Protein AF-A0AA86NI77-F1 (afdb_monomer_lite)

Secondary structure (DSSP, 8-state):
-HHHHHHHHHTTTTSPP-TTTHHHHHHHHHHHTTS-TT--GGGEEE----PPPP---SEEEEEEEEEE--EEEE-TTT--EEEE----EEEEEEEESSSSSEEEESSHHHHHHHHHHHS----TTS---EEEEEETTHHHHHHHHHTSS--EEEEEEETTEEEEEEEEETTEEEEEEEGGGTS-TT--GGGHHHHH--HHHHHHS-PPP--GGG--HHHHHHT-EEHHHHHTTSPTT--HHHHHHHHHHTT-B-SSSEE-HHHHHHHHHHHHHHHHHHHHHHHHHHHHHHHGGGT----GGG-SSHHHHHHHHHHHTTTTTT-EEE-HHHHHHHHTT--------GGG------STT--------TTHHHHHHHHS----S---PPPHHHHHHHH-HHHH------PPPTTSS-----------SS---PPPEE---SSS---------SS-TTSSSSS---S-----EEEEEEEEETTEEEEEEEEE-----------SSS-PPPP------------

Sequence (519 aa):
MGEILTLMIRQKLLEPIDDMNIHNYKQVSKQLIGGSFSDISQYQKEFNYVPRKDVSFDRVLFADFETFTGEDHIDDTTNEVQRISTAHEPFMLCYTEDGENVTTARSIHYLIRYLDKHHGSYDSSTPKQSVLIYFHNLSYDCKFILSTKYAISDVIQQGTKQLAFTIYRKGYSIVFRDSYRLFSPDASISKLPSMFFSIEDQQKYYKELFPYDYYTKLRYLKNLGDINDALKYLPTGTTREDFTKAINRAEALLDDNTFDMHQYCKFYCEQDVKILAKAVMIFRNNLRQQYEPLNIQLDLYNYLTISSLAMDVQYKLGCFNGCYKVSGLLRHFLQQFVIGGRCMTQSNRRVLKTEPNTQIVDFDAVSLYPSAMRVMYYPTGPASSLNADQIAFYNNPSNLFNITLEQDSPDQKTLYLEVNNSFQDNFHQQAQLMMMVSDSSQITLMSQSHTSMTKCLSKTLQSSNILNIKLYLEFISNNVIIQLEMLFNKCSINVQSSRSKRTQPKLYTSSCSIVLMVK

Organism: NCBI:txid28002

Radius of gyration: 33.65 Å; chains: 1; bounding box: 74×73×109 Å

pLDDT: mean 71.26, std 26.83, range [20.72, 98.38]

InterPro domains:
  IPR004868 DNA-directed DNA polymerase, family B, mitochondria/virus [PF03175] (128-396)
  IPR012337 Ribonuclease H-like superfamily [SSF53098] (59-286)
  IPR036397 Ribonuclease H superfamily [G3DSA:3.30.420.10] (55-236)
  IPR043502 DNA/RNA polymerase superfamily [SSF56672] (301-411)

Foldseek 3Di:
DVVVVVVCVVLVQVPPDDPVSVVVLVVVLVVCVPPDPPDQPVQKDADDDDAFDDDDAPFEKEKDFQKQQWAWDQDPVPRDTDTDGDPIGTQWMWMDGQLPDIDIDRAVVVVVVVCCVVPLDDDPPDDAHEYEYEYAQVLVVVVRVVPDPFDKAPFDDDVSGTAWIWTDDNRHIYIYGHVNQADDVPDDLQCLCVVFHDPVVCVVFHQAWFLSNQDHPVCLVVQKDFLVVSVVSTDPPDDSVNVVVSQVVLVFDDDPTIGGPVSSVVVNRSSSRSSSSNSLVRVQVCVQVVCVVVVDDDGSVSDSHNVRVVVSVCVSVVVSPQAMRGRDPVVVVVVVVDDDDDDADDVNDDDDPPDPPDDDDDDDDDVVVVVCVVPDDDDGHDDDDDDPVRVVQVPDVVNVPQDDFDDQDPVNPDGDRDRPPPPPDDDDDDWDWDFDAPDDDDDDDDDDDDDDPPPPDDDDDPDPDFDFGWTWGWDDDDPDTWTWTDTDGDDDDDDDDDPDDDDDDDDDDDDDDDDDDTD

Structure (mmCIF, N/CA/C/O backbone):
data_AF-A0AA86NI77-F1
#
_entry.id   AF-A0AA86NI77-F1
#
loop_
_atom_site.group_PDB
_atom_site.id
_atom_site.type_symbol
_atom_site.label_atom_id
_atom_site.label_alt_id
_atom_site.label_comp_id
_atom_site.label_asym_id
_atom_site.label_entity_id
_atom_site.label_seq_id
_atom_site.pdbx_PDB_ins_code
_atom_site.Cartn_x
_atom_site.Cartn_y
_atom_site.Cartn_z
_atom_site.occupancy
_atom_site.B_iso_or_equiv
_atom_site.auth_seq_id
_atom_site.auth_comp_id
_atom_site.auth_asym_id
_atom_site.auth_atom_id
_atom_site.pdbx_PDB_model_num
ATOM 1 N N . MET A 1 1 ? -43.563 4.617 18.644 1.00 35.56 1 MET A N 1
ATOM 2 C CA . MET A 1 1 ? -42.442 3.649 18.536 1.00 35.56 1 MET A CA 1
ATOM 3 C C . MET A 1 1 ? -42.420 2.924 17.192 1.00 35.56 1 MET A C 1
ATOM 5 O O . MET A 1 1 ? -41.402 3.013 16.520 1.00 35.56 1 MET A O 1
ATOM 9 N N . GLY A 1 2 ? -43.512 2.280 16.752 1.00 32.19 2 GLY A N 1
ATOM 10 C CA . GLY A 1 2 ? -43.536 1.530 15.481 1.00 32.19 2 GLY A CA 1
ATOM 11 C C . GLY A 1 2 ? -43.246 2.357 14.218 1.00 32.19 2 GLY A C 1
ATOM 12 O O . GLY A 1 2 ? -42.482 1.914 13.367 1.00 32.19 2 GLY A O 1
ATOM 13 N N . GLU A 1 3 ? -43.759 3.586 14.110 1.00 35.44 3 GLU A N 1
ATOM 14 C CA . GLU A 1 3 ? -43.519 4.437 12.927 1.00 35.44 3 GLU A CA 1
ATOM 15 C C . GLU A 1 3 ? -42.086 4.976 12.853 1.00 35.44 3 GLU A C 1
ATOM 17 O O . GLU A 1 3 ? -41.499 5.018 11.776 1.00 35.44 3 GLU A O 1
ATOM 22 N N . ILE A 1 4 ? -41.490 5.311 14.002 1.00 41.25 4 ILE A N 1
ATOM 23 C CA . ILE A 1 4 ? -40.108 5.804 14.098 1.00 41.25 4 ILE A CA 1
ATOM 24 C C . ILE A 1 4 ? -39.124 4.691 13.736 1.00 41.25 4 ILE A C 1
ATOM 26 O O . ILE A 1 4 ? -38.232 4.906 12.921 1.00 41.25 4 ILE A O 1
ATOM 30 N N . LEU A 1 5 ? -39.321 3.480 14.267 1.00 39.69 5 LEU A N 1
ATOM 31 C CA . LEU A 1 5 ? -38.489 2.328 13.921 1.00 39.69 5 LEU A CA 1
ATOM 32 C C . LEU A 1 5 ? -38.619 1.977 12.426 1.00 39.69 5 LEU A C 1
ATOM 34 O O . LEU A 1 5 ? -37.618 1.719 11.761 1.00 39.69 5 LEU A O 1
ATOM 38 N N . THR A 1 6 ? -39.833 2.063 11.870 1.00 42.12 6 THR A N 1
ATOM 39 C CA . THR A 1 6 ? -40.089 1.865 10.432 1.00 42.12 6 THR A CA 1
ATOM 40 C C . THR A 1 6 ? -39.399 2.932 9.569 1.00 42.12 6 THR A C 1
ATOM 42 O O . THR A 1 6 ? -38.851 2.606 8.516 1.00 42.12 6 THR A O 1
ATOM 45 N N . LEU A 1 7 ? -39.360 4.191 10.019 1.00 42.16 7 LEU A N 1
ATOM 46 C CA . LEU A 1 7 ? -38.626 5.288 9.374 1.00 42.16 7 LEU A CA 1
ATOM 47 C C . LEU A 1 7 ? -37.108 5.087 9.438 1.00 42.16 7 LEU A C 1
ATOM 49 O O . LEU A 1 7 ? -36.432 5.247 8.425 1.00 42.16 7 LEU A O 1
ATOM 53 N N . MET A 1 8 ? -36.575 4.683 10.593 1.00 43.41 8 MET A N 1
ATOM 54 C CA . MET A 1 8 ? -35.143 4.425 10.784 1.00 43.41 8 MET A CA 1
ATOM 55 C C . MET A 1 8 ? -34.641 3.262 9.922 1.00 43.41 8 MET A C 1
ATOM 57 O O . MET A 1 8 ? -33.548 3.352 9.361 1.00 43.41 8 MET A O 1
ATOM 61 N N . ILE A 1 9 ? -35.455 2.212 9.767 1.00 47.97 9 ILE A N 1
ATOM 62 C CA . ILE A 1 9 ? -35.172 1.074 8.881 1.00 47.97 9 ILE A CA 1
ATOM 63 C C . ILE A 1 9 ? -35.279 1.493 7.406 1.00 47.97 9 ILE A C 1
ATOM 65 O O . ILE A 1 9 ? -34.370 1.212 6.630 1.00 47.97 9 ILE A O 1
ATOM 69 N N . ARG A 1 10 ? -36.334 2.226 7.008 1.00 44.78 10 ARG A N 1
ATOM 70 C CA . ARG A 1 10 ? -36.503 2.712 5.620 1.00 44.78 10 ARG A CA 1
ATOM 71 C C . ARG A 1 10 ? -35.403 3.679 5.172 1.00 44.78 10 ARG A C 1
ATOM 73 O O . ARG A 1 10 ? -35.091 3.717 3.988 1.00 44.78 10 ARG A O 1
ATOM 80 N N . GLN A 1 11 ? -34.828 4.448 6.096 1.00 45.06 11 GLN A N 1
ATOM 81 C CA . GLN A 1 11 ? -33.802 5.463 5.818 1.00 45.06 11 GLN A CA 1
ATOM 82 C C . GLN A 1 11 ? -32.365 4.983 6.093 1.00 45.06 11 GLN A C 1
ATOM 84 O O . GLN A 1 11 ? -31.443 5.794 6.057 1.00 45.06 11 GLN A O 1
ATOM 89 N N . LYS A 1 12 ? -32.161 3.687 6.380 1.00 46.22 12 LYS A N 1
ATOM 90 C CA . LYS A 1 12 ? -30.841 3.079 6.648 1.00 46.22 12 LYS A CA 1
ATOM 91 C C . LYS A 1 12 ? -30.043 3.732 7.792 1.00 46.22 12 LYS A C 1
ATOM 93 O O . LYS A 1 12 ? -28.825 3.628 7.856 1.00 46.22 12 LYS A O 1
ATOM 98 N N . LEU A 1 13 ? -30.714 4.359 8.760 1.00 44.00 13 LEU A N 1
ATOM 99 C CA . LEU A 1 13 ? -30.065 5.091 9.866 1.00 44.00 13 LEU A CA 1
ATOM 100 C C . LEU A 1 13 ? -29.372 4.188 10.902 1.00 44.00 13 LEU A C 1
ATOM 102 O O . LEU A 1 13 ? -28.645 4.680 11.766 1.00 44.00 13 LEU A O 1
ATOM 106 N N . LEU A 1 14 ? -29.606 2.876 10.832 1.00 45.16 14 LEU A N 1
ATOM 107 C CA . LEU A 1 14 ? -28.936 1.863 11.651 1.00 45.16 14 LEU A CA 1
ATOM 108 C C . LEU A 1 14 ? -27.679 1.283 10.971 1.00 45.16 14 LEU A C 1
ATOM 110 O O . LEU A 1 14 ? -26.951 0.514 11.601 1.00 45.16 14 LEU A O 1
ATOM 114 N N . GLU A 1 15 ? -27.413 1.650 9.713 1.00 45.19 15 GLU A N 1
ATOM 115 C CA . GLU A 1 15 ? -26.231 1.224 8.959 1.00 45.19 15 GLU A CA 1
ATOM 116 C C . GLU A 1 15 ? -25.044 2.196 9.172 1.00 45.19 15 GLU A C 1
ATOM 118 O O . GLU A 1 15 ? -25.232 3.347 9.586 1.00 45.19 15 GLU A O 1
ATOM 123 N N . PRO A 1 16 ? -23.791 1.751 8.946 1.00 42.59 16 PRO A N 1
ATOM 124 C CA . PRO A 1 16 ? -22.623 2.629 8.958 1.00 42.59 16 PRO A CA 1
ATOM 125 C C . PRO A 1 16 ? -22.788 3.787 7.964 1.00 42.59 16 PRO A C 1
ATOM 127 O O . PRO A 1 16 ? -23.212 3.582 6.833 1.00 42.59 16 PRO A O 1
ATOM 130 N N . ILE A 1 17 ? -22.443 5.006 8.388 1.00 46.44 17 ILE A N 1
ATOM 131 C CA . ILE A 1 17 ? -22.576 6.205 7.548 1.00 46.44 17 ILE A CA 1
ATOM 132 C C . ILE A 1 17 ? -21.568 6.131 6.393 1.00 46.44 17 ILE A C 1
ATOM 134 O O . ILE A 1 17 ? -20.365 6.048 6.645 1.00 46.44 17 ILE A O 1
ATOM 138 N N . ASP A 1 18 ? -22.065 6.226 5.161 1.00 47.72 18 ASP A N 1
ATOM 139 C CA . ASP A 1 18 ? -21.299 6.459 3.937 1.00 47.72 18 ASP A CA 1
ATOM 140 C C . ASP A 1 18 ? -21.675 7.814 3.299 1.00 47.72 18 ASP A C 1
ATOM 142 O O . ASP A 1 18 ? -22.613 8.497 3.733 1.00 47.72 18 ASP A O 1
ATOM 146 N N . ASP A 1 19 ? -20.924 8.222 2.272 1.00 44.66 19 ASP A N 1
ATOM 147 C CA . ASP A 1 19 ? -21.093 9.522 1.604 1.00 44.66 19 ASP A CA 1
ATOM 148 C C . ASP A 1 19 ? -22.493 9.700 0.981 1.00 44.66 19 ASP A C 1
ATOM 150 O O . ASP A 1 19 ? -22.967 10.826 0.819 1.00 44.66 19 ASP A O 1
ATOM 154 N N . MET A 1 20 ? -23.196 8.599 0.699 1.00 42.75 20 MET A N 1
ATOM 155 C CA . MET A 1 20 ? -24.536 8.589 0.106 1.00 42.75 20 MET A CA 1
ATOM 156 C C . MET A 1 20 ? -25.648 8.897 1.124 1.00 42.75 20 MET A C 1
ATOM 158 O O . MET A 1 20 ? -26.684 9.448 0.753 1.00 42.75 20 MET A O 1
ATOM 162 N N . ASN A 1 21 ? -25.442 8.603 2.414 1.00 49.25 21 ASN A N 1
ATOM 163 C CA . ASN A 1 21 ? -26.470 8.747 3.455 1.00 49.25 21 ASN A CA 1
ATOM 164 C C . ASN A 1 21 ? -26.333 10.012 4.325 1.00 49.25 21 ASN A C 1
ATOM 166 O O . ASN A 1 21 ? -27.202 10.299 5.154 1.00 49.25 21 ASN A O 1
ATOM 170 N N . ILE A 1 22 ? -25.286 10.820 4.121 1.00 49.19 22 ILE A N 1
ATOM 171 C CA . ILE A 1 22 ? -25.019 12.050 4.890 1.00 49.19 22 ILE A CA 1
ATOM 172 C C . ILE A 1 22 ? -26.168 13.070 4.816 1.00 49.19 22 ILE A C 1
ATOM 174 O O . ILE A 1 22 ? -26.449 13.760 5.802 1.00 49.19 22 ILE A O 1
ATOM 178 N N . HIS A 1 23 ? -26.835 13.189 3.664 1.00 49.28 23 HIS A N 1
ATOM 179 C CA . HIS A 1 23 ? -27.890 14.187 3.463 1.00 49.28 23 HIS A CA 1
ATOM 180 C C . HIS A 1 23 ? -29.187 13.806 4.195 1.00 49.28 23 HIS A C 1
ATOM 182 O O . HIS A 1 23 ? -29.781 14.648 4.874 1.00 49.28 23 HIS A O 1
ATOM 188 N N . ASN A 1 24 ? -29.551 12.519 4.161 1.00 48.53 24 ASN A N 1
ATOM 189 C CA . ASN A 1 24 ? -30.673 11.965 4.922 1.00 48.53 24 ASN A CA 1
ATOM 190 C C . ASN A 1 24 ? -30.416 12.064 6.432 1.00 48.53 24 ASN A C 1
ATOM 192 O O . ASN A 1 24 ? -31.294 12.490 7.181 1.00 48.53 24 ASN A O 1
ATOM 196 N N . TYR A 1 25 ? -29.182 11.801 6.880 1.00 50.16 25 TYR A N 1
ATOM 197 C CA . TYR A 1 25 ? -28.802 11.951 8.287 1.00 50.16 25 TYR A CA 1
ATOM 198 C C . TYR A 1 25 ? -28.938 13.405 8.776 1.00 50.16 25 TYR A C 1
ATOM 200 O O . TYR A 1 25 ? -29.413 13.632 9.885 1.00 50.16 25 TYR A O 1
ATOM 208 N N . LYS A 1 26 ? -28.575 14.401 7.951 1.00 46.06 26 LYS A N 1
ATOM 209 C CA . LYS A 1 26 ? -28.717 15.836 8.276 1.00 46.06 26 LYS A CA 1
ATOM 210 C C . LYS A 1 26 ? -30.170 16.329 8.273 1.00 46.06 26 LYS A C 1
ATOM 212 O O . LYS A 1 26 ? -30.513 17.203 9.067 1.00 46.06 26 LYS A O 1
ATOM 217 N N . GLN A 1 27 ? -31.025 15.816 7.385 1.00 47.75 27 GLN A N 1
ATOM 218 C CA . GLN A 1 27 ? -32.453 16.161 7.392 1.00 47.75 27 GLN A CA 1
ATOM 219 C C . GLN A 1 27 ? -33.186 15.526 8.579 1.00 47.75 27 GLN A C 1
ATOM 221 O O . GLN A 1 27 ? -33.959 16.205 9.254 1.00 47.75 27 GLN A O 1
ATOM 226 N N . VAL A 1 28 ? -32.897 14.258 8.882 1.00 47.91 28 VAL A N 1
ATOM 227 C CA . VAL A 1 28 ? -33.497 13.561 10.024 1.00 47.91 28 VAL A CA 1
ATOM 228 C C . VAL A 1 28 ? -32.942 14.092 11.348 1.00 47.91 28 VAL A C 1
ATOM 230 O O . VAL A 1 28 ? -33.709 14.239 12.293 1.00 47.91 28 VAL A O 1
ATOM 233 N N . SER A 1 29 ? -31.665 14.492 11.429 1.00 46.53 29 SER A N 1
ATOM 234 C CA . SER A 1 29 ? -31.143 15.163 12.629 1.00 46.53 29 SER A CA 1
ATOM 235 C C . SER A 1 29 ? -31.850 16.495 12.887 1.00 46.53 29 SER A C 1
ATOM 237 O O . SER A 1 29 ? -32.221 16.761 14.024 1.00 46.53 29 SER A O 1
ATOM 239 N N . LYS A 1 30 ? -32.148 17.288 11.847 1.00 45.41 30 LYS A N 1
ATOM 240 C CA . LYS A 1 30 ? -32.979 18.499 11.975 1.00 45.41 30 LYS A CA 1
ATOM 241 C C . LYS A 1 30 ? -34.389 18.214 12.499 1.00 45.41 30 LYS A C 1
ATOM 243 O O . LYS A 1 30 ? -34.899 19.013 13.276 1.00 45.41 30 LYS A O 1
ATOM 248 N N . GLN A 1 31 ? -35.004 17.096 12.112 1.00 45.38 31 GLN A N 1
ATOM 249 C CA . GLN A 1 31 ? -36.317 16.683 12.627 1.00 45.38 31 GLN A CA 1
ATOM 250 C C . GLN A 1 31 ? -36.244 16.088 14.047 1.00 45.38 31 GLN A C 1
ATOM 252 O O . GLN A 1 31 ? -37.163 16.282 14.837 1.00 45.38 31 GLN A O 1
ATOM 257 N N . LEU A 1 32 ? -35.144 15.416 14.404 1.00 46.69 32 LEU A N 1
ATOM 258 C CA . LEU A 1 32 ? -34.924 14.813 15.724 1.00 46.69 32 LEU A CA 1
ATOM 259 C C . LEU A 1 32 ? -34.465 15.809 16.800 1.00 46.69 32 LEU A C 1
ATOM 261 O O . LEU A 1 32 ? -34.616 15.507 17.977 1.00 46.69 32 LEU A O 1
ATOM 265 N N . ILE A 1 33 ? -33.954 16.992 16.436 1.00 46.94 33 ILE A N 1
ATOM 266 C CA . ILE A 1 33 ? -33.652 18.078 17.395 1.00 46.94 33 ILE A CA 1
ATOM 267 C C . ILE A 1 33 ? -34.930 18.578 18.104 1.00 46.94 33 ILE A C 1
ATOM 269 O O . ILE A 1 33 ? -34.846 19.142 19.190 1.00 46.94 33 ILE A O 1
ATOM 273 N N . GLY A 1 34 ? -36.119 18.317 17.543 1.00 45.25 34 GLY A N 1
ATOM 274 C CA . GLY A 1 34 ? -37.400 18.517 18.235 1.00 45.25 34 GLY A CA 1
ATOM 275 C C . GLY A 1 34 ? -37.797 17.383 19.195 1.00 45.25 34 GLY A C 1
ATOM 276 O O . GLY A 1 34 ? -38.798 17.504 19.896 1.00 45.25 34 GLY A O 1
ATOM 277 N N . GLY A 1 35 ? -37.053 16.273 19.220 1.00 49.53 35 GLY A N 1
ATOM 278 C CA . GLY A 1 35 ? -37.267 15.142 20.119 1.00 49.53 35 GLY A CA 1
ATOM 279 C C . GLY A 1 35 ? -36.571 15.355 21.463 1.00 49.53 35 GLY A C 1
ATOM 280 O O . GLY A 1 35 ? -35.420 15.779 21.521 1.00 49.53 35 GLY A O 1
ATOM 281 N N . SER A 1 36 ? -37.267 15.055 22.558 1.00 52.62 36 SER A N 1
ATOM 282 C CA . SER A 1 36 ? -36.706 15.155 23.906 1.00 52.62 36 SER A CA 1
ATOM 283 C C . SER A 1 36 ? -35.507 14.208 24.084 1.00 52.62 36 SER A C 1
ATOM 285 O O . SER A 1 36 ? -35.606 13.019 23.787 1.00 52.62 36 SER A O 1
ATOM 287 N N . PHE A 1 37 ? -34.396 14.716 24.631 1.00 58.84 37 PHE A N 1
ATOM 288 C CA . PHE A 1 37 ? -33.255 13.928 25.135 1.00 58.84 37 PHE A CA 1
ATOM 289 C C . PHE A 1 37 ? -33.599 13.111 26.402 1.00 58.84 37 PHE A C 1
ATOM 291 O O . PHE A 1 37 ? -32.697 12.654 27.099 1.00 58.84 37 PHE A O 1
ATOM 298 N N . SER A 1 38 ? -34.885 12.937 26.728 1.00 58.59 38 SER A N 1
ATOM 299 C CA . SER A 1 38 ? -35.353 12.361 27.992 1.00 58.59 38 SER A CA 1
ATOM 300 C C . SER A 1 38 ? -34.877 10.934 28.250 1.00 58.59 38 SER A C 1
ATOM 302 O O . SER A 1 38 ? -34.755 10.557 29.410 1.00 58.59 38 SER A O 1
ATOM 304 N N . ASP A 1 39 ? -34.577 10.157 27.206 1.00 70.19 39 ASP A N 1
ATOM 305 C CA . ASP A 1 39 ? -33.990 8.827 27.360 1.00 70.19 39 ASP A CA 1
ATOM 306 C C . ASP A 1 39 ? -32.854 8.576 26.357 1.00 70.19 39 ASP A C 1
ATOM 308 O O . ASP A 1 39 ? -33.063 8.165 25.207 1.00 70.19 39 ASP A O 1
ATOM 312 N N . ILE A 1 40 ? -31.624 8.832 26.815 1.00 79.69 40 ILE A N 1
ATOM 313 C CA . ILE A 1 40 ? -30.393 8.546 26.067 1.00 79.69 40 ILE A CA 1
ATOM 314 C C . ILE A 1 40 ? -29.891 7.108 26.246 1.00 79.69 40 ILE A C 1
ATOM 316 O O . ILE A 1 40 ? -28.979 6.700 25.524 1.00 79.69 40 ILE A O 1
ATOM 320 N N . SER A 1 41 ? -30.480 6.327 27.161 1.00 82.12 41 SER A N 1
ATOM 321 C CA . SER A 1 41 ? -30.011 4.973 27.481 1.00 82.12 41 SER A CA 1
ATOM 322 C C . SER A 1 41 ? -30.107 4.034 26.275 1.00 82.12 41 SER A C 1
ATOM 324 O O . SER A 1 41 ? -29.180 3.277 26.003 1.00 82.12 41 SER A O 1
ATOM 326 N N . GLN A 1 42 ? -31.158 4.177 25.462 1.00 82.44 42 GLN A N 1
ATOM 327 C CA . GLN A 1 42 ? -31.356 3.421 24.219 1.00 82.44 42 GLN A CA 1
ATOM 328 C C . GLN A 1 42 ? -30.250 3.633 23.169 1.00 82.44 42 GLN A C 1
ATOM 330 O O . GLN A 1 42 ? -30.076 2.807 22.272 1.00 82.44 42 GLN A O 1
ATOM 335 N N . TYR A 1 43 ? -29.504 4.740 23.250 1.00 85.38 43 TYR A N 1
ATOM 336 C CA . TYR A 1 43 ? -28.465 5.084 22.279 1.00 85.38 43 TYR A CA 1
ATOM 337 C C . TYR A 1 43 ? -27.078 4.586 22.668 1.00 85.38 43 TYR A C 1
ATOM 339 O O . TYR A 1 43 ? -26.135 4.790 21.897 1.00 85.38 43 TYR A O 1
ATOM 347 N N . GLN A 1 44 ? -26.941 3.935 23.820 1.00 90.50 44 GLN A N 1
ATOM 348 C CA . GLN A 1 44 ? -25.668 3.471 24.341 1.00 90.50 44 GLN A CA 1
ATOM 349 C C . GLN A 1 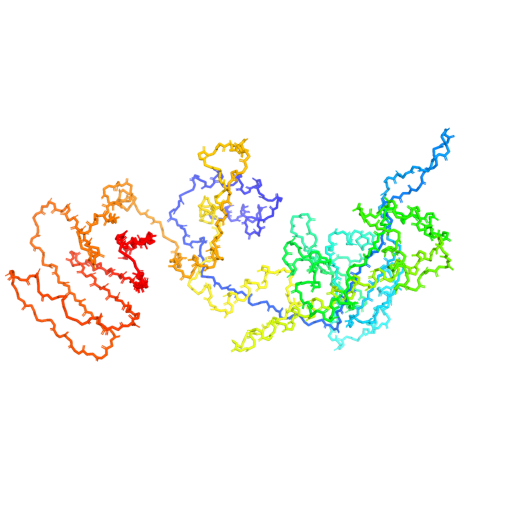44 ? -25.751 2.020 24.792 1.00 90.50 44 GLN A C 1
ATOM 351 O O . GLN A 1 44 ? -26.714 1.581 25.410 1.00 90.50 44 GLN A O 1
ATOM 356 N N . LYS A 1 45 ? -24.711 1.260 24.476 1.00 91.19 45 LYS A N 1
ATOM 357 C CA . LYS A 1 45 ? -24.554 -0.118 24.936 1.00 91.19 45 LYS A CA 1
ATOM 358 C C . LYS A 1 45 ? -23.098 -0.387 25.236 1.00 91.19 45 LYS A C 1
ATOM 360 O O . LYS A 1 45 ? -22.237 0.208 24.589 1.00 91.19 45 LYS A O 1
ATOM 365 N N . GLU A 1 46 ? -22.834 -1.284 26.172 1.00 89.50 46 GLU A N 1
ATOM 366 C CA . GLU A 1 46 ? -21.468 -1.692 26.480 1.00 89.50 46 GLU A CA 1
ATOM 367 C C . GLU A 1 46 ? -20.745 -2.133 25.199 1.00 89.50 46 GLU A C 1
ATOM 369 O O . GLU A 1 46 ? -21.315 -2.794 24.315 1.00 89.50 46 GLU A O 1
ATOM 374 N N . PHE A 1 47 ? -19.511 -1.663 25.041 1.00 87.38 47 PHE A N 1
ATOM 375 C CA . PHE A 1 47 ? -18.724 -1.945 23.858 1.00 87.38 47 PHE A CA 1
ATOM 376 C C . PHE A 1 47 ? -18.197 -3.377 23.912 1.00 87.38 47 PHE A C 1
ATOM 378 O O . PHE A 1 47 ? -17.174 -3.669 24.519 1.00 87.38 47 PHE A O 1
ATOM 385 N N . ASN A 1 48 ? -18.882 -4.256 23.190 1.00 82.44 48 ASN A N 1
ATOM 386 C CA . ASN A 1 48 ? -18.419 -5.609 22.923 1.00 82.44 48 ASN A CA 1
ATOM 387 C C . ASN A 1 48 ? -17.811 -5.654 21.522 1.00 82.44 48 ASN A C 1
ATOM 389 O O . ASN A 1 48 ? -18.534 -5.652 20.518 1.00 82.44 48 ASN A O 1
ATOM 393 N N . TYR A 1 49 ? -16.481 -5.652 21.441 1.00 78.25 49 TYR A N 1
ATOM 394 C CA . TYR A 1 49 ? -15.800 -5.922 20.179 1.00 78.25 49 TYR A CA 1
ATOM 395 C C . TYR A 1 49 ? -16.023 -7.381 19.796 1.00 78.25 49 TYR A C 1
ATOM 397 O O . TYR A 1 49 ? -15.938 -8.279 20.630 1.00 78.25 49 TYR A O 1
ATOM 405 N N . VAL A 1 50 ? -16.291 -7.612 18.518 1.00 76.62 50 VAL A N 1
ATOM 406 C CA . VAL A 1 50 ? -16.340 -8.959 17.960 1.00 76.62 50 VAL A CA 1
ATOM 407 C C . VAL A 1 50 ? -14.965 -9.227 17.357 1.00 76.62 50 VAL A C 1
ATOM 409 O O . VAL A 1 50 ? -14.619 -8.543 16.387 1.00 76.62 50 VAL A O 1
ATOM 412 N N . PRO A 1 51 ? -14.183 -10.178 17.905 1.00 69.69 51 PRO A N 1
ATOM 413 C CA . PRO A 1 51 ? -12.897 -10.551 17.338 1.00 69.69 51 PRO A CA 1
ATOM 414 C C . PRO A 1 51 ? -13.023 -10.853 15.848 1.00 69.69 51 PRO A C 1
ATOM 416 O O . PRO A 1 51 ? -13.988 -11.487 15.402 1.00 69.69 51 PRO A O 1
ATOM 419 N N . ARG A 1 52 ? -12.050 -10.387 15.063 1.00 72.75 52 ARG A N 1
ATOM 420 C CA . ARG A 1 52 ? -11.987 -10.753 13.648 1.00 72.75 52 ARG A CA 1
ATOM 421 C C . ARG A 1 52 ? -11.786 -12.259 13.545 1.00 72.75 52 ARG A C 1
ATOM 423 O O . ARG A 1 52 ? -10.991 -12.832 14.281 1.00 72.75 52 ARG A O 1
ATOM 430 N N . LYS A 1 53 ? -12.515 -12.889 12.624 1.00 73.12 53 LYS A N 1
ATOM 431 C CA . LYS A 1 53 ? -12.238 -14.276 12.257 1.00 73.12 53 LYS A CA 1
ATOM 432 C C . LYS A 1 53 ? -10.893 -14.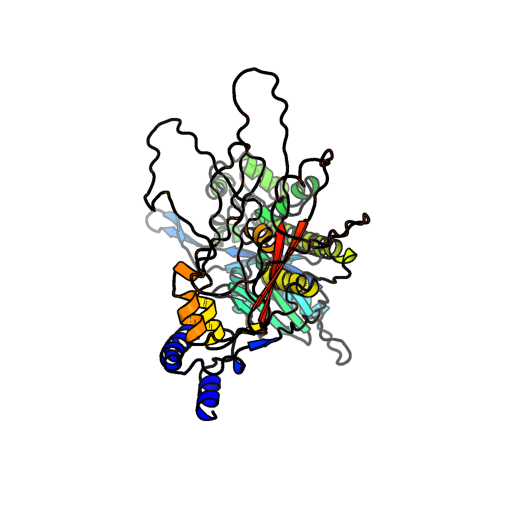312 11.553 1.00 73.12 53 LYS A C 1
ATOM 434 O O . LYS A 1 53 ? -10.693 -13.543 10.609 1.00 73.12 53 LYS A O 1
ATOM 439 N N . ASP A 1 54 ? -10.015 -15.195 12.003 1.00 76.62 54 ASP A N 1
ATOM 440 C CA . ASP A 1 54 ? -8.770 -15.450 11.299 1.00 76.62 54 ASP A CA 1
ATOM 441 C C . ASP A 1 54 ? -9.086 -15.999 9.910 1.00 76.62 54 ASP A C 1
ATOM 443 O O . ASP A 1 54 ? -9.926 -16.889 9.745 1.00 76.62 54 ASP A O 1
ATOM 447 N N . VAL A 1 55 ? -8.444 -15.415 8.903 1.00 78.62 55 VAL A N 1
ATOM 448 C CA . VAL A 1 55 ? -8.578 -15.839 7.516 1.00 78.62 55 VAL A CA 1
ATOM 449 C C . VAL A 1 55 ? -7.253 -16.450 7.104 1.00 78.62 55 VAL A C 1
ATOM 451 O O . VAL A 1 55 ? -6.235 -15.769 7.010 1.00 78.62 55 VAL A O 1
ATOM 454 N N . SER A 1 56 ? -7.263 -17.752 6.849 1.00 81.38 56 SER A N 1
ATOM 455 C CA . SER A 1 56 ? -6.136 -18.436 6.231 1.00 81.38 56 SER A CA 1
ATOM 456 C C . SER A 1 56 ? -6.258 -18.343 4.717 1.00 81.38 56 SER A C 1
ATOM 458 O O . SER A 1 56 ? -7.281 -18.741 4.160 1.00 81.38 56 SER A O 1
ATOM 460 N N . PHE A 1 57 ? -5.204 -17.866 4.065 1.00 89.44 57 PHE A N 1
ATOM 461 C CA . PHE A 1 57 ? -5.062 -17.943 2.615 1.00 89.44 57 PHE A CA 1
ATOM 462 C C . PHE A 1 57 ? -4.131 -19.095 2.263 1.00 89.44 57 PHE A C 1
ATOM 464 O O . PHE A 1 57 ? -3.067 -19.226 2.867 1.00 89.44 57 PHE A O 1
ATOM 471 N N . ASP A 1 58 ? -4.514 -19.901 1.276 1.00 89.38 58 ASP A N 1
ATOM 472 C CA . ASP A 1 58 ? -3.684 -20.999 0.772 1.00 89.38 58 ASP A CA 1
ATOM 473 C C . ASP A 1 58 ? -2.458 -20.464 0.036 1.00 89.38 58 ASP A C 1
ATOM 475 O O . ASP A 1 58 ? -1.388 -21.069 0.062 1.00 89.38 58 ASP A O 1
ATOM 479 N N . ARG A 1 59 ? -2.624 -19.315 -0.629 1.00 91.12 59 ARG A N 1
ATOM 480 C CA . ARG A 1 59 ? -1.562 -18.610 -1.344 1.00 91.12 59 ARG A CA 1
ATOM 481 C C . ARG A 1 59 ? -1.687 -17.111 -1.172 1.00 91.12 59 ARG A C 1
ATOM 483 O O . ARG A 1 59 ? -2.794 -16.571 -1.132 1.00 91.12 59 ARG A O 1
ATOM 490 N N . VAL A 1 60 ? -0.540 -16.444 -1.124 1.00 94.75 60 VAL A N 1
ATOM 491 C CA . VAL A 1 60 ? -0.448 -14.986 -1.103 1.00 94.75 60 VAL A CA 1
ATOM 492 C C . VAL A 1 60 ? 0.485 -14.555 -2.215 1.00 94.75 60 VAL A C 1
ATOM 494 O O . VAL A 1 60 ? 1.619 -15.011 -2.279 1.00 94.75 60 VAL A O 1
ATOM 497 N N . LEU A 1 61 ? -0.024 -13.704 -3.094 1.00 97.25 61 LEU A N 1
ATOM 498 C CA . LEU A 1 61 ? 0.697 -13.142 -4.216 1.00 97.25 61 LEU A CA 1
ATOM 499 C C . LEU A 1 61 ? 0.819 -11.634 -4.050 1.00 97.25 61 LEU A C 1
ATOM 501 O O . LEU A 1 61 ? -0.045 -10.970 -3.472 1.00 97.25 61 LEU A O 1
ATOM 505 N N . PHE A 1 62 ? 1.865 -11.097 -4.651 1.00 98.06 62 PHE A N 1
ATOM 506 C CA . PHE A 1 62 ? 2.103 -9.673 -4.821 1.00 98.06 62 PHE A CA 1
ATOM 507 C C . PHE A 1 62 ? 2.198 -9.412 -6.309 1.00 98.06 62 PHE A C 1
ATOM 509 O O . PHE A 1 62 ? 2.827 -10.202 -7.011 1.00 98.06 62 PHE A O 1
ATOM 516 N N . ALA A 1 63 ? 1.541 -8.367 -6.793 1.00 98.06 63 ALA A N 1
ATOM 517 C CA . ALA A 1 63 ? 1.432 -8.104 -8.213 1.00 98.06 63 ALA A CA 1
ATOM 518 C C . ALA A 1 63 ? 1.421 -6.607 -8.515 1.00 98.06 63 ALA A C 1
ATOM 520 O O . ALA A 1 63 ? 1.033 -5.801 -7.668 1.00 98.06 63 ALA A O 1
ATOM 521 N N . ASP A 1 64 ? 1.834 -6.275 -9.734 1.00 97.38 64 ASP A N 1
ATOM 522 C CA . ASP A 1 64 ? 1.829 -4.913 -10.259 1.00 97.38 64 ASP A CA 1
ATOM 523 C C . ASP A 1 64 ? 1.654 -4.910 -11.783 1.00 97.38 64 ASP A C 1
ATOM 525 O O . ASP A 1 64 ? 2.058 -5.867 -12.457 1.00 97.38 64 ASP A O 1
ATOM 529 N N . PHE A 1 65 ? 1.025 -3.862 -12.321 1.00 96.56 65 PHE A N 1
ATOM 530 C CA . PHE A 1 65 ? 0.875 -3.669 -13.764 1.00 96.56 65 PHE A CA 1
ATOM 531 C C . PHE A 1 65 ? 1.758 -2.540 -14.280 1.00 96.56 65 PHE A C 1
ATOM 533 O O . PHE A 1 65 ? 1.746 -1.442 -13.736 1.00 96.56 65 PHE A O 1
ATOM 540 N N . GLU A 1 66 ? 2.342 -2.750 -15.458 1.00 95.12 66 GLU A N 1
ATOM 541 C CA . GLU A 1 66 ? 2.807 -1.647 -16.295 1.00 95.12 66 GLU A CA 1
ATOM 542 C C . GLU A 1 66 ? 1.775 -1.312 -17.361 1.00 95.12 66 GLU A C 1
ATOM 544 O O . GLU A 1 66 ? 1.164 -2.191 -17.988 1.00 95.12 66 GLU A O 1
ATOM 549 N N . THR A 1 67 ? 1.577 -0.011 -17.556 1.00 93.06 67 THR A N 1
ATOM 550 C CA . THR A 1 67 ? 0.486 0.527 -18.367 1.00 93.06 67 THR A CA 1
ATOM 551 C C . THR A 1 67 ? 0.981 1.598 -19.320 1.00 93.06 67 THR A C 1
ATOM 553 O O . THR A 1 67 ? 1.791 2.445 -18.949 1.00 93.06 67 THR A O 1
ATOM 556 N N . PHE A 1 68 ? 0.458 1.592 -20.542 1.00 91.12 68 PHE A N 1
ATOM 557 C CA . PHE A 1 68 ? 0.596 2.721 -21.446 1.00 91.12 68 PHE A CA 1
ATOM 558 C C . PHE A 1 68 ? -0.270 3.862 -20.926 1.00 91.12 68 PHE A C 1
ATOM 560 O O . PHE A 1 68 ? -1.438 3.661 -20.597 1.00 91.12 68 PHE A O 1
ATOM 567 N N . THR A 1 69 ? 0.302 5.058 -20.856 1.00 83.81 69 THR A N 1
ATOM 568 C CA . THR A 1 69 ? -0.341 6.269 -20.316 1.00 83.81 69 THR A CA 1
ATOM 569 C C . THR A 1 69 ? -0.673 7.298 -21.407 1.00 83.81 69 THR A C 1
ATOM 571 O O . THR A 1 69 ? -1.255 8.347 -21.134 1.00 83.81 69 THR A O 1
ATOM 574 N N . GLY A 1 70 ? -0.304 7.011 -22.658 1.00 80.38 70 GLY A N 1
ATOM 575 C CA . GLY A 1 70 ? -0.605 7.823 -23.834 1.00 80.38 70 GLY A CA 1
ATOM 576 C C . GLY A 1 70 ? -0.089 7.181 -25.121 1.00 80.38 70 GLY A C 1
ATOM 577 O O . GLY A 1 70 ? 0.600 6.158 -25.087 1.00 80.38 70 GLY A O 1
ATOM 578 N N . GLU A 1 71 ? -0.412 7.801 -26.250 1.00 78.19 71 GLU A N 1
ATOM 579 C CA . GLU A 1 71 ? 0.020 7.373 -27.583 1.00 78.19 71 GLU A CA 1
ATOM 580 C C . GLU A 1 71 ? 0.822 8.471 -28.287 1.00 78.19 71 GLU A C 1
ATOM 582 O O . GLU A 1 71 ? 0.659 9.661 -28.004 1.00 78.19 71 GLU A O 1
ATOM 587 N N . ASP A 1 72 ? 1.694 8.050 -29.203 1.00 78.19 72 ASP A N 1
ATOM 588 C CA . ASP A 1 72 ? 2.388 8.953 -30.117 1.00 78.19 72 ASP A CA 1
ATOM 589 C C . ASP A 1 72 ? 1.435 9.339 -31.256 1.00 78.19 72 ASP A C 1
ATOM 591 O O . ASP A 1 72 ? 0.892 8.475 -31.946 1.00 78.19 72 ASP A O 1
ATOM 595 N N . HIS A 1 73 ? 1.263 10.636 -31.471 1.00 75.94 73 HIS A N 1
ATOM 596 C CA . HIS A 1 73 ? 0.548 11.231 -32.590 1.00 75.94 73 HIS A CA 1
ATOM 597 C C . HIS A 1 73 ? 1.542 12.014 -33.441 1.00 75.94 73 HIS A C 1
ATOM 599 O O . HIS A 1 73 ? 2.286 12.846 -32.928 1.00 75.94 73 HIS A O 1
ATOM 605 N N . ILE A 1 74 ? 1.558 11.767 -34.746 1.00 72.62 74 ILE A N 1
ATOM 606 C CA . ILE A 1 74 ? 2.376 12.548 -35.675 1.00 72.62 74 ILE A CA 1
ATOM 607 C C . ILE A 1 74 ? 1.536 13.746 -36.101 1.00 72.62 74 ILE A C 1
ATOM 609 O O . ILE A 1 74 ? 0.443 13.578 -36.632 1.00 72.62 74 ILE A O 1
ATOM 613 N N . ASP A 1 75 ? 2.005 14.954 -35.809 1.00 72.31 75 ASP A N 1
ATOM 614 C CA . ASP A 1 75 ? 1.385 16.165 -36.333 1.00 72.31 75 ASP A CA 1
ATOM 615 C C . ASP A 1 75 ? 1.638 16.233 -37.847 1.00 72.31 75 ASP A C 1
ATOM 617 O O . ASP A 1 75 ? 2.774 16.404 -38.290 1.00 72.31 75 ASP A O 1
ATOM 621 N N . ASP A 1 76 ? 0.574 16.096 -38.642 1.00 76.75 76 ASP A N 1
ATOM 622 C CA . ASP A 1 76 ? 0.635 16.089 -40.109 1.00 76.75 76 ASP A CA 1
ATOM 623 C C . ASP A 1 76 ? 1.230 17.383 -40.704 1.00 76.75 76 ASP A C 1
ATOM 625 O O . ASP A 1 76 ? 1.625 17.404 -41.871 1.00 76.75 76 ASP A O 1
ATOM 629 N N . THR A 1 77 ? 1.296 18.476 -39.931 1.00 79.19 77 THR A N 1
ATOM 630 C CA . THR A 1 77 ? 1.797 19.780 -40.391 1.00 79.19 77 THR A CA 1
ATOM 631 C C . THR A 1 77 ? 3.257 20.035 -40.035 1.00 79.19 77 THR A C 1
ATOM 633 O O . THR A 1 77 ? 3.987 20.612 -40.842 1.00 79.19 77 THR A O 1
ATOM 636 N N . THR A 1 78 ? 3.701 19.606 -38.854 1.00 77.81 78 THR A N 1
ATOM 637 C CA . THR A 1 78 ? 5.078 19.826 -38.373 1.00 77.81 78 THR A CA 1
ATOM 638 C C . THR A 1 78 ? 5.957 18.586 -38.513 1.00 77.81 78 THR A C 1
ATOM 640 O O . THR A 1 78 ? 7.181 18.686 -38.431 1.00 77.81 78 THR A O 1
ATOM 643 N N . ASN A 1 79 ? 5.348 17.422 -38.767 1.00 69.81 79 ASN A N 1
ATOM 644 C CA . ASN A 1 79 ? 5.976 16.103 -38.742 1.00 69.81 79 ASN A CA 1
ATOM 645 C C . ASN A 1 79 ? 6.629 15.777 -37.380 1.00 69.81 79 ASN A C 1
ATOM 647 O O . ASN A 1 79 ? 7.503 14.912 -37.285 1.00 69.81 79 ASN A O 1
ATOM 651 N N . GLU A 1 80 ? 6.218 16.485 -36.323 1.00 68.19 80 GLU A N 1
ATOM 652 C CA . GLU A 1 80 ? 6.670 16.260 -34.956 1.00 68.19 80 GLU A CA 1
ATOM 653 C C . GLU A 1 80 ? 5.812 15.188 -34.278 1.00 68.19 80 GLU A C 1
ATOM 655 O O . GLU A 1 80 ? 4.595 15.116 -34.460 1.00 68.19 80 GLU A O 1
ATOM 660 N N . VAL A 1 81 ? 6.453 14.354 -33.458 1.00 67.00 81 VAL A N 1
ATOM 661 C CA . VAL A 1 81 ? 5.754 13.371 -32.627 1.00 67.00 81 VAL A CA 1
ATOM 662 C C . VAL A 1 81 ? 5.278 14.064 -31.353 1.00 67.00 81 VAL A C 1
ATOM 664 O O . VAL A 1 81 ? 6.080 14.412 -30.486 1.00 67.00 81 VAL A O 1
ATOM 667 N N . GLN A 1 82 ? 3.969 14.254 -31.234 1.00 69.19 82 GLN A N 1
ATOM 668 C CA . GLN A 1 82 ? 3.306 14.761 -30.039 1.00 69.19 82 GLN A CA 1
ATOM 669 C C . GLN A 1 82 ? 2.646 13.617 -29.278 1.00 69.19 82 GLN A C 1
ATOM 671 O O . GLN A 1 82 ? 2.041 12.724 -29.861 1.00 69.19 82 GLN A O 1
ATOM 676 N N . ARG A 1 83 ? 2.720 13.648 -27.949 1.00 70.69 83 ARG A N 1
ATOM 677 C CA . ARG A 1 83 ? 2.037 12.657 -27.117 1.00 70.69 83 ARG A CA 1
ATOM 678 C C . ARG A 1 83 ? 0.610 13.106 -26.825 1.00 70.69 83 ARG A C 1
ATOM 680 O O . ARG A 1 83 ? 0.403 14.212 -26.329 1.00 70.69 83 ARG A O 1
ATOM 687 N N . ILE A 1 84 ? -0.356 12.219 -27.042 1.00 75.44 84 ILE A N 1
ATOM 688 C CA . ILE A 1 84 ? -1.760 12.435 -26.678 1.00 75.44 84 ILE A CA 1
ATOM 689 C C . ILE A 1 84 ? -2.131 11.489 -25.534 1.00 75.44 84 ILE A C 1
ATOM 691 O O . ILE A 1 84 ? -1.809 10.301 -25.557 1.00 75.44 84 ILE A O 1
ATOM 695 N N . SER A 1 85 ? -2.801 12.019 -24.508 1.00 75.94 85 SER A N 1
ATOM 696 C CA . SER A 1 85 ? -3.327 11.196 -23.416 1.00 75.94 85 SER A CA 1
ATOM 697 C C . SER A 1 85 ? -4.506 10.360 -23.916 1.00 75.94 85 SER A C 1
ATOM 699 O O . SER A 1 85 ? -5.466 10.893 -24.473 1.00 75.94 85 SER A O 1
ATOM 701 N N . THR A 1 86 ? -4.434 9.050 -23.701 1.00 77.69 86 THR A N 1
ATOM 702 C CA . THR A 1 86 ? -5.465 8.076 -24.077 1.00 77.69 86 THR A CA 1
ATOM 703 C C . THR A 1 86 ? -5.887 7.256 -22.859 1.00 77.69 86 THR A C 1
ATOM 705 O O . THR A 1 86 ? -5.361 7.425 -21.757 1.00 77.69 86 THR A O 1
ATOM 708 N N . ALA A 1 87 ? -6.886 6.384 -23.020 1.00 83.12 87 ALA A N 1
ATOM 709 C CA . ALA A 1 87 ? -7.245 5.444 -21.966 1.00 83.12 87 ALA A CA 1
ATOM 710 C C . ALA A 1 87 ? -6.053 4.528 -21.660 1.00 83.12 87 ALA A C 1
ATOM 712 O O . ALA A 1 87 ? -5.461 3.957 -22.573 1.00 83.12 87 ALA A O 1
ATOM 713 N N . HIS A 1 88 ? -5.717 4.380 -20.378 1.00 89.56 88 HIS A N 1
ATOM 714 C CA . HIS A 1 88 ? -4.557 3.588 -19.993 1.00 89.56 88 HIS A CA 1
ATOM 715 C C . HIS A 1 88 ? -4.784 2.105 -20.314 1.00 89.56 88 HIS A C 1
ATOM 717 O O . HIS A 1 88 ? -5.853 1.559 -20.022 1.00 89.56 88 HIS A O 1
ATOM 723 N N . GLU A 1 89 ? -3.772 1.447 -20.875 1.00 89.75 89 GLU A N 1
ATOM 724 C CA . GLU A 1 89 ? -3.833 0.041 -21.290 1.00 89.75 89 GLU A CA 1
ATOM 725 C C . GLU A 1 89 ? -2.707 -0.753 -20.608 1.00 89.75 89 GLU A C 1
ATOM 727 O O . GLU A 1 89 ? -1.542 -0.381 -20.752 1.00 89.75 89 GLU A O 1
ATOM 732 N N . PRO A 1 90 ? -3.009 -1.836 -19.869 1.00 92.81 90 PRO A N 1
ATOM 733 C CA . PRO A 1 90 ? -1.984 -2.666 -19.250 1.00 92.81 90 PRO A CA 1
ATOM 734 C C . PRO A 1 90 ? -1.289 -3.514 -20.316 1.00 92.81 90 PRO A C 1
ATOM 736 O O . PRO A 1 90 ? -1.949 -4.194 -21.103 1.00 92.81 90 PRO A O 1
ATOM 739 N N . PHE A 1 91 ? 0.040 -3.517 -20.314 1.00 93.38 91 PHE A N 1
ATOM 740 C CA . PHE A 1 91 ? 0.835 -4.310 -21.257 1.00 93.38 91 PHE A CA 1
ATOM 741 C C . PHE A 1 91 ? 1.723 -5.353 -20.573 1.00 93.38 91 PHE A C 1
ATOM 743 O O . PHE A 1 91 ? 2.122 -6.331 -21.209 1.00 93.38 91 PHE A O 1
ATOM 750 N N . MET A 1 92 ? 1.987 -5.191 -19.274 1.00 95.56 92 MET A N 1
ATOM 751 C CA . MET A 1 92 ? 2.736 -6.148 -18.469 1.00 95.56 92 MET A CA 1
ATOM 752 C C . MET A 1 92 ? 2.104 -6.289 -17.086 1.00 95.56 92 MET A C 1
ATOM 754 O O . MET A 1 92 ? 1.625 -5.322 -16.510 1.00 95.56 92 MET A O 1
ATOM 758 N N . LEU A 1 93 ? 2.101 -7.510 -16.568 1.00 97.44 93 LEU A N 1
ATOM 759 C CA . LEU A 1 93 ? 1.759 -7.862 -15.197 1.00 97.44 93 LEU A CA 1
ATOM 760 C C . LEU A 1 93 ? 2.926 -8.667 -14.639 1.00 97.44 93 LEU A C 1
ATOM 762 O O . LEU A 1 93 ? 3.229 -9.730 -15.184 1.00 97.44 93 LEU A O 1
ATOM 766 N N . CYS A 1 94 ? 3.533 -8.220 -13.550 1.00 97.88 94 CYS A N 1
ATOM 767 C CA . CYS A 1 94 ? 4.444 -9.054 -12.773 1.00 97.88 94 CYS A CA 1
ATOM 768 C C . CYS A 1 94 ? 3.742 -9.548 -11.514 1.00 97.88 94 CYS A C 1
ATOM 770 O O . CYS A 1 94 ? 2.916 -8.842 -10.938 1.00 97.88 94 CYS A O 1
ATOM 772 N N . TYR A 1 95 ? 4.046 -10.773 -11.089 1.00 97.88 95 TYR A N 1
ATOM 773 C CA . TYR A 1 95 ? 3.574 -11.297 -9.813 1.00 97.88 95 TYR A CA 1
ATOM 774 C C . TYR A 1 95 ? 4.535 -12.316 -9.199 1.00 97.88 95 TYR A C 1
ATOM 776 O O . TYR A 1 95 ? 5.240 -13.029 -9.910 1.00 97.88 95 TYR A O 1
ATOM 784 N N . THR A 1 96 ? 4.541 -12.419 -7.872 1.00 96.56 96 THR A N 1
ATOM 785 C CA . THR A 1 96 ? 5.339 -13.400 -7.119 1.00 96.56 96 THR A CA 1
ATOM 786 C C . THR A 1 96 ? 4.576 -13.914 -5.903 1.00 96.56 96 THR A C 1
ATOM 788 O O . THR A 1 96 ? 3.730 -13.204 -5.362 1.00 96.56 96 THR A O 1
ATOM 791 N N . GLU A 1 97 ? 4.882 -15.139 -5.477 1.00 91.44 97 GLU A N 1
ATOM 792 C CA . GLU A 1 97 ? 4.391 -15.729 -4.221 1.00 91.44 97 GLU A CA 1
ATOM 793 C C . GLU A 1 97 ? 5.426 -15.642 -3.094 1.00 91.44 97 GLU A C 1
ATOM 795 O O . GLU A 1 97 ? 5.070 -15.437 -1.935 1.00 91.44 97 GLU A O 1
ATOM 800 N N . ASP A 1 98 ? 6.707 -15.796 -3.428 1.00 83.81 98 ASP A N 1
ATOM 801 C CA . ASP A 1 98 ? 7.804 -15.929 -2.467 1.00 83.81 98 ASP A CA 1
ATOM 802 C C . ASP A 1 98 ? 8.660 -14.662 -2.332 1.00 83.81 98 ASP A C 1
ATOM 804 O O . ASP A 1 98 ? 9.497 -14.582 -1.435 1.00 83.81 98 ASP A O 1
ATOM 808 N N . GLY A 1 99 ? 8.440 -13.663 -3.192 1.00 83.19 99 GLY A N 1
ATOM 809 C CA . GLY A 1 99 ? 9.202 -12.416 -3.195 1.00 83.19 99 GLY A CA 1
ATOM 810 C C . GLY A 1 99 ? 10.543 -12.495 -3.924 1.00 83.19 99 GLY A C 1
ATOM 811 O O . GLY A 1 99 ? 11.251 -11.492 -3.970 1.00 83.19 99 GLY A O 1
ATOM 812 N N . GLU A 1 100 ? 10.888 -13.638 -4.523 1.00 85.38 100 GLU A N 1
ATOM 813 C CA . GLU A 1 100 ? 12.141 -13.837 -5.263 1.00 85.38 100 GLU A CA 1
ATOM 814 C C . GLU A 1 100 ? 11.868 -14.232 -6.717 1.00 85.38 100 GLU A C 1
ATOM 816 O O . GLU A 1 100 ? 12.378 -13.601 -7.648 1.00 85.38 100 GLU A O 1
ATOM 821 N N . ASN A 1 101 ? 11.023 -15.245 -6.920 1.00 92.88 101 ASN A N 1
ATOM 822 C CA . ASN A 1 101 ? 10.675 -15.772 -8.229 1.00 92.88 101 ASN A CA 1
ATOM 823 C C . ASN A 1 101 ? 9.480 -14.996 -8.782 1.00 92.88 101 ASN A C 1
ATOM 825 O O . ASN A 1 101 ? 8.325 -15.235 -8.414 1.00 92.88 101 ASN A O 1
ATOM 829 N N . VAL A 1 102 ? 9.757 -14.038 -9.666 1.00 96.69 102 VAL A N 1
ATOM 830 C CA . VAL A 1 102 ? 8.717 -13.231 -10.308 1.00 96.69 102 VAL A CA 1
ATOM 831 C C . VAL A 1 102 ? 8.326 -13.853 -11.641 1.00 96.69 102 VAL A C 1
ATOM 833 O O . VAL A 1 102 ? 9.165 -14.241 -12.450 1.00 96.69 102 VAL A O 1
ATOM 836 N N . THR A 1 103 ? 7.022 -13.953 -11.869 1.00 96.75 103 THR A N 1
ATOM 837 C CA . THR A 1 103 ? 6.443 -14.351 -13.148 1.00 96.75 103 THR A CA 1
ATOM 838 C C . THR A 1 103 ? 5.893 -13.128 -13.865 1.00 96.75 103 THR A C 1
ATOM 840 O O . THR A 1 103 ? 5.159 -12.335 -13.279 1.00 96.75 103 THR A O 1
ATOM 843 N N . THR A 1 104 ? 6.199 -13.011 -15.156 1.00 96.56 104 THR A N 1
ATOM 844 C CA . THR A 1 104 ? 5.667 -11.960 -16.029 1.00 96.56 104 THR A CA 1
ATOM 845 C C . THR A 1 104 ? 4.542 -12.507 -16.906 1.00 96.56 104 THR A C 1
ATOM 847 O O . THR A 1 104 ? 4.634 -13.597 -17.473 1.00 96.56 104 THR A O 1
ATOM 850 N N . ALA A 1 105 ? 3.479 -11.729 -17.060 1.00 95.06 105 ALA A N 1
ATOM 851 C CA . ALA A 1 105 ? 2.311 -12.030 -17.869 1.00 95.06 105 ALA A CA 1
ATOM 852 C C . ALA A 1 105 ? 1.856 -10.795 -18.657 1.00 95.06 105 ALA A C 1
ATOM 854 O O . ALA A 1 105 ? 2.187 -9.666 -18.322 1.00 95.06 105 ALA A O 1
ATOM 855 N N . ARG A 1 106 ? 1.049 -11.004 -19.704 1.00 89.50 106 ARG A N 1
ATOM 856 C CA . ARG A 1 106 ? 0.482 -9.901 -20.507 1.00 89.50 106 ARG A CA 1
ATOM 857 C C . ARG A 1 106 ? -0.801 -9.310 -19.921 1.00 89.50 106 ARG A C 1
ATOM 859 O O . ARG A 1 106 ? -1.230 -8.245 -20.335 1.00 89.50 106 ARG A O 1
ATOM 866 N N . SER A 1 107 ? -1.481 -10.043 -19.041 1.00 91.25 107 SER A N 1
ATOM 867 C CA . SER A 1 107 ? -2.732 -9.600 -18.415 1.00 91.25 107 SER A CA 1
ATOM 868 C C . SER A 1 107 ? -3.117 -10.483 -17.231 1.00 91.25 107 SER A C 1
ATOM 870 O O . SER A 1 107 ? -2.635 -11.614 -17.098 1.00 91.25 107 SER A O 1
ATOM 872 N N . ILE A 1 108 ? -4.079 -10.010 -16.431 1.00 94.06 108 ILE A N 1
ATOM 873 C CA . ILE A 1 108 ? -4.643 -10.755 -15.296 1.00 94.06 108 ILE A CA 1
ATOM 874 C C . ILE A 1 108 ? -5.212 -12.124 -15.687 1.00 94.06 108 ILE A C 1
ATOM 876 O O . ILE A 1 108 ? -5.231 -13.051 -14.880 1.00 94.06 108 ILE A O 1
ATOM 880 N N . HIS A 1 109 ? -5.644 -12.290 -16.941 1.00 93.75 109 HIS A N 1
ATOM 881 C CA . HIS A 1 109 ? -6.193 -13.550 -17.430 1.00 93.75 109 HIS A CA 1
ATOM 882 C C . HIS A 1 109 ? -5.180 -14.695 -17.385 1.00 93.75 109 HIS A C 1
ATOM 884 O O . HIS A 1 109 ? -5.577 -15.837 -17.163 1.00 93.75 109 HIS A O 1
ATOM 890 N N . TYR A 1 110 ? -3.889 -14.414 -17.577 1.00 93.94 110 TYR A N 1
ATOM 891 C CA . TYR A 1 110 ? -2.843 -15.434 -17.485 1.00 93.94 110 TYR A CA 1
ATOM 892 C C . TYR A 1 110 ? -2.643 -15.894 -16.045 1.00 93.94 110 TYR A C 1
ATOM 894 O O . TYR A 1 110 ? -2.632 -17.099 -15.801 1.00 93.94 110 TYR A O 1
ATOM 902 N N . LEU A 1 111 ? -2.591 -14.953 -15.097 1.00 93.81 111 LEU A N 1
ATOM 903 C CA . LEU A 1 111 ? -2.520 -15.273 -13.674 1.00 93.81 111 LEU A CA 1
ATOM 904 C C . LEU A 1 111 ? -3.744 -16.086 -13.231 1.00 93.81 111 LEU A C 1
ATOM 906 O O . LEU A 1 111 ? -3.607 -17.141 -12.620 1.00 93.81 111 LEU A O 1
ATOM 910 N N . ILE A 1 112 ? -4.951 -15.672 -13.618 1.00 92.56 112 ILE A N 1
ATOM 911 C CA . ILE A 1 112 ? -6.169 -16.414 -13.269 1.00 92.56 112 ILE A CA 1
ATOM 912 C C . ILE A 1 112 ? -6.195 -17.800 -13.927 1.00 92.56 112 ILE A C 1
ATOM 914 O O . ILE A 1 112 ? -6.625 -18.753 -13.289 1.00 92.56 112 ILE A O 1
ATOM 918 N N . ARG A 1 113 ? -5.705 -17.960 -15.166 1.00 91.31 113 ARG A N 1
ATOM 919 C CA . ARG A 1 113 ? -5.576 -19.282 -15.812 1.00 91.31 113 ARG A CA 1
ATOM 920 C C . ARG A 1 113 ? -4.556 -20.179 -15.113 1.00 91.31 113 ARG A C 1
ATOM 922 O O . ARG A 1 113 ? -4.786 -21.383 -15.022 1.00 91.31 113 ARG A O 1
ATOM 929 N N . TYR A 1 114 ? -3.451 -19.608 -14.639 1.00 90.69 114 TYR A N 1
ATOM 930 C CA . TYR A 1 114 ? -2.473 -20.313 -13.815 1.00 90.69 114 TYR A CA 1
ATOM 931 C C . TYR A 1 114 ? -3.136 -20.815 -12.525 1.00 90.69 114 TYR A C 1
ATOM 933 O O . TYR A 1 114 ? -3.131 -22.017 -12.266 1.00 90.69 114 TYR A O 1
ATOM 941 N N . LEU A 1 115 ? -3.825 -19.937 -11.790 1.00 90.75 115 LEU A N 1
ATOM 942 C CA . LEU A 1 115 ? -4.563 -20.316 -10.581 1.00 90.75 115 LEU A CA 1
ATOM 943 C C . LEU A 1 115 ? -5.641 -21.372 -10.877 1.00 90.75 115 LEU A C 1
ATOM 945 O O . LEU A 1 115 ? -5.707 -22.385 -10.190 1.00 90.75 115 LEU A O 1
ATOM 949 N N . ASP A 1 116 ? -6.406 -21.216 -11.960 1.00 88.88 116 ASP A N 1
ATOM 950 C CA . ASP A 1 116 ? -7.411 -22.183 -12.420 1.00 88.88 116 ASP A CA 1
ATOM 951 C C . ASP A 1 116 ? -6.809 -23.581 -12.687 1.00 88.88 116 ASP A C 1
ATOM 953 O O . ASP A 1 116 ? -7.535 -24.571 -12.597 1.00 88.88 116 ASP A O 1
ATOM 957 N N . LYS A 1 117 ? -5.529 -23.685 -13.076 1.00 85.81 117 LYS A N 1
ATOM 958 C CA . LYS A 1 117 ? -4.837 -24.964 -13.329 1.00 85.81 117 LYS A CA 1
ATOM 959 C C . LYS A 1 117 ? -4.338 -25.612 -12.036 1.00 85.81 117 LYS A C 1
ATOM 961 O O . LYS A 1 117 ? -4.330 -26.834 -11.945 1.00 85.81 117 LYS A O 1
ATOM 966 N N . HIS A 1 118 ? -3.931 -24.802 -11.060 1.00 80.88 118 HIS A N 1
ATOM 967 C CA . HIS A 1 118 ? -3.346 -25.266 -9.799 1.00 80.88 118 HIS A CA 1
ATOM 968 C C . HIS A 1 118 ? -4.364 -25.418 -8.654 1.00 80.88 118 HIS A C 1
ATOM 970 O O . HIS A 1 118 ? -4.086 -26.139 -7.702 1.00 80.88 118 HIS A O 1
ATOM 976 N N . HIS A 1 119 ? -5.545 -24.802 -8.771 1.00 75.94 119 HIS A N 1
ATOM 977 C CA . HIS A 1 119 ? -6.622 -24.815 -7.768 1.00 75.94 119 HIS A CA 1
ATOM 978 C C . HIS A 1 119 ? -7.969 -25.318 -8.318 1.00 75.94 119 HIS A C 1
ATOM 980 O O . HIS A 1 119 ? -8.947 -25.431 -7.589 1.00 75.94 119 HIS A O 1
ATOM 986 N N . GLY A 1 120 ? -8.053 -25.615 -9.620 1.00 60.56 120 GLY A N 1
ATOM 987 C CA . GLY A 1 120 ? -9.316 -25.940 -10.289 1.00 60.56 120 GLY A CA 1
ATOM 988 C C . GLY A 1 120 ? -9.846 -27.363 -10.094 1.00 60.56 120 GLY A C 1
ATOM 989 O O . GLY A 1 120 ? -10.849 -27.697 -10.726 1.00 60.56 120 GLY A O 1
ATOM 990 N N . SER A 1 121 ? -9.208 -28.211 -9.281 1.00 58.03 121 SER A N 1
ATOM 991 C CA . SER A 1 121 ? -9.741 -29.538 -8.945 1.00 58.03 121 SER A CA 1
ATOM 992 C C . SER A 1 121 ? -10.667 -29.430 -7.733 1.00 58.03 121 SER A C 1
ATOM 994 O O . SER A 1 121 ? -10.232 -29.538 -6.590 1.00 58.03 121 SER A O 1
ATOM 996 N N . TYR A 1 122 ? -11.947 -29.177 -7.997 1.00 55.19 122 TYR A N 1
ATOM 997 C CA . TYR A 1 122 ? -12.988 -29.175 -6.975 1.00 55.19 122 TYR A CA 1
ATOM 998 C C . TYR A 1 122 ? -13.325 -30.614 -6.560 1.00 55.19 122 TYR A C 1
ATOM 1000 O O . TYR A 1 122 ? -13.879 -31.368 -7.360 1.00 55.19 122 TYR A O 1
ATOM 1008 N N . ASP A 1 123 ? -13.038 -30.968 -5.309 1.00 56.44 123 ASP A N 1
ATOM 1009 C CA . ASP A 1 123 ? -13.753 -32.024 -4.591 1.00 56.44 123 ASP A CA 1
ATOM 1010 C C . ASP A 1 123 ? -14.614 -31.362 -3.504 1.00 56.44 123 ASP A C 1
ATOM 1012 O O . ASP A 1 123 ? -14.150 -30.515 -2.739 1.00 56.44 123 ASP A O 1
ATOM 1016 N N . SER A 1 124 ? -15.882 -31.759 -3.422 1.00 55.47 124 SER A N 1
ATOM 1017 C CA . SER A 1 124 ? -16.831 -31.372 -2.371 1.00 55.47 124 SER A CA 1
ATOM 1018 C C . SER A 1 124 ? -16.332 -31.609 -0.936 1.00 55.47 124 SER A C 1
ATOM 1020 O O . SER A 1 124 ? -16.883 -31.029 -0.002 1.00 55.47 124 SER A O 1
ATOM 1022 N N . SER A 1 125 ? -15.292 -32.434 -0.762 1.00 54.44 125 SER A N 1
ATOM 1023 C CA . SER A 1 125 ? -14.635 -32.712 0.518 1.00 54.44 125 SER A CA 1
ATOM 1024 C C . SER A 1 125 ? -13.533 -31.705 0.905 1.00 54.44 125 SER A C 1
ATOM 1026 O O . SER A 1 125 ? -13.143 -31.650 2.073 1.00 54.44 125 SER A O 1
ATOM 1028 N N . THR A 1 126 ? -13.039 -30.890 -0.038 1.00 51.66 126 THR A N 1
ATOM 1029 C CA . THR A 1 126 ? -11.937 -29.939 0.205 1.00 51.66 126 THR A CA 1
ATOM 1030 C C . THR A 1 126 ? -12.420 -28.569 0.704 1.00 51.66 126 THR A C 1
ATOM 1032 O O . THR A 1 126 ? -13.410 -28.041 0.187 1.00 51.66 126 THR A O 1
ATOM 1035 N N . PRO A 1 127 ? -11.732 -27.946 1.688 1.00 57.91 127 PRO A N 1
ATOM 1036 C CA . PRO A 1 127 ? -12.021 -26.577 2.113 1.00 57.91 127 PRO A CA 1
ATOM 1037 C C . PRO A 1 127 ? -11.992 -25.614 0.923 1.00 57.91 127 PRO A C 1
ATOM 1039 O O . PRO A 1 127 ? -11.162 -25.763 0.025 1.00 57.91 127 PRO A O 1
ATOM 1042 N N . LYS A 1 128 ? -12.877 -24.606 0.921 1.00 66.75 128 LYS A N 1
ATOM 1043 C CA . LYS A 1 128 ? -12.862 -23.545 -0.098 1.00 66.75 128 LYS A CA 1
ATOM 1044 C C . LYS A 1 128 ? -11.496 -22.863 -0.089 1.00 66.75 128 LYS A C 1
ATOM 1046 O O . LYS A 1 128 ? -11.201 -22.117 0.842 1.00 66.75 128 LYS A O 1
ATOM 1051 N N . GLN A 1 129 ? -10.703 -23.116 -1.124 1.00 75.56 129 GLN A N 1
ATOM 1052 C CA . GLN A 1 129 ? -9.391 -22.503 -1.267 1.00 75.56 129 GLN A CA 1
ATOM 1053 C C . GLN A 1 129 ? -9.539 -20.995 -1.492 1.00 75.56 129 GLN A C 1
ATOM 1055 O O . GLN A 1 129 ? -10.478 -20.538 -2.153 1.00 75.56 129 GLN A O 1
ATOM 1060 N N . SER A 1 130 ? -8.615 -20.220 -0.942 1.00 88.62 130 SER A N 1
ATOM 1061 C CA . SER A 1 130 ? -8.580 -18.772 -1.067 1.00 88.62 130 SER A CA 1
ATOM 1062 C C . SER A 1 130 ? -7.171 -18.278 -1.368 1.00 88.62 130 SER A C 1
ATOM 1064 O O . SER A 1 130 ? -6.191 -18.630 -0.712 1.00 88.62 130 SER A O 1
ATOM 1066 N N . VAL A 1 131 ? -7.082 -17.436 -2.390 1.00 93.69 131 VAL A N 1
ATOM 1067 C CA . VAL A 1 131 ? -5.844 -16.817 -2.852 1.00 93.69 131 VAL A CA 1
ATOM 1068 C C . VAL A 1 131 ? -5.928 -15.329 -2.560 1.00 93.69 131 VAL A C 1
ATOM 1070 O O . VAL A 1 131 ? -6.890 -14.678 -2.960 1.00 93.69 131 VAL A O 1
ATOM 1073 N N . LEU A 1 132 ? -4.930 -14.780 -1.881 1.00 95.81 132 LEU A N 1
ATOM 1074 C CA . LEU A 1 132 ? -4.801 -13.346 -1.647 1.00 95.81 132 LEU A CA 1
ATOM 1075 C C . LEU A 1 132 ? -3.836 -12.747 -2.666 1.00 95.81 132 LEU A C 1
ATOM 1077 O O . LEU A 1 132 ? -2.742 -13.267 -2.838 1.00 95.81 132 LEU A O 1
ATOM 1081 N N . ILE A 1 133 ? -4.216 -11.649 -3.314 1.00 97.50 133 ILE A N 1
ATOM 1082 C CA . ILE A 1 133 ? -3.348 -10.907 -4.230 1.00 97.50 133 ILE A CA 1
ATOM 1083 C C . ILE A 1 133 ? -3.278 -9.452 -3.778 1.00 97.50 133 ILE A C 1
ATOM 1085 O O . ILE A 1 133 ? -4.289 -8.744 -3.754 1.00 97.50 133 ILE A O 1
ATOM 1089 N N . TYR A 1 134 ? -2.080 -9.001 -3.427 1.00 97.81 134 TYR A N 1
ATOM 1090 C CA . TYR A 1 134 ? -1.807 -7.610 -3.106 1.00 97.81 134 TYR A CA 1
ATOM 1091 C C . TYR A 1 134 ? -1.376 -6.833 -4.344 1.00 97.81 134 TYR A C 1
ATOM 1093 O O . TYR A 1 134 ? -0.421 -7.218 -5.011 1.00 97.81 134 TYR A O 1
ATOM 1101 N N . PHE A 1 135 ? -2.034 -5.698 -4.563 1.00 97.44 135 PHE A N 1
ATOM 1102 C CA . PHE A 1 135 ? -1.531 -4.602 -5.392 1.00 97.44 135 PHE A CA 1
ATOM 1103 C C . PHE A 1 135 ? -1.278 -3.402 -4.487 1.00 97.44 135 PHE A C 1
ATOM 1105 O O . PHE A 1 135 ? -2.002 -3.189 -3.506 1.00 97.44 135 PHE A O 1
ATOM 1112 N N . HIS A 1 136 ? -0.253 -2.617 -4.791 1.00 95.75 136 HIS A N 1
ATOM 1113 C CA . HIS A 1 136 ? 0.050 -1.419 -4.024 1.00 95.75 136 HIS A CA 1
ATOM 1114 C C . HIS A 1 136 ? -0.628 -0.211 -4.655 1.00 95.75 136 HIS A C 1
ATOM 1116 O O . HIS A 1 136 ? -0.230 0.214 -5.728 1.00 95.75 136 HIS A O 1
ATOM 1122 N N . ASN A 1 137 ? -1.638 0.348 -3.975 1.00 92.88 137 ASN A N 1
ATOM 1123 C CA . ASN A 1 137 ? -2.607 1.292 -4.538 1.00 92.88 137 ASN A CA 1
ATOM 1124 C C . ASN A 1 137 ? -3.572 0.621 -5.537 1.00 92.88 137 ASN A C 1
ATOM 1126 O O . ASN A 1 137 ? -3.843 1.140 -6.621 1.00 92.88 137 ASN A O 1
ATOM 1130 N N . LEU A 1 138 ? -4.198 -0.482 -5.095 1.00 94.75 138 LEU A N 1
ATOM 1131 C CA . LEU A 1 138 ? -5.167 -1.291 -5.859 1.00 94.75 138 LEU A CA 1
ATOM 1132 C C . LEU A 1 138 ? -6.245 -0.469 -6.585 1.00 94.75 138 LEU A C 1
ATOM 1134 O O . LEU A 1 138 ? -6.772 -0.912 -7.595 1.00 94.75 138 LEU A O 1
ATOM 1138 N N . SER A 1 139 ? -6.594 0.722 -6.092 1.00 91.75 139 SER A N 1
ATOM 1139 C CA . SER A 1 139 ? -7.580 1.612 -6.730 1.00 91.75 139 SER A CA 1
ATOM 1140 C C . SER A 1 139 ? -7.248 1.969 -8.186 1.00 91.75 139 SER A C 1
ATOM 1142 O O . SER A 1 139 ? -8.148 2.323 -8.952 1.00 91.75 139 SER A O 1
ATOM 1144 N N . TYR A 1 140 ? -5.968 1.938 -8.558 1.00 91.50 140 TYR A N 1
ATOM 1145 C CA . TYR A 1 140 ? -5.535 2.113 -9.938 1.00 91.50 140 TYR A CA 1
ATOM 1146 C C . TYR A 1 140 ? -5.673 0.797 -10.713 1.00 91.50 140 TYR A C 1
ATOM 1148 O O . TYR A 1 140 ? -6.484 0.715 -11.638 1.00 91.50 140 TYR A O 1
ATOM 1156 N N . ASP A 1 141 ? -4.976 -0.247 -10.263 1.00 91.44 141 ASP A N 1
ATOM 1157 C CA . ASP A 1 141 ? -4.876 -1.544 -10.944 1.00 91.44 141 ASP A CA 1
ATOM 1158 C C . ASP A 1 141 ? -6.204 -2.279 -11.073 1.00 91.44 141 ASP A C 1
ATOM 1160 O O . ASP A 1 141 ? -6.465 -2.969 -12.063 1.00 91.44 141 ASP A O 1
ATOM 1164 N N . CYS A 1 142 ? -7.099 -2.100 -10.098 1.00 90.44 142 CYS A N 1
ATOM 1165 C CA . CYS A 1 142 ? -8.401 -2.743 -10.119 1.00 90.44 142 CYS A CA 1
ATOM 1166 C C . CYS A 1 142 ? -9.195 -2.357 -11.361 1.00 90.44 142 CYS A C 1
ATOM 1168 O O . CYS A 1 142 ? -9.997 -3.160 -11.809 1.00 90.44 142 CYS A O 1
ATOM 1170 N N . LYS A 1 143 ? -8.970 -1.190 -11.975 1.00 90.56 143 LYS A N 1
ATOM 1171 C CA . LYS A 1 143 ? -9.679 -0.790 -13.201 1.00 90.56 143 LYS A CA 1
ATOM 1172 C C . LYS A 1 143 ? -9.455 -1.782 -14.345 1.00 90.56 143 LYS A C 1
ATOM 1174 O O . LYS A 1 143 ? -10.389 -2.067 -15.090 1.00 90.56 143 LYS A O 1
ATOM 1179 N N . PHE A 1 144 ? -8.259 -2.361 -14.435 1.00 90.31 144 PHE A N 1
ATOM 1180 C CA . PHE A 1 144 ? -7.902 -3.363 -15.445 1.00 90.31 144 PHE A CA 1
ATOM 1181 C C . PHE A 1 144 ? -8.446 -4.758 -15.126 1.00 90.31 144 PHE A C 1
ATOM 1183 O O . PHE A 1 144 ? -8.586 -5.598 -16.011 1.00 90.31 144 PHE A O 1
ATOM 1190 N N . ILE A 1 145 ? -8.756 -5.012 -13.856 1.00 91.31 145 ILE A N 1
ATOM 1191 C CA . ILE A 1 145 ? -9.320 -6.280 -13.388 1.00 91.31 145 ILE A CA 1
ATOM 1192 C C . ILE A 1 145 ? -10.851 -6.228 -13.454 1.00 91.31 145 ILE A C 1
ATOM 1194 O O . ILE A 1 145 ? -11.488 -7.178 -13.897 1.00 91.31 145 ILE A O 1
ATOM 1198 N N . LEU A 1 146 ? -11.454 -5.108 -13.063 1.00 86.94 146 LEU A N 1
ATOM 1199 C CA . LEU A 1 146 ? -12.898 -4.882 -13.060 1.00 86.94 146 LEU A CA 1
ATOM 1200 C C . LEU A 1 146 ? -13.472 -4.740 -14.478 1.00 86.94 146 LEU A C 1
ATOM 1202 O O . LEU A 1 146 ? -14.655 -4.997 -14.673 1.00 86.94 146 LEU A O 1
ATOM 1206 N N . SER A 1 147 ? -12.653 -4.381 -15.473 1.00 83.62 147 SER A N 1
ATOM 1207 C CA . SER A 1 147 ? -13.051 -4.371 -16.890 1.00 83.62 147 SER A CA 1
ATOM 1208 C C . SER A 1 147 ? -13.192 -5.774 -17.500 1.00 83.62 147 SER A C 1
ATOM 1210 O O . SER A 1 147 ? -13.673 -5.929 -18.624 1.00 83.62 147 SER A O 1
ATOM 1212 N N . THR A 1 148 ? -12.781 -6.815 -16.775 1.00 84.75 148 THR A N 1
ATOM 1213 C CA . THR A 1 148 ? -12.913 -8.202 -17.222 1.00 84.75 148 THR A CA 1
ATOM 1214 C C . THR A 1 148 ? -14.341 -8.731 -17.049 1.00 84.75 148 THR A C 1
ATOM 1216 O O . THR A 1 148 ? -15.163 -8.178 -16.327 1.00 84.75 148 THR A O 1
ATOM 1219 N N . LYS A 1 149 ? -14.641 -9.878 -17.671 1.00 86.44 149 LYS A N 1
ATOM 1220 C CA . LYS A 1 149 ? -15.943 -10.563 -17.544 1.00 86.44 149 LYS A CA 1
ATOM 1221 C C . LYS A 1 149 ? -16.053 -11.463 -16.300 1.00 86.44 149 LYS A C 1
ATOM 1223 O O . LYS A 1 149 ? -16.874 -12.380 -16.286 1.00 86.44 149 LYS A O 1
ATOM 1228 N N . TYR A 1 150 ? -15.188 -11.291 -15.298 1.00 87.19 150 TYR A N 1
ATOM 1229 C CA . TYR A 1 150 ? -15.221 -12.122 -14.094 1.00 87.19 150 TYR A CA 1
ATOM 1230 C C . TYR A 1 150 ? -16.341 -11.694 -13.138 1.00 87.19 150 TYR A C 1
ATOM 1232 O O . TYR A 1 150 ? -16.662 -10.516 -13.024 1.00 87.19 150 TYR A O 1
ATOM 1240 N N . ALA A 1 151 ? -16.927 -12.666 -12.434 1.00 86.50 151 ALA A N 1
ATOM 1241 C CA . ALA A 1 151 ? -17.920 -12.399 -11.400 1.00 86.50 151 ALA A CA 1
ATOM 1242 C C . ALA A 1 151 ? -17.225 -11.840 -10.151 1.00 86.50 151 ALA A C 1
ATOM 1244 O O . ALA A 1 151 ? -16.487 -12.560 -9.474 1.00 86.50 151 ALA A O 1
ATOM 1245 N N . ILE A 1 152 ? -17.453 -10.555 -9.882 1.00 88.81 152 ILE A N 1
ATOM 1246 C CA . ILE A 1 152 ? -16.865 -9.814 -8.764 1.00 88.81 152 ILE A CA 1
ATOM 1247 C C . ILE A 1 152 ? -17.882 -9.706 -7.624 1.00 88.81 152 ILE A C 1
ATOM 1249 O O . ILE A 1 152 ? -19.066 -9.463 -7.853 1.00 88.81 152 ILE A O 1
ATOM 1253 N N . SER A 1 153 ? -17.408 -9.865 -6.395 1.00 89.69 153 SER A N 1
ATOM 1254 C CA . SER A 1 153 ? -18.179 -9.778 -5.156 1.00 89.69 153 SER A CA 1
ATOM 1255 C C . SER A 1 153 ? -17.371 -9.088 -4.056 1.00 89.69 153 SER A C 1
ATOM 1257 O O . SER A 1 153 ? -16.196 -8.763 -4.244 1.00 89.69 153 SER A O 1
ATOM 1259 N N . ASP A 1 154 ? -17.993 -8.902 -2.886 1.00 89.38 154 ASP A N 1
ATOM 1260 C CA . ASP A 1 154 ? -17.314 -8.484 -1.650 1.00 89.38 154 ASP A CA 1
ATOM 1261 C C . ASP A 1 154 ? -16.437 -7.236 -1.848 1.00 89.38 154 ASP A C 1
ATOM 1263 O O . ASP A 1 154 ? -15.301 -7.153 -1.383 1.00 89.38 154 ASP A O 1
ATOM 1267 N N . VAL A 1 155 ? -16.969 -6.277 -2.610 1.00 91.25 155 VAL A N 1
ATOM 1268 C CA . VAL A 1 155 ? -16.301 -5.022 -2.956 1.00 91.25 155 VAL A CA 1
ATOM 1269 C C . VAL A 1 155 ? -16.302 -4.118 -1.727 1.00 91.25 155 VAL A C 1
ATOM 1271 O O . VAL A 1 155 ? -17.356 -3.724 -1.234 1.00 91.25 155 VAL A O 1
ATOM 1274 N N . ILE A 1 156 ? -15.113 -3.770 -1.241 1.00 91.31 156 ILE A N 1
ATOM 1275 C CA . ILE A 1 156 ? -14.917 -2.907 -0.076 1.00 91.31 156 ILE A CA 1
ATOM 1276 C C . ILE A 1 156 ? -14.232 -1.622 -0.531 1.00 91.31 156 ILE A C 1
ATOM 1278 O O . ILE A 1 156 ? -13.098 -1.647 -1.017 1.00 91.31 156 ILE A O 1
ATOM 1282 N N . GLN A 1 157 ? -14.919 -0.498 -0.340 1.00 89.75 157 GLN A N 1
ATOM 1283 C CA . GLN A 1 157 ? -14.454 0.838 -0.706 1.00 89.75 157 GLN A CA 1
ATOM 1284 C C . GLN A 1 157 ? -14.437 1.768 0.510 1.00 89.75 157 GLN A C 1
ATOM 1286 O O . GLN A 1 157 ? -15.239 1.627 1.432 1.00 89.75 157 GLN A O 1
ATOM 1291 N N . GLN A 1 158 ? -13.521 2.733 0.498 1.00 83.00 158 GLN A N 1
ATOM 1292 C CA . GLN A 1 158 ? -13.476 3.846 1.440 1.00 83.00 158 GLN A CA 1
ATOM 1293 C C . GLN A 1 158 ? -13.367 5.148 0.643 1.00 83.00 158 GLN A C 1
ATOM 1295 O O . GLN A 1 158 ? -12.302 5.479 0.114 1.00 83.00 158 GLN A O 1
ATOM 1300 N N . GLY A 1 159 ? -14.484 5.870 0.525 1.00 85.38 159 GLY A N 1
ATOM 1301 C CA . GLY A 1 159 ? -14.606 6.983 -0.417 1.00 85.38 159 GLY A CA 1
ATOM 1302 C C . GLY A 1 159 ? -14.313 6.507 -1.843 1.00 85.38 159 GLY A C 1
ATOM 1303 O O . GLY A 1 159 ? -14.885 5.528 -2.310 1.00 85.38 159 GLY A O 1
ATOM 1304 N N . THR A 1 160 ? -13.357 7.148 -2.516 1.00 82.25 160 THR A N 1
ATOM 1305 C CA . THR A 1 160 ? -12.936 6.789 -3.885 1.00 82.25 160 THR A CA 1
ATOM 1306 C C . THR A 1 160 ? -11.904 5.659 -3.954 1.00 82.25 160 THR A C 1
ATOM 1308 O O . THR A 1 160 ? -11.433 5.324 -5.041 1.00 82.25 160 THR A O 1
ATOM 1311 N N . LYS A 1 161 ? -11.493 5.095 -2.812 1.00 86.50 161 LYS A N 1
ATOM 1312 C CA . LYS A 1 161 ? -10.414 4.104 -2.739 1.00 86.50 161 LYS A CA 1
ATOM 1313 C C . LYS A 1 161 ? -10.969 2.687 -2.653 1.00 86.50 161 LYS A C 1
ATOM 1315 O O . LYS A 1 161 ? -11.740 2.375 -1.748 1.00 86.50 161 LYS A O 1
ATOM 1320 N N . GLN A 1 162 ? -10.530 1.824 -3.563 1.00 91.12 162 GLN A N 1
ATOM 1321 C CA . GLN A 1 162 ? -10.800 0.390 -3.543 1.00 91.12 162 GLN A CA 1
ATOM 1322 C C . GLN A 1 162 ? -9.853 -0.295 -2.553 1.00 91.12 162 GLN A C 1
ATOM 1324 O O . GLN A 1 162 ? -8.649 -0.331 -2.790 1.00 91.12 162 GLN A O 1
ATOM 1329 N N . LEU A 1 163 ? -10.392 -0.836 -1.456 1.00 92.44 163 LEU A N 1
ATOM 1330 C CA . LEU A 1 163 ? -9.607 -1.539 -0.434 1.00 92.44 163 LEU A CA 1
ATOM 1331 C C . LEU A 1 163 ? -9.467 -3.028 -0.746 1.00 92.44 163 LEU A C 1
ATOM 1333 O O . LEU A 1 163 ? -8.394 -3.599 -0.562 1.00 92.44 163 LEU A O 1
ATOM 1337 N N . ALA A 1 164 ? -10.558 -3.660 -1.182 1.00 95.12 164 ALA A N 1
ATOM 1338 C CA . ALA A 1 164 ? -10.567 -5.071 -1.541 1.00 95.12 164 ALA A CA 1
ATOM 1339 C C . ALA A 1 164 ? -11.740 -5.429 -2.455 1.00 95.12 164 ALA A C 1
ATOM 1341 O O . ALA A 1 164 ? -12.749 -4.727 -2.465 1.00 95.12 164 ALA A O 1
ATOM 1342 N N . PHE A 1 165 ? -11.624 -6.521 -3.200 1.00 95.06 165 PHE A N 1
ATOM 1343 C CA . PHE A 1 165 ? -12.745 -7.188 -3.868 1.00 95.06 165 PHE A CA 1
ATOM 1344 C C . PHE A 1 165 ? -12.408 -8.665 -4.074 1.00 95.06 165 PHE A C 1
ATOM 1346 O O . PHE A 1 165 ? -11.239 -9.049 -4.018 1.00 95.06 165 PHE A O 1
ATOM 1353 N N . THR A 1 166 ? -13.418 -9.493 -4.321 1.00 94.25 166 THR A N 1
ATOM 1354 C CA . THR A 1 166 ? -13.244 -10.937 -4.502 1.00 94.25 166 THR A CA 1
ATOM 1355 C C . THR A 1 166 ? -13.740 -11.379 -5.872 1.00 94.25 166 THR A C 1
ATOM 1357 O O . THR A 1 166 ? -14.747 -10.884 -6.371 1.00 94.25 166 THR A O 1
ATOM 1360 N N . ILE A 1 167 ? -13.032 -12.323 -6.488 1.00 93.00 167 ILE A N 1
ATOM 1361 C CA . ILE A 1 167 ? -13.486 -13.072 -7.660 1.00 93.00 167 ILE A CA 1
ATOM 1362 C C . ILE A 1 167 ? -13.695 -14.528 -7.239 1.00 93.00 167 ILE A C 1
ATOM 1364 O O . ILE A 1 167 ? -12.758 -15.174 -6.772 1.00 93.00 167 ILE A O 1
ATOM 1368 N N . TYR A 1 168 ? -14.899 -15.065 -7.441 1.00 88.56 168 TYR A N 1
ATOM 1369 C CA . TYR A 1 168 ? -15.184 -16.489 -7.228 1.00 88.56 168 TYR A CA 1
ATOM 1370 C C . TYR A 1 168 ? -15.071 -17.261 -8.542 1.00 88.56 168 TYR A C 1
ATOM 1372 O O . TYR A 1 168 ? -15.734 -16.931 -9.529 1.00 88.56 168 TYR A O 1
ATOM 1380 N N . ARG A 1 169 ? -14.251 -18.317 -8.568 1.00 84.00 169 ARG A N 1
ATOM 1381 C CA . ARG A 1 169 ? -14.063 -19.174 -9.749 1.00 84.00 169 ARG A CA 1
ATOM 1382 C C . ARG A 1 169 ? -13.800 -20.612 -9.344 1.00 84.00 169 ARG A C 1
ATOM 1384 O O . ARG A 1 169 ? -13.116 -20.848 -8.367 1.00 84.00 169 ARG A O 1
ATOM 1391 N N . LYS A 1 170 ? -14.338 -21.572 -10.106 1.00 82.56 170 LYS A N 1
ATOM 1392 C CA . LYS A 1 170 ? -14.036 -23.017 -10.001 1.00 82.56 170 LYS A CA 1
ATOM 1393 C C . LYS A 1 170 ? -13.941 -23.569 -8.560 1.00 82.56 170 LYS A C 1
ATOM 1395 O O . LYS A 1 170 ? -13.099 -24.410 -8.280 1.00 82.56 170 LYS A O 1
ATOM 1400 N N . GLY A 1 171 ? -14.795 -23.094 -7.650 1.00 80.62 171 GLY A N 1
ATOM 1401 C CA . GLY A 1 171 ? -14.824 -23.546 -6.252 1.00 80.62 171 GLY A CA 1
ATOM 1402 C C . GLY A 1 171 ? -13.840 -22.860 -5.289 1.00 80.62 171 GLY A C 1
ATOM 1403 O O . GLY A 1 171 ? -13.895 -23.158 -4.099 1.00 80.62 171 GLY A O 1
ATOM 1404 N N . TYR A 1 172 ? -13.014 -21.918 -5.754 1.00 86.44 172 TYR A N 1
ATOM 1405 C CA . TYR A 1 172 ? -12.085 -21.126 -4.941 1.00 86.44 172 TYR A CA 1
ATOM 1406 C C . TYR A 1 172 ? -12.367 -19.614 -5.049 1.00 86.44 172 TYR A C 1
ATOM 1408 O O . TYR A 1 172 ? -13.123 -19.155 -5.917 1.00 86.44 172 TYR A O 1
ATOM 1416 N N . SER A 1 173 ? -11.794 -18.826 -4.138 1.00 90.75 173 SER A N 1
ATOM 1417 C CA . SER A 1 173 ? -11.882 -17.361 -4.142 1.00 90.75 173 SER A CA 1
ATOM 1418 C C . SER A 1 173 ? -10.520 -16.711 -4.376 1.00 90.75 173 SER A C 1
ATOM 1420 O O . SER A 1 173 ? -9.490 -17.185 -3.904 1.00 90.75 173 SER A O 1
ATOM 1422 N N . ILE A 1 174 ? -10.515 -15.600 -5.109 1.00 94.44 174 ILE A N 1
ATOM 1423 C CA . ILE A 1 174 ? -9.349 -14.737 -5.291 1.00 94.44 174 ILE A CA 1
ATOM 1424 C C . ILE A 1 174 ? -9.689 -13.389 -4.676 1.00 94.44 174 ILE A C 1
ATOM 1426 O O . ILE A 1 174 ? -10.543 -12.672 -5.193 1.00 94.44 174 ILE A O 1
ATOM 1430 N N . VAL A 1 175 ? -9.039 -13.058 -3.571 1.00 95.12 175 VAL A N 1
ATOM 1431 C CA . VAL A 1 175 ? -9.236 -11.818 -2.829 1.00 95.12 175 VAL A CA 1
ATOM 1432 C C . VAL A 1 175 ? -8.136 -10.844 -3.224 1.00 95.12 175 VAL A C 1
ATOM 1434 O O . VAL A 1 175 ? -6.965 -11.074 -2.945 1.00 95.12 175 VAL A O 1
ATOM 1437 N N . PHE A 1 176 ? -8.510 -9.738 -3.850 1.00 97.00 176 PHE A N 1
ATOM 1438 C CA . PHE A 1 176 ? -7.604 -8.641 -4.171 1.00 97.00 176 PHE A CA 1
ATOM 1439 C C . PHE A 1 176 ? -7.613 -7.634 -3.029 1.00 97.00 176 PHE A C 1
ATOM 1441 O O . PHE A 1 176 ? -8.690 -7.301 -2.529 1.00 97.00 176 PHE A O 1
ATOM 1448 N N . ARG A 1 177 ? -6.443 -7.143 -2.609 1.00 96.31 177 ARG A N 1
ATOM 1449 C CA . ARG A 1 177 ? -6.320 -6.158 -1.521 1.00 96.31 177 ARG A CA 1
ATOM 1450 C C . ARG A 1 177 ? -5.316 -5.056 -1.824 1.00 96.31 177 ARG A C 1
ATOM 1452 O O . ARG A 1 177 ? -4.298 -5.289 -2.470 1.00 96.31 177 ARG A O 1
ATOM 1459 N N . ASP A 1 178 ? -5.609 -3.867 -1.306 1.00 96.00 178 ASP A N 1
ATOM 1460 C CA . ASP A 1 178 ? -4.725 -2.707 -1.365 1.00 96.00 178 ASP A CA 1
ATOM 1461 C C . ASP A 1 178 ? -3.671 -2.765 -0.252 1.00 96.00 178 ASP A C 1
ATOM 1463 O O . ASP A 1 178 ? -3.962 -2.485 0.914 1.00 96.00 178 ASP A O 1
ATOM 1467 N N . SER A 1 179 ? -2.429 -3.102 -0.599 1.00 95.19 179 SER A N 1
ATOM 1468 C CA . SER A 1 179 ? -1.336 -3.140 0.380 1.00 95.19 179 SER A CA 1
ATOM 1469 C C . SER A 1 179 ? -0.950 -1.748 0.879 1.00 95.19 179 SER A C 1
ATOM 1471 O O . SER A 1 179 ? -0.505 -1.612 2.015 1.00 95.19 179 SER A O 1
ATOM 1473 N N . TYR A 1 180 ? -1.180 -0.692 0.091 1.00 94.31 180 TYR A N 1
ATOM 1474 C CA . TYR A 1 180 ? -0.855 0.684 0.481 1.00 94.31 180 TYR A CA 1
ATOM 1475 C C . TYR A 1 180 ? -1.606 1.111 1.750 1.00 94.31 180 TYR A C 1
ATOM 1477 O O . TYR A 1 180 ? -1.122 1.919 2.535 1.00 94.31 180 TYR A O 1
ATOM 1485 N N . ARG A 1 181 ? -2.771 0.508 2.009 1.00 92.25 181 ARG A N 1
ATOM 1486 C CA . ARG A 1 181 ? -3.608 0.789 3.186 1.00 92.25 181 ARG A CA 1
ATOM 1487 C C . ARG A 1 181 ? -3.136 0.077 4.443 1.00 92.25 181 ARG A C 1
ATOM 1489 O O . ARG A 1 181 ? -3.555 0.454 5.538 1.00 92.25 181 ARG A O 1
ATOM 1496 N N . LEU A 1 182 ? -2.293 -0.943 4.294 1.00 92.69 182 LEU A N 1
ATOM 1497 C CA . LEU A 1 182 ? -1.616 -1.604 5.406 1.00 92.69 182 LEU A CA 1
ATOM 1498 C C . LEU A 1 182 ? -0.428 -0.786 5.912 1.00 92.69 182 LEU A C 1
ATOM 1500 O O . LEU A 1 182 ? -0.022 -0.967 7.055 1.00 92.69 182 LEU A O 1
ATOM 1504 N N . PHE A 1 183 ? 0.094 0.123 5.094 1.00 90.31 183 PHE A N 1
ATOM 1505 C CA . PHE A 1 183 ? 1.202 0.997 5.450 1.00 90.31 183 PHE A CA 1
ATOM 1506 C C . PHE A 1 183 ? 0.727 2.416 5.803 1.00 90.31 183 PHE A C 1
ATOM 1508 O O . PHE A 1 183 ? -0.469 2.725 5.795 1.00 90.31 183 PHE A O 1
ATOM 1515 N N . SER A 1 184 ? 1.675 3.282 6.170 1.00 76.75 184 SER A N 1
ATOM 1516 C CA . SER A 1 184 ? 1.397 4.698 6.415 1.00 76.75 184 SER A CA 1
ATOM 1517 C C . SER A 1 184 ? 1.010 5.424 5.111 1.00 76.75 184 SER A C 1
ATOM 1519 O O . SER A 1 184 ? 1.384 4.976 4.025 1.00 76.75 184 SER A O 1
ATOM 1521 N N . PRO A 1 185 ? 0.299 6.570 5.183 1.00 69.62 185 PRO A N 1
ATOM 1522 C CA . PRO A 1 185 ? -0.166 7.316 4.006 1.00 69.62 185 PRO A CA 1
ATOM 1523 C C . PRO A 1 185 ? 0.936 7.788 3.049 1.00 69.62 185 PRO A C 1
ATOM 1525 O O . PRO A 1 185 ? 0.635 8.204 1.941 1.00 69.62 185 PRO A O 1
ATOM 1528 N N . ASP A 1 186 ? 2.204 7.706 3.441 1.00 78.94 186 ASP A N 1
ATOM 1529 C CA . ASP A 1 186 ? 3.338 8.135 2.626 1.00 78.94 186 ASP A CA 1
ATOM 1530 C C . ASP A 1 186 ? 4.204 6.973 2.140 1.00 78.94 186 ASP A C 1
ATOM 1532 O O . ASP A 1 186 ? 5.267 7.216 1.575 1.00 78.94 186 ASP A O 1
ATOM 1536 N N . ALA A 1 187 ? 3.786 5.726 2.354 1.00 88.75 187 ALA A N 1
ATOM 1537 C CA . ALA A 1 187 ? 4.562 4.532 2.042 1.00 88.75 187 ALA A CA 1
ATOM 1538 C C . ALA A 1 187 ? 4.422 4.112 0.574 1.00 88.75 187 ALA A C 1
ATOM 1540 O O . ALA A 1 187 ? 3.879 3.052 0.288 1.00 88.75 187 ALA A O 1
ATOM 1541 N N . SER A 1 188 ? 4.902 4.944 -0.355 1.00 93.25 188 SER A N 1
ATOM 1542 C CA . SER A 1 188 ? 5.092 4.532 -1.752 1.00 93.25 188 SER A CA 1
ATOM 1543 C C . SER A 1 188 ? 6.073 3.360 -1.846 1.00 93.25 188 SER A C 1
ATOM 1545 O O . SER A 1 188 ? 6.959 3.238 -0.997 1.00 93.25 188 SER A O 1
ATOM 1547 N N . ILE A 1 189 ? 6.000 2.567 -2.924 1.00 94.81 189 ILE A N 1
ATOM 1548 C CA . ILE A 1 189 ? 6.955 1.470 -3.184 1.00 94.81 189 ILE A CA 1
ATOM 1549 C C . ILE A 1 189 ? 8.411 1.925 -3.005 1.00 94.81 189 ILE A C 1
ATOM 1551 O O . ILE A 1 189 ? 9.189 1.246 -2.345 1.00 94.81 189 ILE A O 1
ATOM 1555 N N . SER A 1 190 ? 8.766 3.122 -3.486 1.00 94.25 190 SER A N 1
ATOM 1556 C CA . SER A 1 190 ? 10.117 3.689 -3.353 1.00 94.25 190 SER A CA 1
ATOM 1557 C C . SER A 1 190 ? 10.600 3.917 -1.919 1.00 94.25 190 SER A C 1
ATOM 1559 O O . SER A 1 190 ? 11.804 3.950 -1.686 1.00 94.25 190 SER A O 1
ATOM 1561 N N . LYS A 1 191 ? 9.690 4.078 -0.955 1.00 94.94 191 LYS A N 1
ATOM 1562 C CA . LYS A 1 191 ? 10.023 4.324 0.453 1.00 94.94 191 LYS A CA 1
ATOM 1563 C C . LYS A 1 191 ? 10.038 3.050 1.293 1.00 94.94 191 LYS A C 1
ATOM 1565 O O . LYS A 1 191 ? 10.682 3.041 2.343 1.00 94.94 191 LYS A O 1
ATOM 1570 N N . LEU A 1 192 ? 9.385 1.978 0.836 1.00 95.44 192 LEU A N 1
ATOM 1571 C CA . LEU A 1 192 ? 9.333 0.705 1.559 1.00 95.44 192 LEU A CA 1
ATOM 1572 C C . LEU A 1 192 ? 10.729 0.152 1.907 1.00 95.44 192 LEU A C 1
ATOM 1574 O O . LEU A 1 192 ? 10.895 -0.264 3.056 1.00 95.44 192 LEU A O 1
ATOM 1578 N N . PRO A 1 193 ? 11.753 0.223 1.026 1.00 95.69 193 PRO A N 1
ATOM 1579 C CA . PRO A 1 193 ? 13.094 -0.228 1.382 1.00 95.69 193 PRO A CA 1
ATOM 1580 C C . PRO A 1 193 ? 13.673 0.504 2.594 1.00 95.69 193 PRO A C 1
ATOM 1582 O O . PRO A 1 193 ? 14.099 -0.134 3.549 1.00 95.69 193 PRO A O 1
ATOM 1585 N N . SER A 1 194 ? 13.606 1.838 2.629 1.00 93.88 194 SER A N 1
ATOM 1586 C CA . SER A 1 194 ? 14.096 2.610 3.783 1.00 93.88 194 SER A CA 1
ATOM 1587 C C . SER A 1 194 ? 13.281 2.401 5.063 1.00 93.88 194 SER A C 1
ATOM 1589 O O . SER A 1 194 ? 13.796 2.610 6.157 1.00 93.88 194 SER A O 1
ATOM 1591 N N . MET A 1 195 ? 12.009 2.009 4.934 1.00 92.75 195 MET A N 1
ATOM 1592 C CA . MET A 1 195 ? 11.120 1.773 6.072 1.00 92.75 195 MET A CA 1
ATOM 1593 C C . MET A 1 195 ? 11.355 0.405 6.719 1.00 92.75 195 MET A C 1
ATOM 1595 O O . MET A 1 195 ? 11.217 0.285 7.934 1.00 92.75 195 MET A O 1
ATOM 1599 N N . PHE A 1 196 ? 11.669 -0.622 5.922 1.00 93.56 196 PHE A N 1
ATOM 1600 C CA . PHE A 1 196 ? 11.644 -2.014 6.380 1.00 93.56 196 PHE A CA 1
ATOM 1601 C C . PHE A 1 196 ? 12.954 -2.783 6.191 1.00 93.56 196 PHE A C 1
ATOM 1603 O O . PHE A 1 196 ? 13.154 -3.779 6.881 1.00 93.56 196 PHE A O 1
ATOM 1610 N N . PHE A 1 197 ? 13.813 -2.403 5.244 1.00 95.81 197 PHE A N 1
ATOM 1611 C CA . PHE A 1 197 ? 14.917 -3.259 4.799 1.00 95.81 197 PHE A CA 1
ATOM 1612 C C . PHE A 1 197 ? 16.227 -2.895 5.492 1.00 95.81 197 PHE A C 1
ATOM 1614 O O . PHE A 1 197 ? 16.492 -1.728 5.793 1.00 95.81 197 PHE A O 1
ATOM 1621 N N . SER A 1 198 ? 17.080 -3.902 5.688 1.00 95.31 198 SER A N 1
ATOM 1622 C CA . SER A 1 198 ? 18.471 -3.690 6.086 1.00 95.31 198 SER A CA 1
ATOM 1623 C C . SER A 1 198 ? 19.239 -2.930 4.994 1.00 95.31 198 SER A C 1
ATOM 1625 O O . SER A 1 198 ? 18.821 -2.884 3.838 1.00 95.31 198 SER A O 1
ATOM 1627 N N . ILE A 1 199 ? 20.390 -2.349 5.343 1.00 93.88 199 ILE A N 1
ATOM 1628 C CA . ILE A 1 199 ? 21.243 -1.630 4.378 1.00 93.88 199 ILE A CA 1
ATOM 1629 C C . ILE A 1 199 ? 21.681 -2.553 3.229 1.00 93.88 199 ILE A C 1
ATOM 1631 O O . ILE A 1 199 ? 21.729 -2.121 2.082 1.00 93.88 199 ILE A O 1
ATOM 1635 N N . GLU A 1 200 ? 21.964 -3.822 3.528 1.00 93.69 200 GLU A N 1
ATOM 1636 C CA . GLU A 1 200 ? 22.317 -4.838 2.531 1.00 93.69 200 GLU A CA 1
ATOM 1637 C C . GLU A 1 200 ? 21.140 -5.129 1.590 1.00 93.69 200 GLU A C 1
ATOM 1639 O O . GLU A 1 200 ? 21.286 -5.101 0.370 1.00 93.69 200 GLU A O 1
ATOM 1644 N N . ASP A 1 201 ? 19.939 -5.305 2.143 1.00 94.00 201 ASP A N 1
ATOM 1645 C CA . ASP A 1 201 ? 18.739 -5.542 1.346 1.00 94.00 201 ASP A CA 1
ATOM 1646 C C . ASP A 1 201 ? 18.386 -4.343 0.457 1.00 94.00 201 ASP A C 1
ATOM 1648 O O . ASP A 1 201 ? 17.947 -4.531 -0.674 1.00 94.00 201 ASP A O 1
ATOM 1652 N N . GLN A 1 202 ? 18.619 -3.108 0.906 1.00 94.00 202 GLN A N 1
ATOM 1653 C CA . GLN A 1 202 ? 18.380 -1.914 0.085 1.00 94.00 202 GLN A CA 1
ATOM 1654 C C . GLN A 1 202 ? 19.261 -1.866 -1.176 1.00 94.00 202 GLN A C 1
ATOM 1656 O O . GLN A 1 202 ? 18.891 -1.210 -2.147 1.00 94.00 202 GLN A O 1
ATOM 1661 N N . GLN A 1 203 ? 20.395 -2.578 -1.205 1.00 90.50 203 GLN A N 1
ATOM 1662 C CA . GLN A 1 203 ? 21.220 -2.705 -2.413 1.00 90.50 203 GLN A CA 1
ATOM 1663 C C . GLN A 1 203 ? 20.631 -3.702 -3.419 1.00 90.50 203 GLN A C 1
ATOM 1665 O O . GLN A 1 203 ? 20.845 -3.557 -4.622 1.00 90.50 203 GLN A O 1
ATOM 1670 N N . LYS A 1 204 ? 19.880 -4.704 -2.940 1.00 92.00 204 LYS A N 1
ATOM 1671 C CA . LYS A 1 204 ? 19.249 -5.738 -3.773 1.00 92.00 204 LYS A CA 1
ATOM 1672 C C . LYS A 1 204 ? 17.839 -5.349 -4.232 1.00 92.00 204 LYS A C 1
ATOM 1674 O O . LYS A 1 204 ? 17.481 -5.643 -5.369 1.00 92.00 204 LYS A O 1
ATOM 1679 N N . TYR A 1 205 ? 17.061 -4.696 -3.369 1.00 93.50 205 TYR A N 1
ATOM 1680 C CA . TYR A 1 205 ? 15.662 -4.333 -3.606 1.00 93.50 205 TYR A CA 1
ATOM 1681 C C . TYR A 1 205 ? 15.494 -2.816 -3.511 1.00 93.50 205 TYR A C 1
ATOM 1683 O O . TYR A 1 205 ? 15.417 -2.241 -2.422 1.00 93.50 205 TYR A O 1
ATOM 1691 N N . TYR A 1 206 ? 15.422 -2.167 -4.666 1.00 92.44 206 TYR A N 1
ATOM 1692 C CA . TYR A 1 206 ? 15.319 -0.717 -4.787 1.00 92.44 206 TYR A CA 1
ATOM 1693 C C . TYR A 1 206 ? 14.406 -0.347 -5.950 1.00 92.44 206 TYR A C 1
ATOM 1695 O O . TYR A 1 206 ? 14.292 -1.079 -6.933 1.00 92.44 206 TYR A O 1
ATOM 1703 N N . LYS A 1 207 ? 13.757 0.814 -5.840 1.00 94.25 207 LYS A N 1
ATOM 1704 C CA . LYS A 1 207 ? 12.961 1.361 -6.938 1.00 94.25 207 LYS A CA 1
ATOM 1705 C C . LYS A 1 207 ? 13.904 1.791 -8.055 1.00 94.25 207 LYS A C 1
ATOM 1707 O O . LYS A 1 207 ? 14.745 2.663 -7.844 1.00 94.25 207 LYS A O 1
ATOM 1712 N N . GLU A 1 208 ? 13.770 1.160 -9.211 1.00 94.50 208 GLU A N 1
ATOM 1713 C CA . GLU A 1 208 ? 14.601 1.453 -10.373 1.00 94.50 208 GLU A CA 1
ATOM 1714 C C . GLU A 1 208 ? 14.141 2.753 -11.066 1.00 94.50 208 GLU A C 1
ATOM 1716 O O . GLU A 1 208 ? 12.997 3.195 -10.935 1.00 94.50 208 GLU A O 1
ATOM 1721 N N . LEU A 1 209 ? 15.064 3.410 -11.761 1.00 94.62 209 LEU A N 1
ATOM 1722 C CA . LEU A 1 209 ? 14.799 4.567 -12.606 1.00 94.62 209 LEU A CA 1
ATOM 1723 C C . LEU A 1 209 ? 13.936 4.129 -13.799 1.00 94.62 209 LEU A C 1
ATOM 1725 O O . LEU A 1 209 ? 14.250 3.137 -14.440 1.00 94.62 209 LEU A O 1
ATOM 1729 N N . PHE A 1 210 ? 12.845 4.829 -14.120 1.00 95.50 210 PHE A N 1
ATOM 1730 C CA . PHE A 1 210 ? 11.981 4.389 -15.221 1.00 95.50 210 PHE A CA 1
ATOM 1731 C C . PHE A 1 210 ? 11.321 5.554 -15.964 1.00 95.50 210 PHE A C 1
ATOM 1733 O O . PHE A 1 210 ? 10.633 6.366 -15.339 1.00 95.50 210 PHE A O 1
ATOM 1740 N N . PRO A 1 211 ? 11.510 5.660 -17.292 1.00 94.69 211 PRO A N 1
ATOM 1741 C CA . PRO A 1 211 ? 10.958 6.748 -18.088 1.00 94.69 211 PRO A CA 1
ATOM 1742 C C . PRO A 1 211 ? 9.531 6.414 -18.541 1.00 94.69 211 PRO A C 1
ATOM 1744 O O . PRO A 1 211 ? 9.305 6.106 -19.708 1.00 94.69 211 PRO A O 1
ATOM 1747 N N . TYR A 1 212 ? 8.553 6.466 -17.632 1.00 90.56 212 TYR A N 1
ATOM 1748 C CA . TYR A 1 212 ? 7.162 6.063 -17.914 1.00 90.56 212 TYR A CA 1
ATOM 1749 C C . TYR A 1 212 ? 6.587 6.666 -19.201 1.00 90.56 212 TYR A C 1
ATOM 1751 O O . TYR A 1 212 ? 5.990 5.968 -20.014 1.00 90.56 212 TYR A O 1
ATOM 1759 N N . ASP A 1 213 ? 6.801 7.963 -19.405 1.00 89.38 213 ASP A N 1
ATOM 1760 C CA . ASP A 1 213 ? 6.253 8.697 -20.546 1.00 89.38 213 ASP A CA 1
ATOM 1761 C C . ASP A 1 213 ? 6.960 8.376 -21.876 1.00 89.38 213 ASP A C 1
ATOM 1763 O O . ASP A 1 213 ? 6.424 8.673 -22.944 1.00 89.38 213 ASP A O 1
ATOM 1767 N N . TYR A 1 214 ? 8.132 7.733 -21.829 1.00 92.38 214 TYR A N 1
ATOM 1768 C CA . TYR A 1 214 ? 8.830 7.228 -23.011 1.00 92.38 214 TYR A CA 1
ATOM 1769 C C . TYR A 1 214 ? 8.214 5.923 -23.538 1.00 92.38 214 TYR A C 1
ATOM 1771 O O . TYR A 1 214 ? 8.278 5.645 -24.737 1.00 92.38 214 TYR A O 1
ATOM 1779 N N . TYR A 1 215 ? 7.592 5.130 -22.660 1.00 92.75 215 TYR A N 1
ATOM 1780 C CA . TYR A 1 215 ? 6.990 3.837 -22.984 1.00 92.75 215 TYR A CA 1
ATOM 1781 C C . TYR A 1 215 ? 5.614 4.002 -23.637 1.00 92.75 215 TYR A C 1
ATOM 1783 O O . TYR A 1 215 ? 4.571 3.774 -23.029 1.00 92.75 215 TYR A O 1
ATOM 1791 N N . THR A 1 216 ? 5.608 4.381 -24.913 1.00 91.00 216 THR A N 1
ATOM 1792 C CA . THR A 1 216 ? 4.402 4.373 -25.750 1.00 91.00 216 THR A CA 1
ATOM 1793 C C . THR A 1 216 ? 4.201 3.011 -26.402 1.00 91.00 216 THR A C 1
ATOM 1795 O O . THR A 1 216 ? 5.145 2.237 -26.585 1.00 91.00 216 THR A O 1
ATOM 1798 N N . LYS A 1 217 ? 2.966 2.719 -26.820 1.00 90.25 217 LYS A N 1
ATOM 1799 C CA . LYS A 1 217 ? 2.625 1.456 -27.488 1.00 90.25 217 LYS A CA 1
ATOM 1800 C C . LYS A 1 217 ? 3.473 1.202 -28.738 1.00 90.25 217 LYS A C 1
ATOM 1802 O O . LYS A 1 217 ? 3.943 0.087 -28.941 1.00 90.25 217 LYS A O 1
ATOM 1807 N N . LEU A 1 218 ? 3.712 2.232 -29.554 1.00 88.62 218 LEU A N 1
ATOM 1808 C CA . LEU A 1 218 ? 4.520 2.116 -30.772 1.00 88.62 218 LEU A CA 1
ATOM 1809 C C . LEU A 1 218 ? 5.994 1.832 -30.469 1.00 88.62 218 LEU A C 1
ATOM 1811 O O . LEU A 1 218 ? 6.579 0.957 -31.108 1.00 88.62 218 LEU A O 1
ATOM 1815 N N . ARG A 1 219 ? 6.594 2.532 -29.499 1.00 91.06 219 ARG A N 1
ATOM 1816 C CA . ARG A 1 219 ? 7.985 2.287 -29.086 1.00 91.06 219 ARG A CA 1
ATOM 1817 C C . ARG A 1 219 ? 8.143 0.907 -28.451 1.00 91.06 219 ARG A C 1
ATOM 1819 O O . ARG A 1 219 ? 9.047 0.169 -28.830 1.00 91.06 219 ARG A O 1
ATOM 1826 N N . TYR A 1 220 ? 7.207 0.518 -27.585 1.00 91.81 220 TYR A N 1
ATOM 1827 C CA . TYR A 1 220 ? 7.189 -0.807 -26.968 1.00 91.81 220 TYR A CA 1
ATOM 1828 C C . TYR A 1 220 ? 7.113 -1.919 -28.022 1.00 91.81 220 TYR A C 1
ATOM 1830 O O . TYR A 1 220 ? 7.944 -2.815 -28.018 1.00 91.81 220 TYR A O 1
ATOM 1838 N N . LEU A 1 221 ? 6.211 -1.821 -29.007 1.00 91.69 221 LEU A N 1
ATOM 1839 C CA . LEU A 1 221 ? 6.115 -2.810 -30.092 1.00 91.69 221 LEU A CA 1
ATOM 1840 C C . LEU A 1 221 ? 7.387 -2.912 -30.951 1.00 91.69 221 LEU A C 1
ATOM 1842 O O . LEU A 1 221 ? 7.677 -3.991 -31.466 1.00 91.69 221 LEU A O 1
ATOM 1846 N N . LYS A 1 222 ? 8.136 -1.814 -31.114 1.00 93.88 222 LYS A N 1
ATOM 1847 C CA . LYS A 1 222 ? 9.442 -1.820 -31.795 1.00 93.88 222 LYS A CA 1
ATOM 1848 C C . LYS A 1 222 ? 10.549 -2.452 -30.945 1.00 93.88 222 LYS A C 1
ATOM 1850 O O . LYS A 1 222 ? 11.525 -2.926 -31.515 1.00 93.88 222 LYS A O 1
ATOM 1855 N N . ASN A 1 223 ? 10.390 -2.453 -29.621 1.00 95.62 223 ASN A N 1
ATOM 1856 C CA . ASN A 1 223 ? 11.340 -2.959 -28.632 1.00 95.62 223 ASN A CA 1
ATOM 1857 C C . ASN A 1 223 ? 12.779 -2.438 -28.809 1.00 95.62 223 ASN A C 1
ATOM 1859 O O . ASN A 1 223 ? 13.745 -3.184 -28.670 1.00 95.62 223 ASN A O 1
ATOM 1863 N N . LEU A 1 224 ? 12.920 -1.158 -29.149 1.00 96.62 224 LEU A N 1
ATOM 1864 C CA . LEU A 1 224 ? 14.220 -0.520 -29.328 1.00 96.62 224 LEU A CA 1
ATOM 1865 C C . LEU A 1 224 ? 14.155 0.901 -28.773 1.00 96.62 224 LEU A C 1
ATOM 1867 O O . LEU A 1 224 ? 13.556 1.784 -29.389 1.00 96.62 224 LEU A O 1
ATOM 1871 N N . GLY A 1 225 ? 14.731 1.095 -27.588 1.00 96.44 225 GLY A N 1
ATOM 1872 C CA . GLY A 1 225 ? 14.771 2.385 -26.910 1.00 96.44 225 GLY A CA 1
ATOM 1873 C C . GLY A 1 225 ? 16.070 3.128 -27.199 1.00 96.44 225 GLY A C 1
ATOM 1874 O O . GLY A 1 225 ? 17.133 2.521 -27.195 1.00 96.44 225 GLY A O 1
ATOM 1875 N N . ASP A 1 226 ? 15.990 4.439 -27.413 1.00 97.19 226 ASP A N 1
ATOM 1876 C CA . ASP A 1 226 ? 17.138 5.347 -27.495 1.00 97.19 226 ASP A CA 1
ATOM 1877 C C . ASP A 1 226 ? 17.403 5.970 -26.118 1.00 97.19 226 ASP A C 1
ATOM 1879 O O . ASP A 1 226 ? 16.510 6.562 -25.504 1.00 97.19 226 ASP A O 1
ATOM 1883 N N . ILE A 1 227 ? 18.637 5.845 -25.626 1.00 97.25 227 ILE A N 1
ATOM 1884 C CA . ILE A 1 227 ? 19.026 6.292 -24.283 1.00 97.25 227 ILE A CA 1
ATOM 1885 C C . ILE A 1 227 ? 18.918 7.818 -24.146 1.00 97.25 227 ILE A C 1
ATOM 1887 O O . ILE A 1 227 ? 18.470 8.299 -23.108 1.00 97.25 227 ILE A O 1
ATOM 1891 N N . ASN A 1 228 ? 19.315 8.595 -25.163 1.00 95.50 228 ASN A N 1
ATOM 1892 C CA . ASN A 1 228 ? 19.269 10.063 -25.091 1.00 95.50 228 ASN A CA 1
ATOM 1893 C C . ASN A 1 228 ? 17.833 10.584 -25.127 1.00 95.50 228 ASN A C 1
ATOM 1895 O O . ASN A 1 228 ? 17.518 11.571 -24.463 1.00 95.50 228 ASN A O 1
ATOM 1899 N N . ASP A 1 229 ? 16.969 9.946 -25.914 1.00 94.50 229 ASP A N 1
ATOM 1900 C CA . ASP A 1 229 ? 15.568 10.324 -26.014 1.00 94.50 229 ASP A CA 1
ATOM 1901 C C . ASP A 1 229 ? 14.810 9.958 -24.735 1.00 94.50 229 ASP A C 1
ATOM 1903 O O . ASP A 1 229 ? 14.136 10.808 -24.157 1.00 94.50 229 ASP A O 1
ATOM 1907 N N . ALA A 1 230 ? 15.001 8.738 -24.224 1.00 95.31 230 ALA A N 1
ATOM 1908 C CA . ALA A 1 230 ? 14.400 8.281 -22.973 1.00 95.31 230 ALA A CA 1
ATOM 1909 C C . ALA A 1 230 ? 14.842 9.110 -21.753 1.00 95.31 230 ALA A C 1
ATOM 1911 O O . ALA A 1 230 ? 14.027 9.369 -20.865 1.00 95.31 230 ALA A O 1
ATOM 1912 N N . LEU A 1 231 ? 16.091 9.594 -21.732 1.00 95.56 231 LEU A N 1
ATOM 1913 C CA . LEU A 1 231 ? 16.620 10.443 -20.657 1.00 95.56 231 LEU A CA 1
ATOM 1914 C C . LEU A 1 231 ? 15.798 11.725 -20.439 1.00 95.56 231 LEU A C 1
ATOM 1916 O O . LEU A 1 231 ? 15.707 12.206 -19.313 1.00 95.56 231 LEU A O 1
ATOM 1920 N N . LYS A 1 232 ? 15.144 12.253 -21.482 1.00 94.25 232 LYS A N 1
ATOM 1921 C CA . LYS A 1 232 ? 14.300 13.461 -21.397 1.00 94.25 232 LYS A CA 1
ATOM 1922 C C . LYS A 1 232 ? 13.047 13.268 -20.536 1.00 94.25 232 LYS A C 1
ATOM 1924 O O . LYS A 1 232 ? 12.447 14.251 -20.116 1.00 94.25 232 LYS A O 1
ATOM 1929 N N . TYR A 1 233 ? 12.652 12.018 -20.298 1.00 92.56 233 TYR A N 1
ATOM 1930 C CA . TYR A 1 233 ? 11.456 11.642 -19.540 1.00 92.56 233 TYR A CA 1
ATOM 1931 C C . TYR A 1 233 ? 11.780 11.194 -18.109 1.00 92.56 233 TYR A C 1
ATOM 1933 O O . TYR A 1 233 ? 10.900 10.727 -17.386 1.00 92.56 233 TYR A O 1
ATOM 1941 N N . LEU A 1 234 ? 13.046 11.308 -17.705 1.00 94.38 234 LEU A N 1
ATOM 1942 C CA . LEU A 1 234 ? 13.509 11.011 -16.357 1.00 94.38 234 LEU A CA 1
ATOM 1943 C C . LEU A 1 234 ? 13.546 12.280 -15.489 1.00 94.38 234 LEU A C 1
ATOM 1945 O O . LEU A 1 234 ? 13.495 13.394 -16.017 1.00 94.38 234 LEU A O 1
ATOM 1949 N N . PRO A 1 235 ? 13.615 12.140 -14.150 1.00 93.31 235 PRO A N 1
ATOM 1950 C CA . PRO A 1 235 ? 13.710 13.284 -13.252 1.00 93.31 235 PRO A CA 1
ATOM 1951 C C . PRO A 1 235 ? 14.860 14.234 -13.609 1.00 93.31 235 PRO A C 1
ATOM 1953 O O . PRO A 1 235 ? 15.962 13.816 -13.968 1.00 93.31 235 PRO A O 1
ATOM 1956 N N . THR A 1 236 ? 14.616 15.536 -13.454 1.00 91.25 236 THR A N 1
ATOM 1957 C CA . THR A 1 236 ? 15.627 16.569 -13.698 1.00 91.25 236 THR A CA 1
ATOM 1958 C C . THR A 1 236 ? 16.884 16.303 -12.871 1.00 91.25 236 THR A C 1
ATOM 1960 O O . THR A 1 236 ? 16.814 16.169 -11.650 1.00 91.25 236 THR A O 1
ATOM 1963 N N . GLY A 1 237 ? 18.040 16.272 -13.536 1.00 92.06 237 GLY A N 1
ATOM 1964 C CA . GLY A 1 237 ? 19.339 16.023 -12.906 1.00 92.06 237 GLY A CA 1
ATOM 1965 C C . GLY A 1 237 ? 19.856 14.592 -13.058 1.00 92.06 237 GLY A C 1
ATOM 1966 O O . GLY A 1 237 ? 21.024 14.360 -12.763 1.00 92.06 237 GLY A O 1
ATOM 1967 N N . THR A 1 238 ? 19.049 13.652 -13.561 1.00 95.31 238 THR A N 1
ATOM 1968 C CA . THR A 1 238 ? 19.547 12.326 -13.943 1.00 95.31 238 THR A CA 1
ATOM 1969 C C . THR A 1 238 ? 20.510 12.434 -15.124 1.00 95.31 238 THR A C 1
ATOM 1971 O O . THR A 1 238 ? 20.182 13.031 -16.151 1.00 95.31 238 THR A O 1
ATOM 1974 N N . THR A 1 239 ? 21.713 11.870 -14.987 1.00 96.50 239 THR A N 1
ATOM 1975 C CA . THR A 1 239 ? 22.710 11.878 -16.062 1.00 96.50 239 THR A CA 1
ATOM 1976 C C . THR A 1 239 ? 22.535 10.679 -16.992 1.00 96.50 239 THR A C 1
ATOM 1978 O O . THR A 1 239 ? 21.953 9.654 -16.625 1.00 96.50 239 THR A O 1
ATOM 1981 N N . ARG A 1 240 ? 23.091 10.776 -18.207 1.00 96.00 240 ARG A N 1
ATOM 1982 C CA . ARG A 1 240 ? 23.165 9.632 -19.128 1.00 96.00 240 ARG A CA 1
ATOM 1983 C C . ARG A 1 240 ? 23.876 8.442 -18.482 1.00 96.00 240 ARG A C 1
ATOM 1985 O O . ARG A 1 240 ? 23.430 7.316 -18.646 1.00 96.00 240 ARG A O 1
ATOM 1992 N N . GLU A 1 241 ? 24.944 8.694 -17.728 1.00 96.19 241 GLU A N 1
ATOM 1993 C CA . GLU A 1 241 ? 25.714 7.643 -17.060 1.00 96.19 241 GLU A CA 1
ATOM 1994 C C . GLU A 1 241 ? 24.878 6.899 -16.008 1.00 96.19 241 GLU A C 1
ATOM 1996 O O . GLU A 1 241 ? 24.912 5.669 -15.963 1.00 96.19 241 GLU A O 1
ATOM 2001 N N . ASP A 1 242 ? 24.087 7.620 -15.206 1.00 96.12 242 ASP A N 1
ATOM 2002 C CA . ASP A 1 242 ? 23.190 7.014 -14.212 1.00 96.12 242 ASP A CA 1
ATOM 2003 C C . ASP A 1 242 ? 22.173 6.085 -14.880 1.00 96.12 242 ASP A C 1
ATOM 2005 O O . ASP A 1 242 ? 21.959 4.955 -14.435 1.00 96.12 242 ASP A O 1
ATOM 2009 N N . PHE A 1 243 ? 21.578 6.539 -15.986 1.00 97.06 243 PHE A N 1
ATOM 2010 C CA . PHE A 1 243 ? 20.584 5.753 -16.703 1.00 97.06 243 PHE A CA 1
ATOM 2011 C C . PHE A 1 243 ? 21.201 4.547 -17.423 1.00 97.06 243 PHE A C 1
ATOM 2013 O O . PHE A 1 243 ? 20.673 3.442 -17.327 1.00 97.06 243 PHE A O 1
ATOM 2020 N N . THR A 1 244 ? 22.366 4.701 -18.058 1.00 96.88 244 THR A N 1
ATOM 2021 C CA . THR A 1 244 ? 23.098 3.577 -18.660 1.00 96.88 244 THR A CA 1
ATOM 2022 C C . THR A 1 244 ? 23.500 2.536 -17.611 1.00 96.88 244 THR A C 1
ATOM 2024 O O . THR A 1 244 ? 23.413 1.338 -17.877 1.00 96.88 244 THR A O 1
ATOM 2027 N N . LYS A 1 245 ? 23.887 2.948 -16.394 1.00 96.31 245 LYS A N 1
ATOM 2028 C CA . LYS A 1 245 ? 24.124 2.013 -15.278 1.00 96.31 245 LYS A CA 1
ATOM 2029 C C . LYS A 1 245 ? 22.852 1.257 -14.903 1.00 96.31 245 LYS A C 1
ATOM 2031 O O . LYS A 1 245 ? 22.911 0.042 -14.738 1.00 96.31 245 LYS A O 1
ATOM 2036 N N . ALA A 1 246 ? 21.713 1.942 -14.809 1.00 96.19 246 ALA A N 1
ATOM 2037 C CA . ALA A 1 246 ? 20.426 1.309 -14.529 1.00 96.19 246 ALA A CA 1
ATOM 2038 C C . ALA A 1 246 ? 20.045 0.269 -15.600 1.00 96.19 246 ALA A C 1
ATOM 2040 O O . ALA A 1 246 ? 19.714 -0.865 -15.265 1.00 96.19 246 ALA A O 1
ATOM 2041 N N . ILE A 1 247 ? 20.173 0.616 -16.884 1.00 97.56 247 ILE A N 1
ATOM 2042 C CA . ILE A 1 247 ? 19.918 -0.293 -18.014 1.00 97.56 247 ILE A CA 1
ATOM 2043 C C . ILE A 1 247 ? 20.847 -1.516 -17.966 1.00 97.56 247 ILE A C 1
ATOM 2045 O O . ILE A 1 247 ? 20.391 -2.645 -18.145 1.00 97.56 247 ILE A O 1
ATOM 2049 N N . ASN A 1 248 ? 22.137 -1.312 -17.683 1.00 96.69 248 ASN A N 1
ATOM 2050 C CA . ASN A 1 248 ? 23.105 -2.403 -17.555 1.00 96.69 248 ASN A CA 1
ATOM 2051 C C . ASN A 1 248 ? 22.771 -3.363 -16.406 1.00 96.69 248 ASN A C 1
ATOM 2053 O O . ASN A 1 248 ? 22.941 -4.567 -16.565 1.00 96.69 248 ASN A O 1
ATOM 2057 N N . ARG A 1 249 ? 22.263 -2.868 -15.267 1.00 95.25 249 ARG A N 1
ATOM 2058 C CA . ARG A 1 249 ? 21.815 -3.733 -14.155 1.00 95.25 249 ARG A CA 1
ATOM 2059 C C . ARG A 1 249 ? 20.660 -4.651 -14.545 1.00 95.25 249 ARG A C 1
ATOM 2061 O O . ARG A 1 249 ? 20.560 -5.750 -14.014 1.00 95.25 249 ARG A O 1
ATOM 2068 N N . ALA A 1 250 ? 19.811 -4.200 -15.462 1.00 96.56 250 ALA A N 1
ATOM 2069 C CA . ALA A 1 250 ? 18.732 -4.997 -16.034 1.00 96.56 250 ALA A CA 1
ATOM 2070 C C . ALA A 1 250 ? 19.193 -5.909 -17.186 1.00 96.56 250 ALA A C 1
ATOM 2072 O O . ALA A 1 250 ? 18.363 -6.595 -17.785 1.00 96.56 250 ALA A O 1
ATOM 2073 N N . GLU A 1 251 ? 20.486 -5.878 -17.531 1.00 97.75 251 GLU A N 1
ATOM 2074 C CA . GLU A 1 251 ? 21.074 -6.569 -18.684 1.00 97.75 251 GLU A CA 1
ATOM 2075 C C . GLU A 1 251 ? 20.394 -6.200 -20.016 1.00 97.75 251 GLU A C 1
ATOM 2077 O O . GLU A 1 251 ? 20.354 -7.002 -20.941 1.00 97.75 251 GLU A O 1
ATOM 2082 N N . ALA A 1 252 ? 19.844 -4.984 -20.110 1.00 98.00 252 ALA A N 1
ATOM 2083 C CA . ALA A 1 252 ? 19.028 -4.541 -21.240 1.00 98.00 252 ALA A CA 1
ATOM 2084 C C . ALA A 1 252 ? 19.793 -3.664 -22.250 1.00 98.00 252 ALA A C 1
ATOM 2086 O O . ALA A 1 252 ? 19.196 -3.169 -23.202 1.00 98.00 252 ALA A O 1
ATOM 2087 N N . LEU A 1 253 ? 21.092 -3.416 -22.047 1.00 97.81 253 LEU A N 1
ATOM 2088 C CA . LEU A 1 253 ? 21.891 -2.591 -22.959 1.00 97.81 253 LEU A CA 1
ATOM 2089 C C . LEU A 1 253 ? 22.195 -3.374 -24.243 1.00 97.81 253 LEU A C 1
ATOM 2091 O O . LEU A 1 253 ? 22.732 -4.478 -24.172 1.00 97.81 253 LEU A O 1
ATOM 2095 N N . LEU A 1 254 ? 21.873 -2.799 -25.403 1.00 96.88 254 LEU A N 1
ATOM 2096 C CA . LEU A 1 254 ? 22.120 -3.427 -26.706 1.00 96.88 254 LEU A CA 1
ATOM 2097 C C . LEU A 1 254 ? 23.395 -2.883 -27.357 1.00 96.88 254 LEU A C 1
ATOM 2099 O O . LEU A 1 254 ? 24.212 -3.650 -27.862 1.00 96.88 254 LEU A O 1
ATOM 2103 N N . ASP A 1 255 ? 23.569 -1.563 -27.318 1.00 95.25 255 ASP A N 1
ATOM 2104 C CA . ASP A 1 255 ? 24.759 -0.855 -27.788 1.00 95.25 255 ASP A CA 1
ATOM 2105 C C . ASP A 1 255 ? 24.947 0.467 -27.017 1.00 95.25 255 ASP A C 1
ATOM 2107 O O . ASP A 1 255 ? 24.236 0.744 -26.051 1.00 95.25 255 ASP A O 1
ATOM 2111 N N . ASP A 1 256 ? 25.905 1.298 -27.437 1.00 93.06 256 ASP A N 1
ATOM 2112 C CA . ASP A 1 256 ? 26.231 2.566 -26.773 1.00 93.06 256 ASP A CA 1
ATOM 2113 C C . ASP A 1 256 ? 25.051 3.547 -26.675 1.00 93.06 256 ASP A C 1
ATOM 2115 O O . ASP A 1 256 ? 25.087 4.440 -25.826 1.00 93.06 256 ASP A O 1
ATOM 2119 N N . ASN A 1 257 ? 24.033 3.425 -27.533 1.00 96.25 257 ASN A N 1
ATOM 2120 C CA . ASN A 1 257 ? 22.901 4.344 -27.653 1.00 96.25 257 ASN A CA 1
ATOM 2121 C C . ASN A 1 257 ? 21.533 3.701 -27.447 1.00 96.25 257 ASN A C 1
ATOM 2123 O O . ASN A 1 257 ? 20.584 4.446 -27.189 1.00 96.25 257 ASN A O 1
ATOM 2127 N N . THR A 1 258 ? 21.416 2.379 -27.552 1.00 97.81 258 THR A N 1
ATOM 2128 C CA . THR A 1 258 ? 20.125 1.692 -27.547 1.00 97.81 258 THR A CA 1
ATOM 2129 C C . THR A 1 258 ? 19.996 0.610 -26.480 1.00 97.81 258 THR A C 1
ATOM 2131 O O . THR A 1 258 ? 20.977 0.035 -26.000 1.00 97.81 258 THR A O 1
ATOM 2134 N N . PHE A 1 259 ? 18.754 0.341 -26.077 1.00 98.38 259 PHE A N 1
ATOM 2135 C CA . PHE A 1 259 ? 18.419 -0.658 -25.065 1.00 98.38 259 PHE A CA 1
ATOM 2136 C C . PHE A 1 259 ? 17.130 -1.422 -25.397 1.00 98.38 259 PHE A C 1
ATOM 2138 O O . PHE A 1 259 ? 16.246 -0.916 -26.096 1.00 98.38 259 PHE A O 1
ATOM 2145 N N . ASP A 1 260 ? 17.016 -2.639 -24.866 1.00 98.38 260 ASP A N 1
ATOM 2146 C CA . ASP A 1 260 ? 15.827 -3.484 -24.950 1.00 98.38 260 ASP A CA 1
ATOM 2147 C C . ASP A 1 260 ? 14.763 -2.983 -23.959 1.00 98.38 260 ASP A C 1
ATOM 2149 O O . ASP A 1 260 ? 14.911 -3.055 -22.733 1.00 98.38 260 ASP A O 1
ATOM 2153 N N . MET A 1 261 ? 13.671 -2.443 -24.499 1.00 97.31 261 MET A N 1
ATOM 2154 C CA . MET A 1 261 ? 12.596 -1.855 -23.700 1.00 97.31 261 MET A CA 1
ATOM 2155 C C . MET A 1 261 ? 11.816 -2.915 -22.915 1.00 97.31 261 MET A C 1
ATOM 2157 O O . MET A 1 261 ? 11.415 -2.682 -21.774 1.00 97.31 261 MET A O 1
ATOM 2161 N N . HIS A 1 262 ? 11.580 -4.087 -23.499 1.00 97.00 262 HIS A N 1
ATOM 2162 C CA . HIS A 1 262 ? 10.857 -5.173 -22.850 1.00 97.00 262 HIS A CA 1
ATOM 2163 C C . HIS A 1 262 ? 11.626 -5.694 -21.641 1.00 97.00 262 HIS A C 1
ATOM 2165 O O . HIS A 1 262 ? 11.034 -5.867 -20.575 1.00 97.00 262 HIS A O 1
ATOM 2171 N N . GLN A 1 263 ? 12.927 -5.932 -21.795 1.00 97.94 263 GLN A N 1
ATOM 2172 C CA . GLN A 1 263 ? 13.786 -6.434 -20.733 1.00 97.94 263 GLN A CA 1
ATOM 2173 C C . GLN A 1 263 ? 13.930 -5.413 -19.607 1.00 97.94 263 GLN A C 1
ATOM 2175 O O . GLN A 1 263 ? 13.774 -5.776 -18.440 1.00 97.94 263 GLN A O 1
ATOM 2180 N N . TYR A 1 264 ? 14.139 -4.137 -19.941 1.00 98.12 264 TYR A N 1
ATOM 2181 C CA . TYR A 1 264 ? 14.254 -3.090 -18.930 1.00 98.12 264 TYR A CA 1
ATOM 2182 C C . TYR A 1 264 ? 12.952 -2.894 -18.143 1.00 98.12 264 TYR A C 1
ATOM 2184 O O . TYR A 1 264 ? 12.963 -2.870 -16.913 1.00 98.12 264 TYR A O 1
ATOM 2192 N N . CYS A 1 265 ? 11.810 -2.832 -18.834 1.00 97.06 265 CYS A N 1
ATOM 2193 C CA . CYS A 1 265 ? 10.497 -2.727 -18.196 1.00 97.06 265 CYS A CA 1
ATOM 2194 C C . CYS A 1 265 ? 10.140 -3.961 -17.364 1.00 97.06 265 CYS A C 1
ATOM 2196 O O . CYS A 1 265 ? 9.596 -3.830 -16.268 1.00 97.06 265 CYS A O 1
ATOM 2198 N N . LYS A 1 266 ? 10.505 -5.157 -17.837 1.00 97.50 266 LYS A N 1
ATOM 2199 C CA . LYS A 1 266 ? 10.362 -6.386 -17.057 1.00 97.50 266 LYS A CA 1
ATOM 2200 C C . LYS A 1 266 ? 11.155 -6.296 -15.759 1.00 97.50 266 LYS A C 1
ATOM 2202 O O . LYS A 1 266 ? 10.572 -6.478 -14.699 1.00 97.50 266 LYS A O 1
ATOM 2207 N N . PHE A 1 267 ? 12.448 -5.977 -15.828 1.00 97.50 267 PHE A N 1
ATOM 2208 C CA . PHE A 1 267 ? 13.287 -5.837 -14.637 1.00 97.50 267 PHE A CA 1
ATOM 2209 C C . PHE A 1 267 ? 12.705 -4.819 -13.649 1.00 97.50 267 PHE A C 1
ATOM 2211 O O . PHE A 1 267 ? 12.610 -5.102 -12.457 1.00 97.50 267 PHE A O 1
ATOM 2218 N N . TYR A 1 268 ? 12.258 -3.669 -14.152 1.00 97.44 268 TYR A N 1
ATOM 2219 C CA . TYR A 1 268 ? 11.615 -2.628 -13.359 1.00 97.44 268 TYR A CA 1
ATOM 2220 C C . TYR A 1 268 ? 10.384 -3.139 -12.587 1.00 97.44 268 TYR A C 1
ATOM 2222 O O . TYR A 1 268 ? 10.338 -3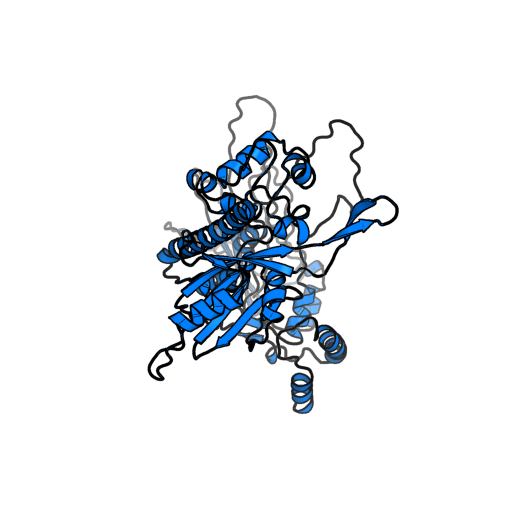.052 -11.358 1.00 97.44 268 TYR A O 1
ATOM 2230 N N . CYS A 1 269 ? 9.424 -3.735 -13.297 1.00 97.38 269 CYS A N 1
ATOM 2231 C CA . CYS A 1 269 ? 8.178 -4.225 -12.710 1.00 97.38 269 CYS A CA 1
ATOM 2232 C C . CYS A 1 269 ? 8.432 -5.404 -11.748 1.00 97.38 269 CYS A C 1
ATOM 2234 O O . CYS A 1 269 ? 7.786 -5.539 -10.706 1.00 97.38 269 CYS A O 1
ATOM 2236 N N . GLU A 1 270 ? 9.433 -6.244 -12.038 1.00 97.31 270 GLU A N 1
ATOM 2237 C CA . GLU A 1 270 ? 9.880 -7.282 -11.109 1.00 97.31 270 GLU A CA 1
ATOM 2238 C C . GLU A 1 270 ? 10.410 -6.699 -9.796 1.00 97.31 270 GLU A C 1
ATOM 2240 O O . GLU A 1 270 ? 10.108 -7.244 -8.733 1.00 97.31 270 GLU A O 1
ATOM 2245 N N . GLN A 1 271 ? 11.186 -5.610 -9.840 1.00 96.81 271 GLN A N 1
ATOM 2246 C CA . GLN A 1 271 ? 11.696 -4.970 -8.625 1.00 96.81 271 GLN A CA 1
ATOM 2247 C C . GLN A 1 271 ? 10.564 -4.437 -7.750 1.00 96.81 271 GLN A C 1
ATOM 2249 O O . GLN A 1 271 ? 10.577 -4.662 -6.540 1.00 96.81 271 GLN A O 1
ATOM 2254 N N . ASP A 1 272 ? 9.548 -3.811 -8.342 1.00 97.06 272 ASP A N 1
ATOM 2255 C CA . ASP A 1 272 ? 8.397 -3.295 -7.596 1.00 97.06 272 ASP A CA 1
ATOM 2256 C C . ASP A 1 272 ? 7.649 -4.389 -6.838 1.00 97.06 272 ASP A C 1
ATOM 2258 O O . ASP A 1 272 ? 7.366 -4.260 -5.640 1.00 97.06 272 ASP A O 1
ATOM 2262 N N . VAL A 1 273 ? 7.405 -5.510 -7.511 1.00 97.81 273 VAL A N 1
ATOM 2263 C CA . VAL A 1 273 ? 6.739 -6.668 -6.919 1.00 97.81 273 VAL A CA 1
ATOM 2264 C C . VAL A 1 273 ? 7.600 -7.320 -5.829 1.00 97.81 273 VAL A C 1
ATOM 2266 O O . VAL A 1 273 ? 7.069 -7.683 -4.775 1.00 97.81 273 VAL A O 1
ATOM 2269 N N . LYS A 1 274 ? 8.925 -7.422 -6.023 1.00 97.81 274 LYS A N 1
ATOM 2270 C CA . LYS A 1 274 ? 9.861 -7.944 -5.006 1.00 97.81 274 LYS A CA 1
ATOM 2271 C C . LYS A 1 274 ? 9.910 -7.048 -3.766 1.00 97.81 274 LYS A C 1
ATOM 2273 O O . LYS A 1 274 ? 9.821 -7.549 -2.644 1.00 97.81 274 LYS A O 1
ATOM 2278 N N . ILE A 1 275 ? 9.995 -5.727 -3.949 1.00 97.44 275 ILE A N 1
ATOM 2279 C CA . ILE A 1 275 ? 9.967 -4.747 -2.852 1.00 97.44 275 ILE A CA 1
ATOM 2280 C C . ILE A 1 275 ? 8.663 -4.880 -2.068 1.00 97.44 275 ILE A C 1
ATOM 2282 O O . ILE A 1 275 ? 8.685 -4.965 -0.838 1.00 97.44 275 ILE A O 1
ATOM 2286 N N . LEU A 1 276 ? 7.526 -4.931 -2.764 1.00 97.56 276 LEU A N 1
ATOM 2287 C CA . LEU A 1 276 ? 6.229 -5.065 -2.117 1.00 97.56 276 LEU A CA 1
ATOM 2288 C C . LEU A 1 276 ? 6.139 -6.358 -1.294 1.00 97.56 276 LEU A C 1
ATOM 2290 O O . LEU A 1 276 ? 5.779 -6.307 -0.114 1.00 97.56 276 LEU A O 1
ATOM 2294 N N . ALA A 1 277 ? 6.485 -7.498 -1.898 1.00 97.44 277 ALA A N 1
ATOM 2295 C CA . ALA A 1 277 ? 6.455 -8.800 -1.239 1.00 97.44 277 ALA A CA 1
ATOM 2296 C C . ALA A 1 277 ? 7.313 -8.802 0.031 1.00 97.44 277 ALA A C 1
ATOM 2298 O O . ALA A 1 277 ? 6.828 -9.110 1.125 1.00 97.44 277 ALA A O 1
ATOM 2299 N N . LYS A 1 278 ? 8.568 -8.358 -0.091 1.00 96.81 278 LYS A N 1
ATOM 2300 C CA . LYS A 1 278 ? 9.519 -8.322 1.018 1.00 96.81 278 LYS A CA 1
ATOM 2301 C C . LYS A 1 278 ? 9.064 -7.394 2.145 1.00 96.81 278 LYS A C 1
ATOM 2303 O O . LYS A 1 278 ? 9.126 -7.780 3.311 1.00 96.81 278 LYS A O 1
ATOM 2308 N N . ALA A 1 279 ? 8.543 -6.208 1.826 1.00 96.56 279 ALA A N 1
ATOM 2309 C CA . ALA A 1 279 ? 8.046 -5.261 2.826 1.00 96.56 279 ALA A CA 1
ATOM 2310 C C . ALA A 1 279 ? 6.849 -5.809 3.607 1.00 96.56 279 ALA A C 1
ATOM 2312 O O . ALA A 1 279 ? 6.823 -5.724 4.836 1.00 96.56 279 ALA A O 1
ATOM 2313 N N . VAL A 1 280 ? 5.880 -6.422 2.921 1.00 96.38 280 VAL A N 1
ATOM 2314 C CA . VAL A 1 280 ? 4.722 -7.039 3.583 1.00 96.38 280 VAL A CA 1
ATOM 2315 C C . VAL A 1 280 ? 5.155 -8.218 4.458 1.00 96.38 280 VAL A C 1
ATOM 2317 O O . VAL A 1 280 ? 4.667 -8.349 5.581 1.00 96.38 280 VAL A O 1
ATOM 2320 N N . MET A 1 281 ? 6.092 -9.052 3.994 1.00 95.50 281 MET A N 1
ATOM 2321 C CA . MET A 1 281 ? 6.615 -10.182 4.771 1.00 95.50 281 MET A CA 1
ATOM 2322 C C . MET A 1 281 ? 7.369 -9.728 6.025 1.00 95.50 281 MET A C 1
ATOM 2324 O O . MET A 1 281 ? 7.106 -10.250 7.110 1.00 95.50 281 MET A O 1
ATOM 2328 N N . ILE A 1 282 ? 8.251 -8.729 5.908 1.00 95.94 282 ILE A N 1
ATOM 2329 C CA . ILE A 1 282 ? 8.957 -8.144 7.057 1.00 95.94 282 ILE A CA 1
ATOM 2330 C C . ILE A 1 282 ? 7.951 -7.545 8.035 1.00 95.94 282 ILE A C 1
ATOM 2332 O O . ILE A 1 282 ? 8.014 -7.836 9.228 1.00 95.94 282 ILE A O 1
ATOM 2336 N N . PHE A 1 283 ? 6.973 -6.775 7.551 1.00 95.75 283 PHE A N 1
ATOM 2337 C CA . PHE A 1 283 ? 5.975 -6.178 8.430 1.00 95.75 283 PHE A CA 1
ATOM 2338 C C . PHE A 1 283 ? 5.145 -7.242 9.162 1.00 95.75 283 PHE A C 1
ATOM 2340 O O . PHE A 1 283 ? 4.967 -7.158 10.376 1.00 95.75 283 PHE A O 1
ATOM 2347 N N . ARG A 1 284 ? 4.696 -8.289 8.462 1.00 95.19 284 ARG A N 1
ATOM 2348 C CA . ARG A 1 284 ? 3.967 -9.413 9.066 1.00 95.19 284 ARG A CA 1
ATOM 2349 C C . ARG A 1 284 ? 4.789 -10.127 10.141 1.00 95.19 284 ARG A C 1
ATOM 2351 O O . ARG A 1 284 ? 4.240 -10.465 11.189 1.00 95.19 284 ARG A O 1
ATOM 2358 N N . ASN A 1 285 ? 6.078 -10.352 9.898 1.00 95.88 285 ASN A N 1
ATOM 2359 C CA . ASN A 1 285 ? 6.966 -11.015 10.855 1.00 95.88 285 ASN A CA 1
ATOM 2360 C C . ASN A 1 285 ? 7.235 -10.134 12.078 1.00 95.88 285 ASN A C 1
ATOM 2362 O O . ASN A 1 285 ? 7.067 -10.601 13.203 1.00 95.88 285 ASN A O 1
ATOM 2366 N N . ASN A 1 286 ? 7.554 -8.856 11.863 1.00 95.69 286 ASN A N 1
ATOM 2367 C CA . ASN A 1 286 ? 7.754 -7.888 12.940 1.00 95.69 286 ASN A CA 1
ATOM 2368 C C . ASN A 1 286 ? 6.494 -7.762 13.801 1.00 95.69 286 ASN A C 1
ATOM 2370 O O . ASN A 1 286 ? 6.581 -7.753 15.023 1.00 95.69 286 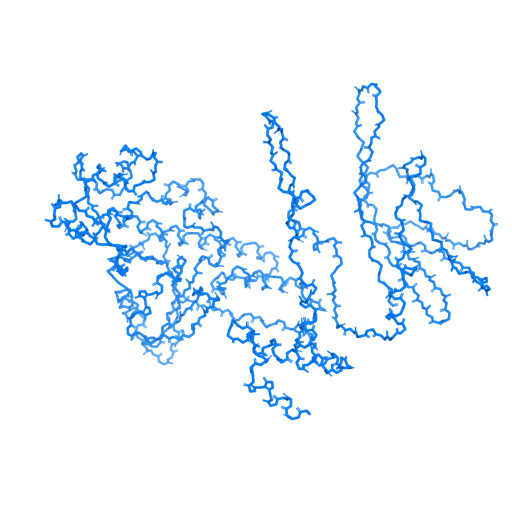ASN A O 1
ATOM 2374 N N . LEU A 1 287 ? 5.313 -7.727 13.173 1.00 94.75 287 LEU A N 1
ATOM 2375 C CA . LEU A 1 287 ? 4.036 -7.694 13.878 1.00 94.75 287 LEU A CA 1
ATOM 2376 C C . LEU A 1 287 ? 3.868 -8.912 14.794 1.00 94.75 287 LEU A C 1
ATOM 2378 O O . LEU A 1 287 ? 3.512 -8.760 15.956 1.00 94.75 287 LEU A O 1
ATOM 2382 N N . ARG A 1 288 ? 4.148 -10.119 14.301 1.00 94.31 288 ARG A N 1
ATOM 2383 C CA . ARG A 1 288 ? 4.048 -11.342 15.111 1.00 94.31 288 ARG A CA 1
ATOM 2384 C C . ARG A 1 288 ? 5.021 -11.324 16.287 1.00 94.31 288 ARG A C 1
ATOM 2386 O O . ARG A 1 288 ? 4.594 -11.528 17.416 1.00 94.31 288 ARG A O 1
ATOM 2393 N N . GLN A 1 289 ? 6.289 -11.010 16.031 1.00 95.62 289 GLN A N 1
ATOM 2394 C CA . GLN A 1 289 ? 7.336 -10.974 17.059 1.00 95.62 289 GLN A CA 1
ATOM 2395 C C . GLN A 1 289 ? 7.059 -9.924 18.141 1.00 95.62 289 GLN A C 1
ATOM 2397 O O . GLN A 1 289 ? 7.252 -10.186 19.323 1.00 95.62 289 GLN A O 1
ATOM 2402 N N . GLN A 1 290 ? 6.564 -8.745 17.753 1.00 95.19 290 GLN A N 1
ATOM 2403 C CA . GLN A 1 290 ? 6.264 -7.652 18.680 1.00 95.19 290 GLN A CA 1
ATOM 2404 C C . GLN A 1 290 ? 5.182 -8.034 19.705 1.00 95.19 290 GLN A C 1
ATOM 2406 O O . GLN A 1 290 ? 5.232 -7.583 20.849 1.00 95.19 290 GLN A O 1
ATOM 2411 N N . TYR A 1 291 ? 4.191 -8.833 19.297 1.00 94.19 291 TYR A N 1
ATOM 2412 C CA . TYR A 1 291 ? 3.005 -9.140 20.106 1.00 94.19 291 TYR A CA 1
ATOM 2413 C C . TYR A 1 291 ? 2.978 -10.567 20.677 1.00 94.19 291 TYR A C 1
ATOM 2415 O O . TYR A 1 291 ? 2.169 -10.847 21.565 1.00 94.19 291 TYR A O 1
ATOM 2423 N N . GLU A 1 292 ? 3.891 -11.443 20.253 1.00 93.19 292 GLU A N 1
ATOM 2424 C CA . GLU A 1 292 ? 4.071 -12.791 20.806 1.00 93.19 292 GLU A CA 1
ATOM 2425 C C . GLU A 1 292 ? 4.292 -12.796 22.336 1.00 93.19 292 GLU A C 1
ATOM 2427 O O . GLU A 1 292 ? 3.570 -13.531 23.015 1.00 93.19 292 GLU A O 1
ATOM 2432 N N . PRO A 1 293 ? 5.148 -11.936 22.938 1.00 95.44 293 PRO A N 1
ATOM 2433 C CA . PRO A 1 293 ? 5.326 -11.892 24.396 1.00 95.44 293 PRO A CA 1
ATOM 2434 C C . PRO A 1 293 ? 4.063 -11.510 25.179 1.00 95.44 293 PRO A C 1
ATOM 2436 O O . PRO A 1 293 ? 3.981 -11.754 26.381 1.00 95.44 293 PRO A O 1
ATOM 2439 N N . LEU A 1 294 ? 3.080 -10.898 24.511 1.00 93.31 294 LEU A N 1
ATOM 2440 C CA . LEU A 1 294 ? 1.796 -10.505 25.093 1.00 93.31 294 LEU A CA 1
ATOM 2441 C C . LEU A 1 294 ? 0.711 -11.573 24.888 1.00 93.31 294 LEU A C 1
ATOM 2443 O O . LEU A 1 294 ? -0.444 -11.335 25.232 1.00 93.31 294 LEU A O 1
ATOM 2447 N N . ASN A 1 295 ? 1.062 -12.732 24.314 1.00 91.19 295 ASN A N 1
ATOM 2448 C CA . ASN A 1 295 ? 0.127 -13.780 23.900 1.00 91.19 295 ASN A CA 1
ATOM 2449 C C . ASN A 1 295 ? -0.983 -13.250 22.966 1.00 91.19 295 ASN A C 1
ATOM 2451 O O . ASN A 1 295 ? -2.125 -13.714 22.986 1.00 91.19 295 ASN A O 1
ATOM 2455 N N . ILE A 1 296 ? -0.651 -12.243 22.150 1.00 90.38 296 ILE A N 1
ATOM 2456 C CA . ILE A 1 296 ? -1.557 -11.637 21.177 1.00 90.38 296 ILE A CA 1
ATOM 2457 C C . ILE A 1 296 ? -1.177 -12.144 19.788 1.00 90.38 296 ILE A C 1
ATOM 2459 O O . ILE A 1 296 ? -0.159 -11.763 19.215 1.00 90.38 296 ILE A O 1
ATOM 2463 N N . GLN A 1 297 ? -2.032 -12.997 19.228 1.00 88.44 297 GLN A N 1
ATOM 2464 C CA . GLN A 1 297 ? -1.861 -13.502 17.870 1.00 88.44 297 GLN A CA 1
ATOM 2465 C C . GLN A 1 297 ? -2.415 -12.496 16.859 1.00 88.44 297 GLN A C 1
ATOM 2467 O O . GLN A 1 297 ? -3.571 -12.059 16.946 1.00 88.44 297 GLN A O 1
ATOM 2472 N N . LEU A 1 298 ? -1.563 -12.115 15.908 1.00 91.12 298 LEU A N 1
ATOM 2473 C CA . LEU A 1 298 ? -1.880 -11.203 14.816 1.00 91.12 298 LEU A CA 1
ATOM 2474 C C . LEU A 1 298 ? -1.298 -11.759 13.521 1.00 91.12 298 LEU A C 1
ATOM 2476 O O . LEU A 1 298 ? -0.142 -12.181 13.462 1.00 91.12 298 LEU A O 1
ATOM 2480 N N . ASP A 1 299 ? -2.089 -11.704 12.460 1.00 92.62 299 ASP A N 1
ATOM 2481 C CA . ASP A 1 299 ? -1.612 -11.934 11.107 1.00 92.62 299 ASP A CA 1
ATOM 2482 C C . ASP A 1 299 ? -1.978 -10.729 10.2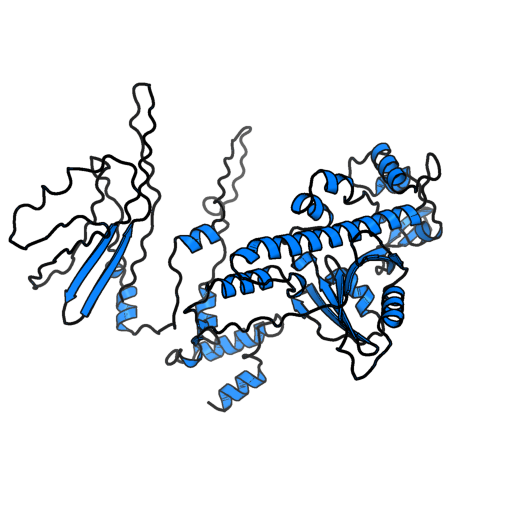55 1.00 92.62 299 ASP A C 1
ATOM 2484 O O . ASP A 1 299 ? -3.151 -10.380 10.146 1.00 92.62 299 ASP A O 1
ATOM 2488 N N . LEU A 1 300 ? -0.979 -10.102 9.632 1.00 94.00 300 LEU A N 1
ATOM 2489 C CA . LEU A 1 300 ? -1.185 -8.950 8.760 1.00 94.00 300 LEU A CA 1
ATOM 2490 C C . LEU A 1 300 ? -2.228 -9.239 7.665 1.00 94.00 300 LEU A C 1
ATOM 2492 O O . LEU A 1 300 ? -2.998 -8.355 7.294 1.00 94.00 300 LEU A O 1
ATOM 2496 N N . TYR A 1 301 ? -2.320 -10.490 7.208 1.00 93.44 301 TYR A N 1
ATOM 2497 C CA . TYR A 1 301 ? -3.286 -10.916 6.197 1.00 93.44 301 TYR A CA 1
ATOM 2498 C C . TYR A 1 301 ? -4.741 -10.909 6.683 1.00 93.44 301 TYR A C 1
ATOM 2500 O O . TYR A 1 301 ? -5.650 -10.991 5.864 1.00 93.44 301 TYR A O 1
ATOM 2508 N N . ASN A 1 302 ? -5.012 -10.733 7.976 1.00 92.19 302 ASN A N 1
ATOM 2509 C CA . ASN A 1 302 ? -6.378 -10.601 8.495 1.00 92.19 302 ASN A CA 1
ATOM 2510 C C . ASN A 1 302 ? -6.923 -9.168 8.398 1.00 92.19 302 ASN A C 1
ATOM 2512 O O . ASN A 1 302 ? -8.109 -8.931 8.653 1.00 92.19 302 ASN A O 1
ATOM 2516 N N . TYR A 1 303 ? -6.088 -8.207 7.996 1.00 92.88 303 TYR A N 1
ATOM 2517 C CA . TYR A 1 303 ? -6.429 -6.790 7.992 1.00 92.88 303 TYR A CA 1
ATOM 2518 C C . TYR A 1 303 ? -6.482 -6.226 6.572 1.00 92.88 303 TYR A C 1
ATOM 2520 O O . TYR A 1 303 ? -5.805 -6.692 5.657 1.00 92.88 303 TYR A O 1
ATOM 2528 N N . LEU A 1 304 ? -7.337 -5.218 6.392 1.00 92.94 304 LEU A N 1
ATOM 2529 C CA . LEU A 1 304 ? -7.414 -4.430 5.155 1.00 92.94 304 LEU A CA 1
ATOM 2530 C C . LEU A 1 304 ? -6.680 -3.099 5.293 1.00 92.94 304 LEU A C 1
ATOM 2532 O O . LEU A 1 304 ? -6.230 -2.536 4.303 1.00 92.94 304 LEU A O 1
ATOM 2536 N N . THR A 1 305 ? -6.602 -2.572 6.516 1.00 92.81 305 THR A N 1
ATOM 2537 C CA . THR A 1 305 ? -5.993 -1.271 6.790 1.00 92.81 305 THR A CA 1
ATOM 2538 C C . THR A 1 305 ? -5.188 -1.290 8.082 1.00 92.81 305 THR A C 1
ATOM 2540 O O . THR A 1 305 ? -5.530 -2.017 9.023 1.00 92.81 305 THR A O 1
ATOM 2543 N N . ILE A 1 306 ? -4.179 -0.423 8.175 1.00 93.12 306 ILE A N 1
ATOM 2544 C CA . ILE A 1 306 ? -3.398 -0.216 9.399 1.00 93.12 306 ILE A CA 1
ATOM 2545 C C . ILE A 1 306 ? -4.283 0.200 10.581 1.00 93.12 306 ILE A C 1
ATOM 2547 O O . ILE A 1 306 ? -4.087 -0.261 11.701 1.00 93.12 306 ILE A O 1
ATOM 2551 N N . SER A 1 307 ? -5.328 0.997 10.337 1.00 91.31 307 SER A N 1
ATOM 2552 C CA . SER A 1 307 ? -6.292 1.391 11.371 1.00 91.31 307 SER A CA 1
ATOM 2553 C C . SER A 1 307 ? -7.098 0.199 11.886 1.00 91.31 307 SER A C 1
ATOM 2555 O O . SER A 1 307 ? -7.380 0.121 13.078 1.00 91.31 307 SER A O 1
ATOM 2557 N N . SER A 1 308 ? -7.458 -0.746 11.009 1.00 91.25 308 SER A N 1
ATOM 2558 C CA . SER A 1 308 ? -8.165 -1.964 11.418 1.00 91.25 308 SER A CA 1
ATOM 2559 C C . SER A 1 308 ? -7.291 -2.897 12.259 1.00 91.25 308 SER A C 1
ATOM 2561 O O . SER A 1 308 ? -7.813 -3.525 13.179 1.00 91.25 308 SER A O 1
ATOM 2563 N N . LEU A 1 309 ? -5.982 -2.933 11.979 1.00 93.25 309 LEU A N 1
ATOM 2564 C CA . LEU A 1 309 ? -4.984 -3.624 12.792 1.00 93.25 309 LEU A CA 1
ATOM 2565 C C . LEU A 1 309 ? -4.819 -2.943 14.155 1.00 93.25 309 LEU A C 1
ATOM 2567 O O . LEU A 1 309 ? -4.959 -3.594 15.186 1.00 93.25 309 LEU A O 1
ATOM 2571 N N . ALA A 1 310 ? -4.598 -1.626 14.171 1.00 92.19 310 ALA A N 1
ATOM 2572 C CA . ALA A 1 310 ? -4.426 -0.858 15.403 1.00 92.19 310 ALA A CA 1
ATOM 2573 C C . ALA A 1 310 ? -5.640 -0.975 16.340 1.00 92.19 310 ALA A C 1
ATOM 2575 O O . ALA A 1 310 ? -5.470 -1.130 17.546 1.00 92.19 310 ALA A O 1
ATOM 2576 N N . MET A 1 311 ? -6.858 -0.960 15.789 1.00 90.44 311 MET A N 1
ATOM 2577 C CA . MET A 1 311 ? -8.095 -1.146 16.554 1.00 90.44 311 MET A CA 1
ATOM 2578 C C . MET A 1 311 ? -8.163 -2.525 17.229 1.00 90.44 311 MET A C 1
ATOM 2580 O O . MET A 1 311 ? -8.548 -2.615 18.391 1.00 90.44 311 MET A O 1
ATOM 2584 N N . ASP A 1 312 ? -7.796 -3.595 16.515 1.00 91.19 312 ASP A N 1
ATOM 2585 C CA . ASP A 1 312 ? -7.791 -4.957 17.070 1.00 91.19 312 ASP A CA 1
ATOM 2586 C C . ASP A 1 312 ? -6.719 -5.112 18.158 1.00 91.19 312 ASP A C 1
ATOM 2588 O O . ASP A 1 312 ? -6.987 -5.666 19.220 1.00 91.19 312 ASP A O 1
ATOM 2592 N N . VAL A 1 313 ? -5.533 -4.533 17.946 1.00 92.19 313 VAL A N 1
ATOM 2593 C CA . VAL A 1 313 ? -4.472 -4.472 18.963 1.00 92.19 313 VAL A CA 1
ATOM 2594 C C . VAL A 1 313 ? -4.952 -3.754 20.225 1.00 92.19 313 VAL A C 1
ATOM 2596 O O . VAL A 1 313 ? -4.842 -4.301 21.319 1.00 92.19 313 VAL A O 1
ATOM 2599 N N . GLN A 1 314 ? -5.502 -2.543 20.092 1.00 90.44 314 GLN A N 1
ATOM 2600 C CA . GLN A 1 314 ? -6.011 -1.761 21.226 1.00 90.44 314 GLN A CA 1
ATOM 2601 C C . GLN A 1 314 ? -7.097 -2.523 21.986 1.00 90.44 314 GLN A C 1
ATOM 2603 O O . GLN A 1 314 ? -7.112 -2.531 23.215 1.00 90.44 314 GLN A O 1
ATOM 2608 N N . TYR A 1 315 ? -7.980 -3.211 21.264 1.00 89.38 315 TYR A N 1
ATOM 2609 C CA . TYR A 1 315 ? -8.988 -4.048 21.891 1.00 89.38 315 TYR A CA 1
ATOM 2610 C C . TYR A 1 315 ? -8.383 -5.218 22.670 1.00 89.38 315 TYR A C 1
ATOM 2612 O O . TYR A 1 315 ? -8.715 -5.388 23.841 1.00 89.38 315 TYR A O 1
ATOM 2620 N N . LYS A 1 316 ? -7.471 -5.987 22.065 1.00 90.00 316 LYS A N 1
ATOM 2621 C CA . LYS A 1 316 ? -6.812 -7.126 22.727 1.00 90.00 316 LYS A CA 1
ATOM 2622 C C . LYS A 1 316 ? -5.998 -6.705 23.959 1.00 90.00 316 LYS A C 1
ATOM 2624 O O . LYS A 1 316 ? -5.849 -7.494 24.882 1.00 90.00 316 LYS A O 1
ATOM 2629 N N . LEU A 1 317 ? -5.530 -5.456 24.001 1.00 90.38 317 LEU A N 1
ATOM 2630 C CA . LEU A 1 317 ? -4.868 -4.846 25.161 1.00 90.38 317 LEU A CA 1
ATOM 2631 C C . LEU A 1 317 ? -5.841 -4.298 26.225 1.00 90.38 317 LEU A C 1
ATOM 2633 O O . LEU A 1 317 ? -5.396 -3.769 27.241 1.00 90.38 317 LEU A O 1
ATOM 2637 N N . GLY A 1 318 ? -7.155 -4.397 26.010 1.00 88.81 318 GLY A N 1
ATOM 2638 C CA . GLY A 1 318 ? -8.174 -3.936 26.954 1.00 88.81 318 GLY A CA 1
ATOM 2639 C C . GLY A 1 318 ? -8.425 -2.425 26.934 1.00 88.81 318 GLY A C 1
ATOM 2640 O O . GLY A 1 318 ? -9.077 -1.912 27.841 1.00 88.81 318 GLY A O 1
ATOM 2641 N N . CYS A 1 319 ? -7.963 -1.693 25.911 1.00 87.56 319 CYS A N 1
ATOM 2642 C CA . CYS A 1 319 ? -8.124 -0.232 25.835 1.00 87.56 319 CYS A CA 1
ATOM 2643 C C . CYS A 1 319 ? -9.589 0.232 25.762 1.00 87.56 319 CYS A C 1
ATOM 2645 O O . CYS A 1 319 ? -9.864 1.409 25.973 1.00 87.56 319 CYS A O 1
ATOM 2647 N N . PHE A 1 320 ? -10.527 -0.667 25.450 1.00 87.75 320 PHE A N 1
ATOM 2648 C CA . PHE A 1 320 ? -11.959 -0.364 25.393 1.00 87.75 320 PHE A CA 1
ATOM 2649 C C . PHE A 1 320 ? -12.753 -0.919 26.587 1.00 87.75 320 PHE A C 1
ATOM 2651 O O . PHE A 1 320 ? -13.984 -0.906 26.554 1.00 87.75 320 PHE A O 1
ATOM 2658 N N . ASN A 1 321 ? -12.085 -1.409 27.636 1.00 87.94 321 ASN A N 1
ATOM 2659 C CA . ASN A 1 321 ? -12.763 -1.892 28.838 1.00 87.94 321 ASN A CA 1
ATOM 2660 C C . ASN A 1 321 ? -13.568 -0.757 29.489 1.00 87.94 321 ASN A C 1
ATOM 2662 O O . ASN A 1 321 ? -13.045 0.328 29.731 1.00 87.94 321 ASN A O 1
ATOM 2666 N N . GLY A 1 322 ? -14.854 -1.001 29.756 1.00 89.38 322 GLY A N 1
ATOM 2667 C CA . GLY A 1 322 ? -15.766 0.010 30.300 1.00 89.38 322 GLY A CA 1
ATOM 2668 C C . GLY A 1 322 ? -16.208 1.084 29.298 1.00 89.38 322 GLY A C 1
ATOM 2669 O O . GLY A 1 322 ? -16.929 2.007 29.677 1.00 89.38 322 GLY A O 1
ATOM 2670 N N . CYS A 1 323 ? -15.818 0.993 28.023 1.00 91.25 323 CYS A N 1
ATOM 2671 C CA . CYS A 1 323 ? -16.303 1.895 26.980 1.00 91.25 323 CYS A CA 1
ATOM 2672 C C . CYS A 1 323 ? -17.695 1.480 26.489 1.00 91.25 323 CYS A C 1
ATOM 2674 O O . CYS A 1 323 ? -18.067 0.308 26.508 1.00 91.25 323 CYS A O 1
ATOM 2676 N N . TYR A 1 324 ? -18.466 2.453 26.005 1.00 91.12 324 TYR A N 1
ATOM 2677 C CA . TYR A 1 324 ? -19.811 2.237 25.475 1.00 91.12 324 TYR A CA 1
ATOM 2678 C C . TYR A 1 324 ? -19.868 2.638 24.003 1.00 91.12 324 TYR A C 1
ATOM 2680 O O . TYR A 1 324 ? -19.379 3.691 23.591 1.00 91.12 324 TYR A O 1
ATOM 2688 N N . LYS A 1 325 ? -20.501 1.797 23.184 1.00 89.56 325 LYS A N 1
ATOM 2689 C CA . LYS A 1 325 ? -20.847 2.143 21.810 1.00 89.56 325 LYS A CA 1
ATOM 2690 C C . LYS A 1 325 ? -22.039 3.092 21.832 1.00 89.56 325 LYS A C 1
ATOM 2692 O O . LYS A 1 325 ? -23.133 2.694 22.225 1.00 89.56 325 LYS A O 1
ATOM 2697 N N . VAL A 1 326 ? -21.831 4.309 21.342 1.00 89.81 326 VAL A N 1
ATOM 2698 C CA . VAL A 1 326 ? -22.875 5.331 21.192 1.00 89.81 326 VAL A CA 1
ATOM 2699 C C . VAL A 1 326 ? -23.436 5.360 19.767 1.00 89.81 326 VAL A C 1
ATOM 2701 O O . VAL A 1 326 ? -22.728 5.110 18.787 1.00 89.81 326 VAL A O 1
ATOM 2704 N N . SER A 1 327 ? -24.723 5.669 19.634 1.00 85.75 327 SER A N 1
ATOM 2705 C CA . SER A 1 327 ? -25.451 5.707 18.360 1.00 85.75 327 SER A CA 1
ATOM 2706 C C . SER A 1 327 ? -26.489 6.838 18.322 1.00 85.75 327 SER A C 1
ATOM 2708 O O . SER A 1 327 ? -26.619 7.602 19.278 1.00 85.75 327 SER A O 1
ATOM 2710 N N . GLY A 1 328 ? -27.182 6.992 17.189 1.00 83.38 328 GLY A N 1
ATOM 2711 C CA . GLY A 1 328 ? -28.308 7.918 17.034 1.00 83.38 328 GLY A CA 1
ATOM 2712 C C . GLY A 1 328 ? -28.008 9.364 17.443 1.00 83.38 328 GLY A C 1
ATOM 2713 O O . GLY A 1 328 ? -26.992 9.940 17.037 1.00 83.38 328 GLY A O 1
ATOM 2714 N N . LEU A 1 329 ? -28.916 9.941 18.237 1.00 79.44 329 LEU A N 1
ATOM 2715 C CA . LEU A 1 329 ? -28.846 11.333 18.687 1.00 79.44 329 LEU A CA 1
ATOM 2716 C C . LEU A 1 329 ? -27.647 11.598 19.596 1.00 79.44 329 LEU A C 1
ATOM 2718 O O . LEU A 1 329 ? -26.946 12.589 19.398 1.00 79.44 329 LEU A O 1
ATOM 2722 N N . LEU A 1 330 ? -27.366 10.691 20.535 1.00 82.56 330 LEU A N 1
ATOM 2723 C CA . LEU A 1 330 ? -26.241 10.831 21.459 1.00 82.56 330 LEU A CA 1
ATOM 2724 C C . LEU A 1 330 ? -24.904 10.866 20.708 1.00 82.56 330 LEU A C 1
ATOM 2726 O O . LEU A 1 330 ? -24.088 11.754 20.941 1.00 82.56 330 LEU A O 1
ATOM 2730 N N . ARG A 1 331 ? -24.696 9.958 19.744 1.00 88.00 331 ARG A N 1
ATOM 2731 C CA . ARG A 1 331 ? -23.495 9.988 18.893 1.00 88.00 331 ARG A CA 1
ATOM 2732 C C . ARG A 1 331 ? -23.392 11.300 18.118 1.00 88.00 331 ARG A C 1
ATOM 2734 O O . ARG A 1 331 ? -22.303 11.853 18.023 1.00 88.00 331 ARG A O 1
ATOM 2741 N N . HIS A 1 332 ? -24.496 11.787 17.547 1.00 81.56 332 HIS A N 1
ATOM 2742 C CA . HIS A 1 332 ? -24.489 13.031 16.775 1.00 81.56 332 HIS A CA 1
ATOM 2743 C C . HIS A 1 332 ? -24.132 14.247 17.634 1.00 81.56 332 HIS A C 1
ATOM 2745 O O . HIS A 1 332 ? -23.349 15.086 17.189 1.00 81.56 332 HIS A O 1
ATOM 2751 N N . PHE A 1 333 ? -24.673 14.308 18.853 1.00 83.62 333 PHE A N 1
ATOM 2752 C CA . PHE A 1 333 ? -24.335 15.319 19.849 1.00 83.62 333 PHE A CA 1
ATOM 2753 C C . PHE A 1 333 ? -22.843 15.267 20.193 1.00 83.62 333 PHE A C 1
ATOM 2755 O O . PHE A 1 333 ? -22.144 16.256 19.996 1.00 83.62 333 PHE A O 1
ATOM 2762 N N . LEU A 1 334 ? -22.326 14.099 20.595 1.00 86.50 334 LEU A N 1
ATOM 2763 C CA . LEU A 1 334 ? -20.910 13.920 20.940 1.00 86.50 334 LEU A CA 1
ATOM 2764 C C . LEU A 1 334 ? -19.972 14.264 19.773 1.00 86.50 334 LEU A C 1
ATOM 2766 O O . LEU A 1 334 ? -18.918 14.860 19.981 1.00 86.50 334 LEU A O 1
ATOM 2770 N N . GLN A 1 335 ? -20.370 13.959 18.535 1.00 85.50 335 GLN A N 1
ATOM 2771 C CA . GLN A 1 335 ? -19.582 14.266 17.340 1.00 85.50 335 GLN A CA 1
ATOM 2772 C C . GLN A 1 335 ? -19.356 15.773 17.138 1.00 85.50 335 GLN A C 1
ATOM 2774 O O . GLN A 1 335 ? -18.347 16.134 16.536 1.00 85.50 335 GLN A O 1
ATOM 2779 N N . GLN A 1 336 ? -20.236 16.647 17.650 1.00 84.25 336 GLN A N 1
ATOM 2780 C CA . GLN A 1 336 ? -20.040 18.105 17.573 1.00 84.25 336 GLN A CA 1
ATOM 2781 C C . GLN A 1 336 ? -18.830 18.580 18.392 1.00 84.25 336 GLN A C 1
ATOM 2783 O O . GLN A 1 336 ? -18.262 19.627 18.095 1.00 84.25 336 GLN A O 1
ATOM 2788 N N . PHE A 1 337 ? -18.422 17.806 19.402 1.00 83.94 337 PHE A N 1
ATOM 2789 C CA . PHE A 1 337 ? -17.294 18.122 20.282 1.00 83.94 337 PHE A CA 1
ATOM 2790 C C . PHE A 1 337 ? -15.981 17.482 19.820 1.00 83.94 337 PHE A C 1
ATOM 2792 O O . PHE A 1 337 ? -14.922 17.765 20.378 1.00 83.94 337 PHE A O 1
ATOM 2799 N N . VAL A 1 338 ? -16.022 16.622 18.798 1.00 85.56 338 VAL A N 1
ATOM 2800 C CA . VAL A 1 338 ? -14.820 16.008 18.231 1.00 85.56 338 VAL A CA 1
ATOM 2801 C C . VAL A 1 338 ? -14.186 16.995 17.257 1.00 85.56 338 VAL A C 1
ATOM 2803 O O . VAL A 1 338 ? -14.573 17.085 16.092 1.00 85.56 338 VAL A O 1
ATOM 2806 N N . ILE A 1 339 ? -13.202 17.740 17.755 1.00 83.38 339 ILE A N 1
ATOM 2807 C CA . ILE A 1 339 ? -12.451 18.746 17.000 1.00 83.38 339 ILE A CA 1
ATOM 2808 C C . ILE A 1 339 ? -11.036 18.212 16.740 1.00 83.38 339 ILE A C 1
ATOM 2810 O O . ILE A 1 339 ? -10.435 17.562 17.595 1.00 83.38 339 ILE A O 1
ATOM 2814 N N . GLY A 1 340 ? -10.516 18.454 15.536 1.00 85.06 340 GLY A N 1
ATOM 2815 C CA . GLY A 1 340 ? -9.162 18.051 15.151 1.00 85.06 340 GLY A CA 1
ATOM 2816 C C . GLY A 1 340 ? -8.060 18.930 15.752 1.00 85.06 340 GLY A C 1
ATOM 2817 O O . GLY A 1 340 ? -8.304 19.817 16.570 1.00 85.06 340 GLY A O 1
ATOM 2818 N N . GLY A 1 341 ? -6.823 18.696 15.311 1.00 85.62 341 GLY A N 1
ATOM 2819 C CA . GLY A 1 341 ? -5.678 19.524 15.686 1.00 85.62 341 GLY A CA 1
ATOM 2820 C C . GLY A 1 341 ? -5.854 20.987 15.267 1.00 85.62 341 GLY A C 1
ATOM 2821 O O . GLY A 1 341 ? -6.368 21.291 14.190 1.00 85.62 341 GLY A O 1
ATOM 2822 N N . ARG A 1 342 ? -5.407 21.909 16.122 1.00 84.69 342 ARG A N 1
ATOM 2823 C CA . ARG A 1 342 ? -5.443 23.346 15.840 1.00 84.69 342 ARG A CA 1
ATOM 2824 C C . ARG A 1 342 ? -4.243 23.734 14.978 1.00 84.69 342 ARG A C 1
ATOM 2826 O O . ARG A 1 342 ? -3.114 23.692 15.450 1.00 84.69 342 ARG A O 1
ATOM 2833 N N . CYS A 1 343 ? -4.495 24.176 13.749 1.00 88.00 343 CYS A N 1
ATOM 2834 C CA . CYS A 1 343 ? -3.485 24.786 12.885 1.00 88.00 343 CYS A CA 1
ATOM 2835 C C . CYS A 1 343 ? -3.736 26.297 12.813 1.00 88.00 343 CYS A C 1
ATOM 2837 O O . CYS A 1 343 ? -4.795 26.728 12.360 1.00 88.00 343 CYS A O 1
ATOM 2839 N N . MET A 1 344 ? -2.794 27.103 13.301 1.00 84.62 344 MET A N 1
ATOM 2840 C CA . MET A 1 344 ? -2.893 28.562 13.257 1.00 84.62 344 MET A CA 1
ATOM 2841 C C . MET A 1 344 ? -1.516 29.207 13.158 1.00 84.62 344 MET A C 1
ATOM 2843 O O . MET A 1 344 ? -0.538 28.696 13.699 1.00 84.62 344 MET A O 1
ATOM 2847 N N . THR A 1 345 ? -1.458 30.371 12.522 1.00 83.31 345 THR A N 1
ATOM 2848 C CA . THR A 1 345 ? -0.324 31.283 12.664 1.00 83.31 345 THR A CA 1
ATOM 2849 C C . THR A 1 345 ? -0.521 32.175 13.888 1.00 83.31 345 THR A C 1
ATOM 2851 O O . THR A 1 345 ? -1.618 32.258 14.451 1.00 83.31 345 THR A O 1
ATOM 2854 N N . GLN A 1 346 ? 0.529 32.890 14.297 1.00 78.44 346 GLN A N 1
ATOM 2855 C CA . GLN A 1 346 ? 0.413 33.899 15.346 1.00 78.44 346 GLN A CA 1
ATOM 2856 C C . GLN A 1 346 ? -0.706 34.895 14.989 1.00 78.44 346 GLN A C 1
ATOM 2858 O O . GLN A 1 346 ? -0.689 35.526 13.929 1.00 78.44 346 GLN A O 1
ATOM 2863 N N . SER A 1 347 ? -1.716 34.991 15.856 1.00 81.62 347 SER A N 1
ATOM 2864 C CA . SER A 1 347 ? -2.902 35.839 15.667 1.00 81.62 347 SER A CA 1
ATOM 2865 C C . SER A 1 347 ? -3.702 35.577 14.377 1.00 81.62 347 SER A C 1
ATOM 2867 O O . SER A 1 347 ? -4.397 36.479 13.911 1.00 81.62 347 SER A O 1
ATOM 2869 N N . ASN A 1 348 ? -3.614 34.376 13.783 1.00 86.75 348 ASN A N 1
ATOM 2870 C CA . ASN A 1 348 ? -4.240 34.025 12.496 1.00 86.75 348 ASN A CA 1
ATOM 2871 C C . ASN A 1 348 ? -3.865 34.970 11.334 1.00 86.75 348 ASN A C 1
ATOM 2873 O O . ASN A 1 348 ? -4.637 35.146 10.391 1.00 86.75 348 ASN A O 1
ATOM 2877 N N . ARG A 1 349 ? -2.687 35.607 11.387 1.00 83.69 349 ARG A N 1
ATOM 2878 C CA . ARG A 1 349 ? -2.175 36.463 10.305 1.00 83.69 349 ARG A CA 1
ATOM 2879 C C . ARG A 1 349 ? -1.021 35.788 9.581 1.00 83.69 349 ARG A C 1
ATOM 2881 O O . ARG A 1 349 ? -0.209 35.104 10.202 1.00 83.69 349 ARG A O 1
ATOM 2888 N N . ARG A 1 350 ? -0.928 35.982 8.263 1.00 82.75 350 ARG A N 1
ATOM 2889 C CA . ARG A 1 350 ? 0.232 35.523 7.491 1.00 82.75 350 ARG A CA 1
ATOM 2890 C C . ARG A 1 350 ? 1.467 36.281 7.973 1.00 82.75 350 ARG A C 1
ATOM 2892 O O . ARG A 1 350 ? 1.473 37.508 7.969 1.00 82.75 350 ARG A O 1
ATOM 2899 N N . VAL A 1 351 ? 2.505 35.550 8.360 1.00 77.38 351 VAL A N 1
ATOM 2900 C CA . VAL A 1 351 ? 3.794 36.129 8.744 1.00 77.38 351 VAL A CA 1
ATOM 2901 C C . VAL A 1 351 ? 4.734 36.003 7.550 1.00 77.38 351 VAL A C 1
ATOM 2903 O O . VAL A 1 351 ? 5.000 34.898 7.083 1.00 77.38 351 VAL A O 1
ATOM 2906 N N . LEU A 1 352 ? 5.208 37.135 7.032 1.00 76.50 352 LEU A N 1
ATOM 2907 C CA . LEU A 1 352 ? 6.285 37.194 6.046 1.00 76.50 352 LEU A CA 1
ATOM 2908 C C . LEU A 1 352 ? 7.560 37.567 6.796 1.00 76.50 352 LEU A C 1
ATOM 2910 O O . LEU A 1 352 ? 7.642 38.655 7.360 1.00 76.50 352 LEU A O 1
ATOM 2914 N N . LYS A 1 353 ? 8.545 36.669 6.828 1.00 70.25 353 LYS A N 1
ATOM 2915 C CA . LYS A 1 353 ? 9.871 37.010 7.349 1.00 70.25 353 LYS A CA 1
ATOM 2916 C C . LYS A 1 353 ? 10.653 37.689 6.228 1.00 70.25 353 LYS A C 1
ATOM 2918 O O . LYS A 1 353 ? 11.116 37.021 5.312 1.00 70.25 353 LYS A O 1
ATOM 2923 N N . THR A 1 354 ? 10.714 39.017 6.265 1.00 71.12 354 THR A N 1
ATOM 2924 C CA . THR A 1 354 ? 11.381 39.850 5.248 1.00 71.12 354 THR A CA 1
ATOM 2925 C C . THR A 1 354 ? 12.843 40.137 5.571 1.00 71.12 354 THR A C 1
ATOM 2927 O O . THR A 1 354 ? 13.573 40.600 4.701 1.00 71.12 354 THR A O 1
ATOM 2930 N N . GLU A 1 355 ? 13.281 39.877 6.804 1.00 77.38 355 GLU A N 1
ATOM 2931 C CA . GLU A 1 355 ? 14.655 40.138 7.226 1.00 77.38 355 GLU A CA 1
ATOM 2932 C C . GLU A 1 355 ? 15.580 38.956 6.887 1.00 77.38 355 GLU A C 1
ATOM 2934 O O . GLU A 1 355 ? 15.331 37.829 7.350 1.00 77.38 355 GLU A O 1
ATOM 2939 N N . PRO A 1 356 ? 16.663 39.196 6.117 1.00 73.50 356 PRO A N 1
ATOM 2940 C CA . PRO A 1 356 ? 17.713 38.208 5.904 1.00 73.50 356 PRO A CA 1
ATOM 2941 C C . PRO A 1 356 ? 18.245 37.703 7.250 1.00 73.50 356 PRO A C 1
ATOM 2943 O O . PRO A 1 356 ? 18.446 38.487 8.173 1.00 73.50 356 PRO A O 1
ATOM 2946 N N . ASN A 1 357 ? 18.509 36.400 7.354 1.00 78.69 357 ASN A N 1
ATOM 2947 C CA . ASN A 1 357 ? 19.079 35.742 8.541 1.00 78.69 357 ASN A CA 1
ATOM 2948 C C . ASN A 1 357 ? 18.159 35.617 9.770 1.00 78.69 357 ASN A C 1
ATOM 2950 O O . ASN A 1 357 ? 18.641 35.291 10.856 1.00 78.69 357 ASN A O 1
ATOM 2954 N N . THR A 1 358 ? 16.840 35.799 9.633 1.00 80.56 358 THR A N 1
ATOM 2955 C CA . THR A 1 358 ? 15.927 35.483 10.744 1.00 80.56 358 THR A CA 1
ATOM 2956 C C . THR A 1 358 ? 15.945 33.981 11.046 1.00 80.56 358 THR A C 1
ATOM 2958 O O . THR A 1 358 ? 15.468 33.176 10.246 1.00 80.56 358 THR A O 1
ATOM 2961 N N . GLN A 1 359 ? 16.419 33.596 12.231 1.00 82.06 359 GLN A N 1
ATOM 2962 C CA . GLN A 1 359 ? 16.388 32.201 12.671 1.00 82.06 359 GLN A CA 1
ATOM 2963 C C . GLN A 1 359 ? 14.952 31.764 13.017 1.00 82.06 359 GLN A C 1
ATOM 2965 O O . GLN A 1 359 ? 14.157 32.518 13.589 1.00 82.06 359 GLN A O 1
ATOM 2970 N N . ILE A 1 360 ? 14.594 30.542 12.625 1.00 83.44 360 ILE A N 1
ATOM 2971 C CA . ILE A 1 360 ? 13.339 29.881 12.996 1.00 83.44 360 ILE A CA 1
ATOM 2972 C C . ILE A 1 360 ? 13.716 28.674 13.843 1.00 83.44 360 ILE A C 1
ATOM 2974 O O . ILE A 1 360 ? 14.562 27.885 13.433 1.00 83.44 360 ILE A O 1
ATOM 2978 N N . VAL A 1 361 ? 13.094 28.551 15.012 1.00 87.38 361 VAL A N 1
ATOM 2979 C CA . VAL A 1 361 ? 13.173 27.341 15.828 1.00 87.38 361 VAL A CA 1
ATOM 2980 C C . VAL A 1 361 ? 11.836 26.633 15.705 1.00 87.38 361 VAL A C 1
ATOM 2982 O O . VAL A 1 361 ? 10.794 27.264 15.891 1.00 87.38 361 VAL A O 1
ATOM 2985 N N . ASP A 1 362 ? 11.883 25.353 15.359 1.00 89.12 362 ASP A N 1
ATOM 2986 C CA . ASP A 1 362 ? 10.712 24.496 15.235 1.00 89.12 362 ASP A CA 1
ATOM 2987 C C . ASP A 1 362 ? 10.655 23.545 16.435 1.00 89.12 362 ASP A C 1
ATOM 2989 O O . ASP A 1 362 ? 11.639 22.871 16.748 1.00 89.12 362 ASP A O 1
ATOM 2993 N N . PHE A 1 363 ? 9.524 23.545 17.137 1.00 91.12 363 PHE A N 1
ATOM 2994 C CA . PHE A 1 363 ? 9.288 22.700 18.302 1.00 91.12 363 PHE A CA 1
ATOM 2995 C C . PHE A 1 363 ? 8.133 21.760 17.990 1.00 91.12 363 PHE A C 1
ATOM 2997 O O . PHE A 1 363 ? 6.986 22.197 17.905 1.00 91.12 363 PHE A O 1
ATOM 3004 N N . ASP A 1 364 ? 8.439 20.470 17.894 1.00 92.94 364 ASP A N 1
ATOM 3005 C CA . ASP A 1 364 ? 7.441 19.425 17.703 1.00 92.94 364 ASP A CA 1
ATOM 3006 C C . ASP A 1 364 ? 7.260 18.595 18.978 1.00 92.94 364 ASP A C 1
ATOM 3008 O O . ASP A 1 364 ? 8.217 18.249 19.680 1.00 92.94 364 ASP A O 1
ATOM 3012 N N . ALA A 1 365 ? 6.006 18.292 19.303 1.00 88.12 365 ALA A N 1
ATOM 3013 C CA . ALA A 1 365 ? 5.676 17.508 20.482 1.00 88.12 365 ALA A CA 1
ATOM 3014 C C . ALA A 1 365 ? 5.828 16.010 20.185 1.00 88.12 365 ALA A C 1
ATOM 3016 O O . ALA A 1 365 ? 5.095 15.445 19.373 1.00 88.12 365 ALA A O 1
ATOM 3017 N N . VAL A 1 366 ? 6.723 15.336 20.914 1.00 89.06 366 VAL A N 1
ATOM 3018 C CA . VAL A 1 366 ? 7.013 13.908 20.715 1.00 89.06 366 VAL A CA 1
ATOM 3019 C C . VAL A 1 366 ? 5.769 13.054 20.977 1.00 89.06 366 VAL A C 1
ATOM 3021 O O . VAL A 1 366 ? 5.360 12.845 22.122 1.00 89.06 366 VAL A O 1
ATOM 3024 N N . SER A 1 367 ? 5.182 12.527 19.896 1.00 89.94 367 SER A N 1
ATOM 3025 C CA . SER A 1 367 ? 3.982 11.681 19.934 1.00 89.94 367 SER A CA 1
ATOM 3026 C C . SER A 1 367 ? 2.847 12.307 20.754 1.00 89.94 367 SER A C 1
ATOM 3028 O O . SER A 1 367 ? 2.360 11.698 21.708 1.00 89.94 367 SER A O 1
ATOM 3030 N N . LEU A 1 368 ? 2.432 13.528 20.396 1.00 89.56 368 LEU A N 1
ATOM 3031 C CA . LEU A 1 368 ? 1.461 14.322 21.161 1.00 89.56 368 LEU A CA 1
ATOM 3032 C C . LEU A 1 368 ? 0.224 13.524 21.608 1.00 89.56 368 LEU A C 1
ATOM 3034 O O . LEU A 1 368 ? -0.055 13.480 22.802 1.00 89.56 368 LEU A O 1
ATOM 3038 N N . TYR A 1 369 ? -0.494 12.869 20.684 1.00 89.62 369 TYR A N 1
ATOM 3039 C CA . TYR A 1 369 ? -1.711 12.117 21.023 1.00 89.62 369 TYR A CA 1
ATOM 3040 C C . TYR A 1 369 ? -1.451 10.900 21.931 1.00 89.62 369 TYR A C 1
ATOM 3042 O O . TYR A 1 369 ? -2.119 10.804 22.957 1.00 89.62 369 TYR A O 1
ATOM 3050 N N . PRO A 1 370 ? -0.491 9.997 21.644 1.00 89.06 370 PRO A N 1
ATOM 3051 C CA . PRO A 1 370 ? -0.137 8.929 22.584 1.00 89.06 370 PRO A CA 1
ATOM 3052 C C . PRO A 1 370 ? 0.298 9.432 23.969 1.00 89.06 370 PRO A C 1
ATOM 3054 O O . PRO A 1 370 ? -0.124 8.885 24.987 1.00 89.06 370 PRO A O 1
ATOM 3057 N N . SER A 1 371 ? 1.107 10.494 24.022 1.00 87.75 371 SER A N 1
ATOM 3058 C CA . SER A 1 371 ? 1.552 11.111 25.276 1.00 87.75 371 SER A CA 1
ATOM 3059 C C . SER A 1 371 ? 0.367 11.671 26.064 1.00 87.75 371 SER A C 1
ATOM 3061 O O . SER A 1 371 ? 0.245 11.409 27.258 1.00 87.75 371 SER A O 1
ATOM 3063 N N . ALA A 1 372 ? -0.552 12.357 25.382 1.00 85.94 372 ALA A N 1
ATOM 3064 C CA . ALA A 1 372 ? -1.819 12.837 25.920 1.00 85.94 372 ALA A CA 1
ATOM 3065 C C . ALA A 1 372 ? -2.688 11.698 26.475 1.00 85.94 372 ALA A C 1
ATOM 3067 O O . ALA A 1 372 ? -3.118 11.769 27.621 1.00 85.94 372 ALA A O 1
ATOM 3068 N N . MET A 1 373 ? -2.898 10.628 25.703 1.00 84.44 373 MET A N 1
ATOM 3069 C CA . MET A 1 373 ? -3.681 9.456 26.123 1.00 84.44 373 MET A CA 1
ATOM 3070 C C . MET A 1 373 ? -3.109 8.777 27.373 1.00 84.44 373 MET A C 1
ATOM 3072 O O . MET A 1 373 ? -3.855 8.187 28.146 1.00 84.44 373 MET A O 1
ATOM 3076 N N . ARG A 1 374 ? -1.790 8.855 27.580 1.00 82.12 374 ARG A N 1
ATOM 3077 C CA . ARG A 1 374 ? -1.124 8.284 28.756 1.00 82.12 374 ARG A CA 1
ATOM 3078 C C . ARG A 1 374 ? -1.329 9.104 30.030 1.00 82.12 374 ARG A C 1
ATOM 3080 O O . ARG A 1 374 ? -1.286 8.530 31.115 1.00 82.12 374 ARG A O 1
ATOM 3087 N N . VAL A 1 375 ? -1.456 10.425 29.916 1.00 79.81 375 VAL A N 1
ATOM 3088 C CA . VAL A 1 375 ? -1.482 11.335 31.078 1.00 79.81 375 VAL A CA 1
ATOM 3089 C C . VAL A 1 375 ? -2.868 11.894 31.377 1.00 79.81 375 VAL A C 1
ATOM 3091 O O . VAL A 1 375 ? -3.130 12.263 32.518 1.00 79.81 375 VAL A O 1
ATOM 3094 N N . MET A 1 376 ? -3.747 11.969 30.378 1.00 78.75 376 MET A N 1
ATOM 3095 C CA . MET A 1 376 ? -5.095 12.503 30.530 1.00 78.75 376 MET A CA 1
ATOM 3096 C C . MET A 1 376 ? -6.102 11.406 30.859 1.00 78.75 376 MET A C 1
ATOM 3098 O O . MET A 1 376 ? -6.012 10.279 30.371 1.00 78.75 376 MET A O 1
ATOM 3102 N N . TYR A 1 377 ? -7.107 11.773 31.652 1.00 72.31 377 TYR A N 1
ATOM 3103 C CA . TYR A 1 377 ? -8.295 10.951 31.833 1.00 72.31 377 TYR A CA 1
ATOM 3104 C C . TYR A 1 377 ? -9.153 10.985 30.563 1.00 72.31 377 TYR A C 1
ATOM 3106 O O . TYR A 1 377 ? -9.306 12.037 29.938 1.00 72.31 377 TYR A O 1
ATOM 3114 N N . TYR A 1 378 ? -9.733 9.845 30.193 1.00 76.94 378 TYR A N 1
ATOM 3115 C CA . TYR A 1 378 ? -10.701 9.743 29.105 1.00 76.94 378 TYR A CA 1
ATOM 3116 C C . TYR A 1 378 ? -12.052 9.262 29.645 1.00 76.94 37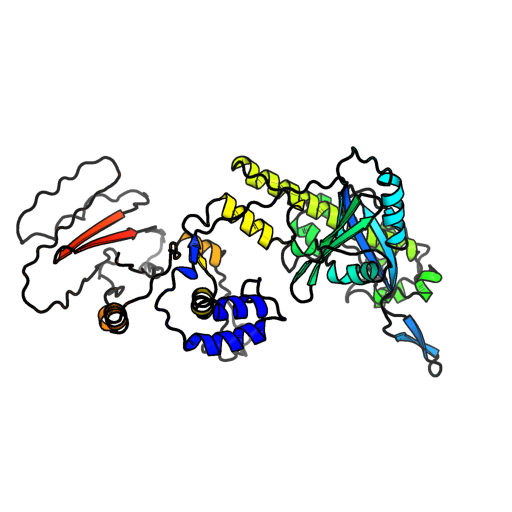8 TYR A C 1
ATOM 3118 O O . TYR A 1 378 ? -12.094 8.398 30.524 1.00 76.94 378 TYR A O 1
ATOM 3126 N N . PRO A 1 379 ? -13.168 9.813 29.137 1.00 83.06 379 PRO A N 1
ATOM 3127 C CA . PRO A 1 379 ? -14.493 9.430 29.595 1.00 83.06 379 PRO A CA 1
ATOM 3128 C C . PRO A 1 379 ? -14.775 7.963 29.250 1.00 83.06 379 PRO A C 1
ATOM 3130 O O . PRO A 1 379 ? -14.657 7.545 28.098 1.00 83.06 379 PRO A O 1
ATOM 3133 N N . THR A 1 380 ? -15.168 7.196 30.265 1.00 86.12 380 THR A N 1
ATOM 3134 C CA . THR A 1 380 ? -15.641 5.809 30.161 1.00 86.12 380 THR A CA 1
ATOM 3135 C C . THR A 1 380 ? -17.021 5.697 30.810 1.00 86.12 380 THR A C 1
ATOM 3137 O O . THR A 1 380 ? -17.468 6.616 31.497 1.00 86.12 380 THR A O 1
ATOM 3140 N N . GLY A 1 381 ? -17.710 4.579 30.591 1.00 90.38 381 GLY A N 1
ATOM 3141 C CA . GLY A 1 381 ? -19.054 4.358 31.112 1.00 90.38 381 GLY A CA 1
ATOM 3142 C C . GLY A 1 381 ? -20.175 4.960 30.252 1.00 90.38 381 GLY A C 1
ATOM 3143 O O . GLY A 1 381 ? -19.928 5.551 29.195 1.00 90.38 381 GLY A O 1
ATOM 3144 N N . PRO A 1 382 ? -21.433 4.758 30.676 1.00 89.81 382 PRO A N 1
ATOM 3145 C CA . PRO A 1 382 ? -22.596 5.317 30.003 1.00 89.81 382 PRO A CA 1
ATOM 3146 C C . PRO A 1 382 ? -22.681 6.833 30.223 1.00 89.81 382 PRO A C 1
ATOM 3148 O O . PRO A 1 382 ? -22.426 7.334 31.318 1.00 89.81 382 PRO A O 1
ATOM 3151 N N . ALA A 1 383 ? -23.108 7.568 29.198 1.00 88.56 383 ALA A N 1
ATOM 3152 C CA . ALA A 1 383 ? -23.449 8.975 29.339 1.00 88.56 383 ALA A CA 1
ATOM 3153 C C . ALA A 1 383 ? -24.761 9.129 30.128 1.00 88.56 383 ALA A C 1
ATOM 3155 O O . ALA A 1 383 ? -25.678 8.309 30.005 1.00 88.56 383 ALA A O 1
ATOM 3156 N N . SER A 1 384 ? -24.864 10.208 30.903 1.00 84.75 384 SER A N 1
ATOM 3157 C CA . SER A 1 384 ? -26.078 10.617 31.615 1.00 84.75 384 SER A CA 1
ATOM 3158 C C . SER A 1 384 ? -26.445 12.058 31.254 1.00 84.75 384 SER A C 1
ATOM 3160 O O . SER A 1 384 ? -25.580 12.874 30.930 1.00 84.75 384 SER A O 1
ATOM 3162 N N . SER A 1 385 ? -27.742 12.365 31.246 1.00 79.38 385 SER A N 1
ATOM 3163 C CA . SER A 1 385 ? -28.234 13.728 31.050 1.00 79.38 385 SER A CA 1
ATOM 3164 C C . SER A 1 385 ? -28.132 14.512 32.354 1.00 79.38 385 SER A C 1
ATOM 3166 O O . SER A 1 385 ? -28.587 14.027 33.391 1.00 79.38 385 SER A O 1
ATOM 3168 N N . LEU A 1 386 ? -27.613 15.736 32.288 1.00 78.00 386 LEU A N 1
ATOM 3169 C CA . LEU A 1 386 ? -27.652 16.657 33.420 1.00 78.00 386 LEU A CA 1
ATOM 3170 C C . LEU A 1 386 ? -29.074 17.198 33.617 1.00 78.00 386 LEU A C 1
ATOM 3172 O O . LEU A 1 386 ? -29.760 17.528 32.647 1.00 78.00 386 LEU A O 1
ATOM 3176 N N . ASN A 1 387 ? -29.510 17.302 34.870 1.00 78.69 387 ASN A N 1
ATOM 3177 C CA . ASN A 1 387 ? -30.760 17.967 35.227 1.00 78.69 387 ASN A CA 1
ATOM 3178 C C . ASN A 1 387 ? -30.597 19.503 35.244 1.00 78.69 387 ASN A C 1
ATOM 3180 O O . ASN A 1 387 ? -29.491 20.031 35.117 1.00 78.69 387 ASN A O 1
ATOM 3184 N N . ALA A 1 388 ? -31.709 20.232 35.378 1.00 78.38 388 ALA A N 1
ATOM 3185 C CA . ALA A 1 388 ? -31.707 21.696 35.327 1.00 78.38 388 ALA A CA 1
ATOM 3186 C C . ALA A 1 388 ? -30.812 22.333 36.405 1.00 78.38 388 ALA A C 1
ATOM 3188 O O . ALA A 1 388 ? -30.098 23.289 36.107 1.00 78.38 388 ALA A O 1
ATOM 3189 N N . ASP A 1 389 ? -30.794 21.768 37.614 1.00 77.94 389 ASP A N 1
ATOM 3190 C CA . ASP A 1 389 ? -29.985 22.269 38.728 1.00 77.94 389 ASP A CA 1
ATOM 3191 C C . ASP A 1 389 ? -28.487 22.061 38.472 1.00 77.94 389 ASP A C 1
ATOM 3193 O O . ASP A 1 389 ? -27.684 22.966 38.686 1.00 77.94 389 ASP A O 1
ATOM 3197 N N . GLN A 1 390 ? -28.104 20.902 37.931 1.00 72.44 390 GLN A N 1
ATOM 3198 C CA . GLN A 1 390 ? -26.732 20.611 37.513 1.00 72.44 390 GLN A CA 1
ATOM 3199 C C . GLN A 1 390 ? -26.287 21.547 36.385 1.00 72.44 390 GLN A C 1
ATOM 3201 O O . GLN A 1 390 ? -25.177 22.075 36.414 1.00 72.44 390 GLN A O 1
ATOM 3206 N N . ILE A 1 391 ? -27.153 21.799 35.401 1.00 71.06 391 ILE A N 1
ATOM 3207 C CA . ILE A 1 391 ? -26.867 22.750 34.321 1.00 71.06 391 ILE A CA 1
ATOM 3208 C C . ILE A 1 391 ? -26.686 24.162 34.891 1.00 71.06 391 ILE A C 1
ATOM 3210 O O . ILE A 1 391 ? -25.725 24.842 34.537 1.00 71.06 391 ILE A O 1
ATOM 3214 N N . ALA A 1 392 ? -27.574 24.602 35.787 1.00 73.19 392 ALA A N 1
ATOM 3215 C CA . ALA A 1 392 ? -27.468 25.902 36.445 1.00 73.19 392 ALA A CA 1
ATOM 3216 C C . ALA A 1 392 ? -26.172 26.019 37.263 1.00 73.19 392 ALA A C 1
ATOM 3218 O O . ALA A 1 392 ? -25.510 27.056 37.218 1.00 73.19 392 ALA A O 1
ATOM 3219 N N . PHE A 1 393 ? -25.773 24.939 37.940 1.00 75.00 393 PHE A N 1
ATOM 3220 C CA . PHE A 1 393 ? -24.516 24.862 38.673 1.00 75.00 393 PHE A CA 1
ATOM 3221 C C . PHE A 1 393 ? -23.304 25.074 37.756 1.00 75.00 393 PHE A C 1
ATOM 3223 O O . PHE A 1 393 ? -22.486 25.944 38.049 1.00 75.00 393 PHE A O 1
ATOM 3230 N N . TYR A 1 394 ? -23.202 24.338 36.642 1.00 65.75 394 TYR A N 1
ATOM 3231 C CA . TYR A 1 394 ? -22.064 24.448 35.716 1.00 65.75 394 TYR A CA 1
ATOM 3232 C C . TYR A 1 394 ? -22.073 25.729 34.877 1.00 65.75 394 TYR A C 1
ATOM 3234 O O . TYR A 1 394 ? -21.015 26.187 34.458 1.00 65.75 394 TYR A O 1
ATOM 3242 N N . ASN A 1 395 ? -23.238 26.331 34.637 1.00 68.88 395 ASN A N 1
ATOM 3243 C CA . ASN A 1 395 ? -23.336 27.595 33.907 1.00 68.88 395 ASN A CA 1
ATOM 3244 C C . ASN A 1 395 ? -22.957 28.813 34.750 1.00 68.88 395 ASN A C 1
ATOM 3246 O O . ASN A 1 395 ? -22.774 29.889 34.184 1.00 68.88 395 ASN A O 1
ATOM 3250 N N . ASN A 1 396 ? -22.850 28.676 36.073 1.00 70.00 396 ASN A N 1
ATOM 3251 C CA . ASN A 1 396 ? -22.400 29.762 36.926 1.00 70.00 396 ASN A CA 1
ATOM 3252 C C . ASN A 1 396 ? -20.858 29.794 36.970 1.00 70.00 396 ASN A C 1
ATOM 3254 O O . ASN A 1 396 ? -20.252 28.903 37.573 1.00 70.00 396 ASN A O 1
ATOM 3258 N N . PRO A 1 397 ? -20.195 30.817 36.393 1.00 57.56 397 PRO A N 1
ATOM 3259 C CA . PRO A 1 397 ? -18.737 30.877 36.347 1.00 57.56 397 PRO A CA 1
ATOM 3260 C C . PRO A 1 397 ? -18.090 30.827 37.732 1.00 57.56 397 PRO A C 1
ATOM 3262 O O . PRO A 1 397 ? -17.025 30.235 37.868 1.00 57.56 397 PRO A O 1
ATOM 3265 N N . SER A 1 398 ? -18.737 31.362 38.775 1.00 60.44 398 SER A N 1
ATOM 3266 C CA . SER A 1 398 ? -18.198 31.310 40.143 1.00 60.44 398 SER A CA 1
ATOM 3267 C C . SER A 1 398 ? -18.024 29.882 40.669 1.00 60.44 398 SER A C 1
ATOM 3269 O O . SER A 1 398 ? -17.193 29.658 41.537 1.00 60.44 398 SER A O 1
ATOM 3271 N N . ASN A 1 399 ? -18.771 28.915 40.128 1.00 53.94 399 ASN A N 1
ATOM 3272 C CA . ASN A 1 399 ? -18.665 27.503 40.500 1.00 53.94 399 ASN A CA 1
ATOM 3273 C C . ASN A 1 399 ? -17.567 26.767 39.716 1.00 53.94 399 ASN A C 1
ATOM 3275 O O . ASN A 1 399 ? -17.103 25.714 40.145 1.00 53.94 399 ASN A O 1
ATOM 3279 N N . LEU A 1 400 ? -17.154 27.306 38.564 1.00 48.19 400 LEU A N 1
ATOM 3280 C CA . LEU A 1 400 ? -16.086 26.751 37.729 1.00 48.19 400 LEU A CA 1
ATOM 3281 C C . LEU A 1 400 ? -14.692 27.240 38.165 1.00 48.19 400 LEU A C 1
ATOM 3283 O O . LEU A 1 400 ? -13.688 26.601 37.849 1.00 48.19 400 LEU A O 1
ATOM 3287 N N . PHE A 1 401 ? -14.621 28.353 38.901 1.00 37.19 401 PHE A N 1
ATOM 3288 C CA . PHE A 1 401 ? -13.386 28.942 39.417 1.00 37.19 401 PHE A CA 1
ATOM 3289 C C . PHE A 1 401 ? -13.163 28.582 40.890 1.00 37.19 401 PHE A C 1
ATOM 3291 O O . PHE A 1 401 ? -13.523 29.344 41.775 1.00 37.19 401 PHE A O 1
ATOM 3298 N N . ASN A 1 402 ? -12.518 27.442 41.147 1.00 35.78 402 ASN A N 1
ATOM 3299 C CA . ASN A 1 402 ? -11.812 27.195 42.415 1.00 35.78 402 ASN A CA 1
ATOM 3300 C C . ASN A 1 402 ? -10.588 26.271 42.243 1.00 35.78 402 ASN A C 1
ATOM 3302 O O . ASN A 1 402 ? -10.230 25.495 43.124 1.00 35.78 402 ASN A O 1
ATOM 3306 N N . ILE A 1 403 ? -9.914 26.374 41.092 1.00 34.94 403 ILE A N 1
ATOM 3307 C CA . ILE A 1 403 ? -8.514 25.953 40.947 1.00 34.94 403 ILE A CA 1
ATOM 3308 C C . ILE A 1 403 ? -7.779 27.056 40.187 1.00 34.94 403 ILE A C 1
ATOM 3310 O O . ILE A 1 403 ? -7.592 27.001 38.973 1.00 34.94 403 ILE A O 1
ATOM 3314 N N . THR A 1 404 ? -7.392 28.104 40.902 1.00 27.50 404 THR A N 1
ATOM 3315 C CA . THR A 1 404 ? -6.367 29.036 40.431 1.00 27.50 404 THR A CA 1
ATOM 3316 C C . THR A 1 404 ? -5.001 28.457 40.773 1.00 27.50 404 THR A C 1
ATOM 3318 O O . THR A 1 404 ? -4.672 28.275 41.943 1.00 27.50 404 THR A O 1
ATOM 3321 N N . LEU A 1 405 ? -4.207 28.156 39.746 1.00 31.56 405 LEU A N 1
ATOM 3322 C CA . LEU A 1 405 ? -2.771 27.949 39.897 1.00 31.56 405 LEU A CA 1
ATOM 3323 C C . LEU A 1 405 ? -2.079 29.310 40.081 1.00 31.56 405 LEU A C 1
ATOM 3325 O O . LEU A 1 405 ? -2.183 30.181 39.221 1.00 31.56 405 LEU A O 1
ATOM 3329 N N . GLU A 1 406 ? -1.364 29.393 41.205 1.00 34.97 406 GLU A N 1
ATOM 3330 C CA . GLU A 1 406 ? -0.129 30.144 41.478 1.00 34.97 406 GLU A CA 1
ATOM 3331 C C . GLU A 1 406 ? -0.198 31.675 41.667 1.00 34.97 406 GLU A C 1
ATOM 3333 O O . GLU A 1 406 ? -0.189 32.465 40.726 1.00 34.97 406 GLU A O 1
ATOM 3338 N N . GLN A 1 407 ? -0.081 32.098 42.934 1.00 30.45 407 GLN A N 1
ATOM 3339 C CA . GLN A 1 407 ? 0.913 33.116 43.285 1.00 30.45 407 GLN A CA 1
ATOM 3340 C C . GLN A 1 407 ? 2.207 32.394 43.680 1.00 30.45 407 GLN A C 1
ATOM 3342 O O . GLN A 1 407 ? 2.185 31.497 44.526 1.00 30.45 407 GLN A O 1
ATOM 3347 N N . ASP A 1 408 ? 3.323 32.776 43.062 1.00 31.84 408 ASP A N 1
ATOM 3348 C CA . ASP A 1 408 ? 4.657 32.294 43.418 1.00 31.84 408 ASP A CA 1
ATOM 3349 C C . ASP A 1 408 ? 4.928 32.504 44.918 1.00 31.84 408 ASP A C 1
ATOM 3351 O O . ASP A 1 408 ? 4.881 33.628 45.425 1.00 31.84 408 ASP A O 1
ATOM 3355 N N . SER A 1 409 ? 5.259 31.425 45.634 1.00 34.25 409 SER A N 1
ATOM 3356 C CA . SER A 1 409 ? 5.825 31.547 46.982 1.00 34.25 409 SER A CA 1
ATOM 3357 C C . SER A 1 409 ? 7.206 32.228 46.911 1.00 34.25 409 SER A C 1
ATOM 3359 O O . SER A 1 409 ? 7.976 31.944 45.985 1.00 34.25 409 SER A O 1
ATOM 3361 N N . PRO A 1 410 ? 7.582 33.076 47.888 1.00 33.69 410 PRO A N 1
ATOM 3362 C CA . PRO A 1 410 ? 8.895 33.730 47.920 1.00 33.69 410 PRO A CA 1
ATOM 3363 C C . PRO A 1 410 ? 10.090 32.761 47.910 1.00 33.69 410 PRO A C 1
ATOM 3365 O O . PRO A 1 410 ? 11.213 33.170 47.621 1.00 33.69 410 PRO A O 1
ATOM 3368 N N . ASP A 1 411 ? 9.873 31.489 48.249 1.00 34.94 411 ASP A N 1
ATOM 3369 C CA . ASP A 1 411 ? 10.896 30.457 48.387 1.00 34.94 411 ASP A CA 1
ATOM 3370 C C . ASP A 1 411 ? 10.872 29.378 47.287 1.00 34.94 411 ASP A C 1
ATOM 3372 O O . ASP A 1 411 ? 11.737 28.498 47.306 1.00 34.94 411 ASP A O 1
ATOM 3376 N N . GLN A 1 412 ? 9.948 29.451 46.314 1.00 30.56 412 GLN A N 1
ATOM 3377 C CA . GLN A 1 412 ? 9.809 28.537 45.157 1.00 30.56 412 GLN A CA 1
ATOM 3378 C C . GLN A 1 412 ? 9.821 27.026 45.494 1.00 30.56 412 GLN A C 1
ATOM 3380 O O . GLN A 1 412 ? 10.116 26.190 44.638 1.00 30.56 412 GLN A O 1
ATOM 3385 N N . LYS A 1 413 ? 9.516 26.645 46.742 1.00 27.20 413 LYS A N 1
ATOM 3386 C CA . LYS A 1 413 ? 9.588 25.252 47.232 1.00 27.20 413 LYS A CA 1
ATOM 3387 C C . LYS A 1 413 ? 8.255 24.685 47.704 1.00 27.20 413 LYS A C 1
ATOM 3389 O O . LYS A 1 413 ? 8.169 23.477 47.920 1.00 27.20 413 LYS A O 1
ATOM 3394 N N . THR A 1 414 ? 7.233 25.524 47.840 1.00 30.00 414 THR A N 1
ATOM 3395 C CA . THR A 1 414 ? 5.967 25.152 48.471 1.00 30.00 414 THR A CA 1
ATOM 3396 C C . THR A 1 414 ? 4.803 25.542 47.569 1.00 30.00 414 THR A C 1
ATOM 3398 O O . THR A 1 414 ? 4.668 26.705 47.194 1.00 30.00 414 THR A O 1
ATOM 3401 N N . LEU A 1 415 ? 3.966 24.564 47.213 1.00 29.28 415 LEU A N 1
ATOM 3402 C CA . LEU A 1 415 ? 2.736 24.782 46.454 1.00 29.28 415 LEU A CA 1
ATOM 3403 C C . LEU A 1 415 ? 1.605 25.039 47.458 1.00 29.28 415 LEU A C 1
ATOM 3405 O O . LEU A 1 415 ? 1.257 24.150 48.236 1.00 29.28 415 LEU A O 1
ATOM 3409 N N . TYR A 1 416 ? 1.065 26.257 47.475 1.00 29.77 416 TYR A N 1
ATOM 3410 C CA . TYR A 1 416 ? -0.087 26.605 48.304 1.00 29.77 416 TYR A CA 1
ATOM 3411 C C . TYR A 1 416 ? -1.367 26.367 47.501 1.00 29.77 416 TYR A C 1
ATOM 3413 O O . TYR A 1 416 ? -1.580 26.987 46.462 1.00 29.77 416 TYR A O 1
ATOM 3421 N N . LEU A 1 417 ? -2.217 25.463 47.982 1.00 29.64 417 LEU A N 1
ATOM 3422 C CA . LEU A 1 417 ? -3.600 25.348 47.525 1.00 29.64 417 LEU A CA 1
ATOM 3423 C C . LEU A 1 417 ? -4.454 26.231 48.434 1.00 29.64 417 LEU A C 1
ATOM 3425 O O . LEU A 1 417 ? -4.718 25.869 49.580 1.00 29.64 417 LEU A O 1
ATOM 3429 N N . GLU A 1 418 ? -4.856 27.399 47.942 1.00 29.97 418 GLU A N 1
ATOM 3430 C CA . GLU A 1 418 ? -5.825 28.244 48.634 1.00 29.97 418 GLU A CA 1
ATOM 3431 C C . GLU A 1 418 ? -7.236 27.802 48.225 1.00 29.97 418 GLU A C 1
ATOM 3433 O O . GLU A 1 418 ? -7.706 28.079 47.123 1.00 29.97 418 GLU A O 1
ATOM 3438 N N . VAL A 1 419 ? -7.903 27.049 49.103 1.00 31.16 419 VAL A N 1
ATOM 3439 C CA . VAL A 1 419 ? -9.325 26.724 48.944 1.00 31.16 419 VAL A CA 1
ATOM 3440 C C . VAL A 1 419 ? -10.120 27.881 49.534 1.00 31.16 419 VAL A C 1
ATOM 3442 O O . VAL A 1 419 ? -10.353 27.938 50.743 1.00 31.16 419 VAL A O 1
ATOM 3445 N N . ASN A 1 420 ? -10.521 28.827 48.687 1.00 29.27 420 ASN A N 1
ATOM 3446 C CA . ASN A 1 420 ? -11.412 29.903 49.101 1.00 29.27 420 ASN A CA 1
ATOM 3447 C C . ASN A 1 420 ? -12.827 29.345 49.278 1.00 29.27 420 ASN A C 1
ATOM 3449 O O . ASN A 1 420 ? -13.607 29.230 48.332 1.00 29.27 420 ASN A O 1
ATOM 3453 N N . ASN A 1 421 ? -13.163 28.993 50.520 1.00 31.64 421 ASN A N 1
ATOM 3454 C CA . ASN A 1 421 ? -14.538 28.723 50.917 1.00 31.64 421 ASN A CA 1
ATOM 3455 C C . ASN A 1 421 ? -15.311 30.046 50.935 1.00 31.64 421 ASN A C 1
ATOM 3457 O O . ASN A 1 421 ? -15.476 30.678 51.977 1.00 31.64 421 ASN A O 1
ATOM 3461 N N . SER A 1 422 ? -15.849 30.451 49.789 1.00 28.27 422 SER A N 1
ATOM 3462 C CA . SER A 1 422 ? -16.949 31.415 49.739 1.00 28.27 422 SER A CA 1
ATOM 3463 C C . SER A 1 422 ? -18.269 30.727 50.119 1.00 28.27 422 SER A C 1
ATOM 3465 O O . SER A 1 422 ? -19.237 30.754 49.369 1.00 28.27 422 SER A O 1
ATOM 3467 N N . PHE A 1 423 ? -18.299 30.073 51.282 1.00 31.53 423 PHE A N 1
ATOM 3468 C CA . PHE A 1 423 ? -19.529 29.703 51.976 1.00 31.53 423 PHE A CA 1
ATOM 3469 C C . PHE A 1 423 ? -19.662 30.651 53.167 1.00 31.53 423 PHE A C 1
ATOM 3471 O O . PHE A 1 423 ? -19.381 30.300 54.311 1.00 31.53 423 PHE A O 1
ATOM 3478 N N . GLN A 1 424 ? -20.048 31.896 52.887 1.00 27.91 424 GLN A N 1
ATOM 3479 C CA . GLN A 1 424 ? -20.681 32.721 53.909 1.00 27.91 424 GLN A CA 1
ATOM 3480 C C . GLN A 1 424 ? -22.100 32.185 54.077 1.00 27.91 424 GLN A C 1
ATOM 3482 O O . GLN A 1 424 ? -22.972 32.480 53.271 1.00 27.91 424 GLN A O 1
ATOM 3487 N N . ASP A 1 425 ? -22.271 31.257 55.019 1.00 27.62 425 ASP A N 1
ATOM 3488 C CA . ASP A 1 425 ? -23.204 31.428 56.136 1.00 27.62 425 ASP A CA 1
ATOM 3489 C C . ASP A 1 425 ? -23.370 30.120 56.933 1.00 27.62 425 ASP A C 1
ATOM 3491 O O . ASP A 1 425 ? -23.788 29.079 56.431 1.00 27.62 425 ASP A O 1
ATOM 3495 N N . ASN A 1 426 ? -23.055 30.225 58.228 1.00 28.44 426 ASN A N 1
ATOM 3496 C CA . ASN A 1 426 ? -23.567 29.413 59.334 1.00 28.44 426 ASN A CA 1
ATOM 3497 C C . ASN A 1 426 ? -23.384 27.888 59.334 1.00 28.44 426 ASN A C 1
ATOM 3499 O O . ASN A 1 426 ? -24.327 27.202 59.694 1.00 28.44 426 ASN A O 1
ATOM 3503 N N . PHE A 1 427 ? -22.186 27.329 59.135 1.00 25.67 427 PHE A N 1
ATOM 3504 C CA . PHE A 1 427 ? -21.899 25.994 59.694 1.00 25.67 427 PHE A CA 1
ATOM 3505 C C . PHE A 1 427 ? -20.438 25.854 60.144 1.00 25.67 427 PHE A C 1
ATOM 3507 O O . PHE A 1 427 ? -19.509 25.859 59.341 1.00 25.67 427 PHE A O 1
ATOM 3514 N N . HIS A 1 428 ? -20.229 25.698 61.457 1.00 28.08 428 HIS A N 1
ATOM 3515 C CA . HIS A 1 428 ? -18.979 25.180 62.015 1.00 28.08 428 HIS A CA 1
ATOM 3516 C C . HIS A 1 428 ? -18.802 23.730 61.542 1.00 28.08 428 HIS A C 1
ATOM 3518 O O . HIS A 1 428 ? -19.389 22.821 62.124 1.00 28.08 428 HIS A O 1
ATOM 3524 N N . GLN A 1 429 ? -18.000 23.496 60.505 1.00 31.58 429 GLN A N 1
ATOM 3525 C CA . GLN A 1 429 ? -17.600 22.145 60.111 1.00 31.58 429 GLN A CA 1
ATOM 3526 C C . GLN A 1 429 ? -16.080 22.002 60.146 1.00 31.58 429 GLN A C 1
ATOM 3528 O O . GLN A 1 429 ? -15.330 22.818 59.612 1.00 31.58 429 GLN A O 1
ATOM 3533 N N . GLN A 1 430 ? -15.637 20.960 60.847 1.00 28.58 430 GLN A N 1
ATOM 3534 C CA . GLN A 1 430 ? -14.244 20.552 60.950 1.00 28.58 430 GLN A CA 1
ATOM 3535 C C . GLN A 1 430 ? -13.853 19.799 59.675 1.00 28.58 430 GLN A C 1
ATOM 3537 O O . GLN A 1 430 ? -14.431 18.760 59.376 1.00 28.58 430 GLN A O 1
ATOM 3542 N N . ALA A 1 431 ? -12.848 20.289 58.953 1.00 29.34 431 ALA A N 1
ATOM 3543 C CA . ALA A 1 431 ? -12.155 19.489 57.951 1.00 29.34 431 ALA A CA 1
ATOM 3544 C C . ALA A 1 431 ? -11.157 18.565 58.670 1.00 29.34 431 ALA A C 1
ATOM 3546 O O . ALA A 1 431 ? -10.290 19.047 59.403 1.00 29.34 431 ALA A O 1
ATOM 3547 N N . GLN A 1 432 ? -11.273 17.250 58.483 1.00 29.44 432 GLN A N 1
ATOM 3548 C CA . GLN A 1 432 ? -10.242 16.295 58.893 1.00 29.44 432 GLN A CA 1
ATOM 3549 C C . GLN A 1 432 ? -9.437 15.879 57.663 1.00 29.44 432 GLN A C 1
ATOM 3551 O O . GLN A 1 432 ? -9.986 15.408 56.673 1.00 29.44 432 GLN A O 1
ATOM 3556 N N . LEU A 1 433 ? -8.121 16.074 57.727 1.00 29.64 433 LEU A N 1
ATOM 3557 C CA . LEU A 1 433 ? -7.188 15.632 56.698 1.00 29.64 433 LEU A CA 1
ATOM 3558 C C . LEU A 1 433 ? -6.638 14.261 57.112 1.00 29.64 433 LEU A C 1
ATOM 3560 O O . LEU A 1 433 ? -5.959 14.169 58.137 1.00 29.64 433 LEU A O 1
ATOM 3564 N N . MET A 1 434 ? -6.905 13.207 56.341 1.00 26.33 434 MET A N 1
ATOM 3565 C CA . MET A 1 434 ? -6.322 11.885 56.583 1.00 26.33 434 MET A CA 1
ATOM 3566 C C . MET A 1 434 ? -5.352 11.539 55.451 1.00 26.33 434 MET A C 1
ATOM 3568 O O . MET A 1 434 ? -5.725 11.442 54.286 1.00 26.33 434 MET A O 1
ATOM 3572 N N . MET A 1 435 ? -4.077 11.381 55.795 1.00 27.81 435 MET A N 1
ATOM 3573 C CA . MET A 1 435 ? -3.002 11.093 54.849 1.00 27.81 435 MET A CA 1
ATOM 3574 C C . MET A 1 435 ? -2.579 9.631 55.027 1.00 27.81 435 MET A C 1
ATOM 3576 O O . MET A 1 435 ? -2.048 9.274 56.076 1.00 27.81 435 MET A O 1
ATOM 3580 N N . MET A 1 436 ? -2.821 8.778 54.028 1.00 26.03 436 MET A N 1
ATOM 3581 C CA . MET A 1 436 ? -2.288 7.410 53.999 1.00 26.03 436 MET A CA 1
ATOM 3582 C C . MET A 1 436 ? -1.139 7.324 52.995 1.00 26.03 436 MET A C 1
ATOM 3584 O O . MET A 1 436 ? -1.323 7.567 51.805 1.00 26.03 436 MET A O 1
ATOM 3588 N N . VAL A 1 437 ? 0.048 6.963 53.484 1.00 26.12 437 VAL A N 1
ATOM 3589 C CA . VAL A 1 437 ? 1.238 6.699 52.667 1.00 26.12 437 VAL A CA 1
ATOM 3590 C C . VAL A 1 437 ? 1.341 5.193 52.448 1.00 26.12 437 VAL A C 1
ATOM 3592 O O . VAL A 1 437 ? 1.439 4.428 53.405 1.00 26.12 437 VAL A O 1
ATOM 3595 N N . SER A 1 438 ? 1.322 4.755 51.190 1.00 27.58 438 SER A N 1
ATOM 3596 C CA . SER A 1 438 ? 1.621 3.372 50.818 1.00 27.58 438 SER A CA 1
ATOM 3597 C C . SER A 1 438 ? 3.132 3.188 50.677 1.00 27.58 438 SER A C 1
ATOM 3599 O O . SER A 1 438 ? 3.652 3.188 49.568 1.00 27.58 438 SER A O 1
ATOM 3601 N N . ASP A 1 439 ? 3.827 3.111 51.808 1.00 26.05 439 ASP A N 1
ATOM 3602 C CA . ASP A 1 439 ? 5.022 2.282 51.990 1.00 26.05 439 ASP A CA 1
ATOM 3603 C C . ASP A 1 439 ? 5.385 2.262 53.479 1.00 26.05 439 ASP A C 1
ATOM 3605 O O . ASP A 1 439 ? 5.245 3.255 54.193 1.00 26.05 439 ASP A O 1
ATOM 3609 N N . SER A 1 440 ? 5.778 1.088 53.966 1.00 28.27 440 SER A N 1
ATOM 3610 C CA . SER A 1 440 ? 5.903 0.718 55.379 1.00 28.27 440 SER A CA 1
ATOM 3611 C C . SER A 1 440 ? 6.709 1.709 56.235 1.00 28.27 440 SER A C 1
ATOM 3613 O O . SER A 1 440 ? 7.917 1.567 56.402 1.00 28.27 440 SER A O 1
ATOM 3615 N N . SER A 1 441 ? 6.033 2.682 56.842 1.00 23.94 441 SER A N 1
ATOM 3616 C CA . SER A 1 441 ? 6.465 3.369 58.064 1.00 23.94 441 SER A CA 1
ATOM 3617 C C . SER A 1 441 ? 5.256 4.069 58.692 1.00 23.94 441 SER A C 1
ATOM 3619 O O . SER A 1 441 ? 4.597 4.894 58.068 1.00 23.94 441 SER A O 1
ATOM 3621 N N . GLN A 1 442 ? 4.905 3.659 59.912 1.00 25.80 442 GLN A N 1
ATOM 3622 C CA . GLN A 1 442 ? 3.737 4.154 60.641 1.00 25.80 442 GLN A CA 1
ATOM 3623 C C . GLN A 1 442 ? 3.814 5.665 60.875 1.00 25.80 442 GLN A C 1
ATOM 3625 O O . GLN A 1 442 ? 4.800 6.146 61.431 1.00 25.80 442 GLN A O 1
ATOM 3630 N N . ILE A 1 443 ? 2.731 6.386 60.576 1.00 25.69 443 ILE A N 1
ATOM 3631 C CA . ILE A 1 443 ? 2.444 7.683 61.196 1.00 25.69 443 ILE A CA 1
ATOM 3632 C C . ILE A 1 443 ? 0.963 7.705 61.580 1.00 25.69 443 ILE A C 1
ATOM 3634 O O . ILE A 1 443 ? 0.077 7.746 60.730 1.00 25.69 443 ILE A O 1
ATOM 3638 N N . THR A 1 444 ? 0.709 7.655 62.883 1.00 21.70 444 THR A N 1
ATOM 3639 C CA . THR A 1 444 ? -0.614 7.819 63.492 1.00 21.70 444 THR A CA 1
ATOM 3640 C C . THR A 1 444 ? -0.927 9.310 63.609 1.00 21.70 444 THR A C 1
ATOM 3642 O O . THR A 1 444 ? -0.116 10.058 64.152 1.00 21.70 444 THR A O 1
ATOM 3645 N N . LEU A 1 445 ? -2.107 9.749 63.165 1.00 24.48 445 LEU A N 1
ATOM 3646 C CA . LEU A 1 445 ? -2.624 11.091 63.449 1.00 24.48 445 LEU A CA 1
ATOM 3647 C C . LEU A 1 445 ? -3.787 10.987 64.439 1.00 24.48 445 LEU A C 1
ATOM 3649 O O . LEU A 1 445 ? -4.873 10.526 64.100 1.00 24.48 445 LEU A O 1
ATOM 3653 N N . MET A 1 446 ? -3.529 11.408 65.678 1.00 20.72 446 MET A N 1
ATOM 3654 C CA . MET A 1 446 ? -4.550 11.672 66.690 1.00 20.72 446 MET A CA 1
ATOM 3655 C C . MET A 1 446 ? -4.911 13.157 66.656 1.00 20.72 446 MET A C 1
ATOM 3657 O O . MET A 1 446 ? -4.037 14.021 66.595 1.00 20.72 446 MET A O 1
ATOM 3661 N N . SER A 1 447 ? -6.211 13.441 66.696 1.00 25.62 447 SER A N 1
ATOM 3662 C CA . SER A 1 447 ? -6.770 14.789 66.778 1.00 25.62 447 SER A CA 1
ATOM 3663 C C . SER A 1 447 ? -6.280 15.540 68.019 1.00 25.62 447 SER A C 1
ATOM 3665 O O . SER A 1 447 ? -6.255 14.932 69.088 1.00 25.62 447 SER A O 1
ATOM 3667 N N . GLN A 1 448 ? -6.059 16.855 67.922 1.00 21.42 448 GLN A N 1
ATOM 3668 C CA . GLN A 1 448 ? -6.688 17.848 68.811 1.00 21.42 448 GLN A CA 1
ATOM 3669 C C . GLN A 1 448 ? -6.308 19.294 68.447 1.00 21.42 448 GLN A C 1
ATOM 3671 O O . GLN A 1 448 ? -5.161 19.591 68.141 1.00 21.42 448 GLN A O 1
ATOM 3676 N N . SER A 1 449 ? -7.335 20.149 68.513 1.00 23.73 449 SER A N 1
ATOM 3677 C CA . SER A 1 449 ? -7.377 21.602 68.755 1.00 23.73 449 SER A CA 1
ATOM 3678 C C . SER A 1 449 ? -6.337 22.550 68.139 1.00 23.73 449 SER A C 1
ATOM 3680 O O . SER A 1 449 ? -5.128 22.412 68.285 1.00 23.73 449 SER A O 1
ATOM 3682 N N . HIS A 1 450 ? -6.908 23.610 67.559 1.00 31.41 450 HIS A N 1
ATOM 3683 C CA . HIS A 1 450 ? -6.338 24.882 67.124 1.00 31.41 450 HIS A CA 1
ATOM 3684 C C . HIS A 1 450 ? -4.997 25.291 67.754 1.00 31.41 450 HIS A C 1
ATOM 3686 O O . HIS A 1 450 ? -4.813 25.222 68.963 1.00 31.41 450 HIS A O 1
ATOM 3692 N N . THR A 1 451 ? -4.142 25.866 66.897 1.00 25.86 451 THR A N 1
ATOM 3693 C CA . THR A 1 451 ? -2.842 26.514 67.167 1.00 25.86 451 THR A CA 1
ATOM 3694 C C . THR A 1 451 ? -1.593 25.612 67.161 1.00 25.86 451 THR A C 1
ATOM 3696 O O . THR A 1 451 ? -0.885 25.511 68.148 1.00 25.86 451 THR A O 1
ATOM 3699 N N . SER A 1 452 ? -1.259 24.994 66.014 1.00 26.56 452 SER A N 1
ATOM 3700 C CA . SER A 1 452 ? 0.146 24.818 65.547 1.00 26.56 452 SER A CA 1
ATOM 3701 C C . SER A 1 452 ? 0.274 24.094 64.186 1.00 26.56 452 SER A C 1
ATOM 3703 O O . SER A 1 452 ? 1.070 23.174 64.024 1.00 26.56 452 SER A O 1
ATOM 3705 N N . MET A 1 453 ? -0.435 24.530 63.139 1.00 25.73 453 MET A N 1
ATOM 3706 C CA . MET A 1 453 ? -0.126 24.090 61.762 1.00 25.73 453 MET A CA 1
ATOM 3707 C C . MET A 1 453 ? 1.018 24.922 61.161 1.00 25.73 453 MET A C 1
ATOM 3709 O O . MET A 1 453 ? 0.828 25.701 60.234 1.00 25.73 453 MET A O 1
ATOM 3713 N N . THR A 1 454 ? 2.225 24.822 61.722 1.00 25.97 454 THR A N 1
ATOM 3714 C CA . THR A 1 454 ? 3.410 25.467 61.112 1.00 25.97 454 THR A CA 1
ATOM 3715 C C . THR A 1 454 ? 4.707 24.674 61.285 1.00 25.97 454 THR A C 1
ATOM 3717 O O . THR A 1 454 ? 5.783 25.202 61.031 1.00 25.97 454 THR A O 1
ATOM 3720 N N . LYS A 1 455 ? 4.666 23.402 61.714 1.00 24.77 455 LYS A N 1
ATOM 3721 C CA . LYS A 1 455 ? 5.907 22.674 62.055 1.00 24.77 455 LYS A CA 1
ATOM 3722 C C . LYS A 1 455 ? 6.050 21.220 61.600 1.00 24.77 455 LYS A C 1
ATOM 3724 O O . LYS A 1 455 ? 6.932 20.532 62.102 1.00 24.77 455 LYS A O 1
ATOM 3729 N N . CYS A 1 456 ? 5.298 20.754 60.607 1.00 26.11 456 CYS A N 1
ATOM 3730 C CA . CYS A 1 456 ? 5.494 19.398 60.077 1.00 26.11 456 CYS A CA 1
ATOM 3731 C C . CYS A 1 456 ? 5.639 19.379 58.552 1.00 26.11 456 CYS A C 1
ATOM 3733 O O . CYS A 1 456 ? 4.718 18.974 57.862 1.00 26.11 456 CYS A O 1
ATOM 3735 N N . LEU A 1 457 ? 6.785 19.850 58.036 1.00 27.36 457 LEU A N 1
ATOM 3736 C CA . LEU A 1 457 ? 7.301 19.514 56.690 1.00 27.36 457 LEU A CA 1
ATOM 3737 C C . LEU A 1 457 ? 8.739 20.033 56.466 1.00 27.36 457 LEU A C 1
ATOM 3739 O O . LEU A 1 457 ? 9.068 20.568 55.415 1.00 27.36 457 LEU A O 1
ATOM 3743 N N . SER A 1 458 ? 9.631 19.912 57.459 1.00 26.78 458 SER A N 1
ATOM 3744 C CA . SER A 1 458 ? 11.029 20.373 57.314 1.00 26.78 458 SER A CA 1
ATOM 3745 C C . SER A 1 458 ? 12.106 19.315 57.548 1.00 26.78 458 SER A C 1
ATOM 3747 O O . SER A 1 458 ? 13.288 19.653 57.583 1.00 26.78 458 SER A O 1
ATOM 3749 N N . LYS A 1 459 ? 11.762 18.026 57.647 1.00 26.33 459 LYS A N 1
ATOM 3750 C CA . LYS A 1 459 ? 12.781 16.975 57.741 1.00 26.33 459 LYS A CA 1
ATOM 3751 C C . LYS A 1 459 ? 12.479 15.782 56.841 1.00 26.33 459 LYS A C 1
ATOM 3753 O O . LYS A 1 459 ? 11.474 15.104 57.012 1.00 26.33 459 LYS A O 1
ATOM 3758 N N . THR A 1 460 ? 13.465 15.518 55.979 1.00 26.95 460 THR A N 1
ATOM 3759 C CA . THR A 1 460 ? 13.771 14.247 55.301 1.00 26.95 460 THR A CA 1
ATOM 3760 C C . THR A 1 460 ? 13.184 14.035 53.899 1.00 26.95 460 THR A C 1
ATOM 3762 O O . THR A 1 460 ? 12.398 13.128 53.679 1.00 26.95 460 THR A O 1
ATOM 3765 N N . LEU A 1 461 ? 13.671 14.800 52.914 1.00 29.98 461 LEU A N 1
ATOM 3766 C CA . LEU A 1 461 ? 13.711 14.373 51.504 1.00 29.98 461 LEU A CA 1
ATOM 3767 C C . LEU A 1 461 ? 15.101 14.671 50.918 1.00 29.98 461 LEU A C 1
ATOM 3769 O O . LEU A 1 461 ? 15.294 15.564 50.099 1.00 29.98 461 LEU A O 1
ATOM 3773 N N . GLN A 1 462 ? 16.104 13.937 51.400 1.00 28.92 462 GLN A N 1
ATOM 3774 C CA . GLN A 1 462 ? 17.390 13.773 50.721 1.00 28.92 462 GLN A CA 1
ATOM 3775 C C . GLN A 1 462 ? 17.429 12.364 50.129 1.00 28.92 462 GLN A C 1
ATOM 3777 O O . GLN A 1 462 ? 17.897 11.430 50.768 1.00 28.92 462 GLN A O 1
ATOM 3782 N N . SER A 1 463 ? 16.854 12.193 48.944 1.00 27.59 463 SER A N 1
ATOM 3783 C CA . SER A 1 463 ? 17.218 11.164 47.958 1.00 27.59 463 SER A CA 1
ATOM 3784 C C . SER A 1 463 ? 16.222 11.202 46.803 1.00 27.59 463 SER A C 1
ATOM 3786 O O . SER A 1 463 ? 15.056 11.558 46.957 1.00 27.59 463 SER A O 1
ATOM 3788 N N . SER A 1 464 ? 16.729 10.886 45.621 1.00 28.88 464 SER A N 1
ATOM 3789 C CA . SER A 1 464 ? 16.054 10.855 44.328 1.00 28.88 464 SER A CA 1
ATOM 3790 C C . SER A 1 464 ? 15.008 9.739 44.231 1.00 28.88 464 SER A C 1
ATOM 3792 O O . SER A 1 464 ? 15.195 8.792 43.473 1.00 28.88 464 SER A O 1
ATOM 3794 N N . ASN A 1 465 ? 13.913 9.846 44.981 1.00 30.78 465 ASN A N 1
ATOM 3795 C CA . ASN A 1 465 ? 12.781 8.930 44.882 1.00 30.78 465 ASN A CA 1
ATOM 3796 C C . ASN A 1 465 ? 11.549 9.660 44.341 1.00 30.78 465 ASN A C 1
ATOM 3798 O O . ASN A 1 465 ? 11.150 10.714 44.835 1.00 30.78 465 ASN A O 1
ATOM 3802 N N . ILE A 1 466 ? 10.958 9.080 43.296 1.00 33.22 466 ILE A N 1
ATOM 3803 C CA . ILE A 1 466 ? 9.667 9.484 42.742 1.00 33.22 466 ILE A CA 1
ATOM 3804 C C . ILE A 1 466 ? 8.609 9.107 43.782 1.00 33.22 466 ILE A C 1
ATOM 3806 O O . ILE A 1 466 ? 8.347 7.928 43.993 1.00 33.22 466 ILE A O 1
ATOM 3810 N N . LEU A 1 467 ? 8.030 10.102 44.448 1.00 32.00 467 LEU A N 1
ATOM 3811 C CA . LEU A 1 467 ? 6.926 9.906 45.384 1.00 32.00 467 LEU A CA 1
ATOM 3812 C C . LEU A 1 467 ? 5.603 10.171 44.669 1.00 32.00 467 LEU A C 1
ATOM 3814 O O . LEU A 1 467 ? 5.341 11.294 44.242 1.00 32.00 467 LEU A O 1
ATOM 3818 N N . ASN A 1 468 ? 4.769 9.137 44.576 1.00 33.19 468 ASN A N 1
ATOM 3819 C CA . ASN A 1 468 ? 3.355 9.297 44.261 1.00 33.19 468 ASN A CA 1
ATOM 3820 C C . ASN A 1 468 ? 2.637 9.617 45.571 1.00 33.19 468 ASN A C 1
ATOM 3822 O O . ASN A 1 468 ? 2.447 8.737 46.409 1.00 33.19 468 ASN A O 1
ATOM 3826 N N . ILE A 1 469 ? 2.264 10.877 45.770 1.00 33.69 469 ILE A N 1
ATOM 3827 C CA . ILE A 1 469 ? 1.470 11.277 46.933 1.00 33.69 469 ILE A CA 1
ATOM 3828 C C . ILE A 1 469 ? 0.001 11.214 46.521 1.00 33.69 469 ILE A C 1
ATOM 3830 O O . ILE A 1 469 ? -0.421 11.943 45.622 1.00 33.69 469 ILE A O 1
ATOM 3834 N N . LYS A 1 470 ? -0.761 10.332 47.176 1.00 33.25 470 LYS A N 1
ATOM 3835 C CA . LYS A 1 470 ? -2.224 10.309 47.107 1.00 33.25 470 LYS A CA 1
ATOM 3836 C C . LYS A 1 470 ? -2.779 11.070 48.302 1.00 33.25 470 LYS A C 1
ATOM 3838 O O . LYS A 1 470 ? -2.527 10.694 49.445 1.00 33.25 470 LYS A O 1
ATOM 3843 N N . LEU A 1 471 ? -3.528 12.132 48.034 1.00 34.84 471 LEU A N 1
ATOM 3844 C CA . LEU A 1 471 ? -4.286 12.852 49.052 1.00 34.84 471 LEU A CA 1
ATOM 3845 C C . LEU A 1 471 ? -5.766 12.531 48.875 1.00 34.84 471 LEU A C 1
ATOM 3847 O O . LEU A 1 471 ? -6.293 12.659 47.770 1.00 34.84 471 LEU A O 1
ATOM 3851 N N . TYR A 1 472 ? -6.398 12.125 49.975 1.00 33.16 472 TYR A N 1
ATOM 3852 C CA . TYR A 1 472 ? -7.840 11.960 50.074 1.00 33.16 472 TYR A CA 1
ATOM 3853 C C . TYR A 1 472 ? -8.380 13.120 50.900 1.00 33.16 472 TYR A C 1
ATOM 3855 O O . TYR A 1 472 ? -8.007 13.300 52.060 1.00 33.16 472 TYR A O 1
ATOM 3863 N N . LEU A 1 473 ? -9.233 13.927 50.282 1.00 35.97 473 LEU A N 1
ATOM 3864 C CA . LEU A 1 473 ? -10.016 14.939 50.979 1.00 35.97 473 LEU A CA 1
ATOM 3865 C C . LEU A 1 473 ? -11.447 14.421 51.052 1.00 35.97 473 LEU A C 1
ATOM 3867 O O . LEU A 1 473 ? -12.067 14.174 50.016 1.00 35.97 473 LEU A O 1
ATOM 3871 N N . GLU A 1 474 ? -11.933 14.224 52.272 1.00 31.56 474 GLU A N 1
ATOM 3872 C CA . GLU A 1 474 ? -13.294 13.777 52.536 1.00 31.56 474 GLU A CA 1
ATOM 3873 C C . GLU A 1 474 ? -14.096 14.958 53.081 1.00 31.56 474 GLU A C 1
ATOM 3875 O O . GLU A 1 474 ? -13.814 15.483 54.161 1.00 31.56 474 GLU A O 1
ATOM 3880 N N . PHE A 1 475 ? -15.078 15.410 52.302 1.00 35.16 475 PHE A N 1
ATOM 3881 C CA . PHE A 1 475 ? -16.016 16.441 52.732 1.00 35.16 475 PHE A CA 1
ATOM 3882 C C . PHE A 1 475 ? -17.324 15.769 53.138 1.00 35.16 475 PHE A C 1
ATOM 3884 O O . PHE A 1 475 ? -17.979 15.128 52.316 1.00 35.16 475 PHE A O 1
ATOM 3891 N N . ILE A 1 476 ? -17.696 15.922 54.409 1.00 30.39 476 ILE A N 1
ATOM 3892 C CA . ILE A 1 476 ? -18.953 15.406 54.951 1.00 30.39 476 ILE A CA 1
ATOM 3893 C C . ILE A 1 476 ? -19.941 16.568 55.033 1.00 30.39 476 ILE A C 1
ATOM 3895 O O . ILE A 1 476 ? -19.821 17.432 55.900 1.00 30.39 476 ILE A O 1
ATOM 3899 N N . SER A 1 477 ? -20.937 16.581 54.147 1.00 33.34 477 SER A N 1
ATOM 3900 C CA . SER A 1 477 ? -22.070 17.506 54.233 1.00 33.34 477 SER A CA 1
ATOM 3901 C C . SER A 1 477 ? -23.366 16.787 53.864 1.00 33.34 477 SER A C 1
ATOM 3903 O O . SER A 1 477 ? -23.442 16.142 52.823 1.00 33.34 477 SER A O 1
ATOM 3905 N N . ASN A 1 478 ? -24.380 16.875 54.734 1.00 29.97 478 ASN A N 1
ATOM 3906 C CA . ASN A 1 478 ? -25.755 16.409 54.495 1.00 29.97 478 ASN A CA 1
ATOM 3907 C C . ASN A 1 478 ? -25.872 15.050 53.766 1.00 29.97 478 ASN A C 1
ATOM 3909 O O . ASN A 1 478 ? -26.536 14.947 52.738 1.00 29.97 478 ASN A O 1
ATOM 3913 N N . ASN A 1 479 ? -25.246 13.999 54.314 1.00 31.48 479 ASN A N 1
ATOM 3914 C CA . ASN A 1 479 ? -25.267 12.616 53.799 1.00 31.48 479 ASN A CA 1
ATOM 3915 C C . ASN A 1 479 ? -24.668 12.397 52.394 1.00 31.48 479 ASN A C 1
ATOM 3917 O O . ASN A 1 479 ? -24.818 11.309 51.839 1.00 31.48 479 ASN A O 1
ATOM 3921 N N . VAL A 1 480 ? -23.951 13.375 51.838 1.00 28.48 480 VAL A N 1
ATOM 3922 C CA . VAL A 1 480 ? -23.147 13.212 50.621 1.00 28.48 480 VAL A CA 1
ATOM 3923 C C . VAL A 1 480 ? -21.675 13.183 51.023 1.00 28.48 480 VAL A C 1
ATOM 3925 O O . VAL A 1 480 ? -21.180 14.107 51.669 1.00 28.48 480 VAL A O 1
ATOM 3928 N N . ILE A 1 481 ? -20.986 12.100 50.663 1.00 32.53 481 ILE A N 1
ATOM 3929 C CA . ILE A 1 481 ? -19.539 11.962 50.832 1.00 32.53 481 ILE A CA 1
ATOM 3930 C C . ILE A 1 481 ? -18.899 12.339 49.500 1.00 32.53 481 ILE A C 1
ATOM 3932 O O . ILE A 1 481 ? -19.038 11.607 48.522 1.00 32.53 481 ILE A O 1
ATOM 3936 N N . ILE A 1 482 ? -18.194 13.470 49.463 1.00 32.34 482 ILE A N 1
ATOM 3937 C CA . ILE A 1 482 ? -17.391 13.854 48.299 1.00 32.34 482 ILE A CA 1
ATOM 3938 C C . ILE A 1 482 ? -15.958 13.393 48.557 1.00 32.34 482 ILE A C 1
ATOM 3940 O O . ILE A 1 482 ? -15.282 13.925 49.439 1.00 32.34 482 ILE A O 1
ATOM 3944 N N . GLN A 1 483 ? -15.510 12.401 47.785 1.00 32.47 483 GLN A N 1
ATOM 3945 C CA . GLN A 1 483 ? -14.126 11.929 47.780 1.00 32.47 483 GLN A CA 1
ATOM 3946 C C . GLN A 1 483 ? -13.363 12.570 46.624 1.00 32.47 483 GLN A C 1
ATOM 3948 O O . GLN A 1 483 ? -13.681 12.356 45.455 1.00 32.47 483 GLN A O 1
ATOM 3953 N N . LEU A 1 484 ? -12.333 13.342 46.960 1.00 34.81 484 LEU A N 1
ATOM 3954 C CA . LEU A 1 484 ? -11.402 13.919 45.994 1.00 34.81 484 LEU A CA 1
ATOM 3955 C C . LEU A 1 484 ? -10.108 13.104 45.994 1.00 34.81 484 LEU A C 1
ATOM 3957 O O . LEU A 1 484 ? -9.421 13.038 47.013 1.00 34.81 484 LEU A O 1
ATOM 3961 N N . GLU A 1 485 ? -9.779 12.500 44.850 1.00 33.59 485 GLU A N 1
ATOM 3962 C CA . GLU A 1 485 ? -8.493 11.835 44.624 1.00 33.59 485 GLU A CA 1
ATOM 3963 C C . GLU A 1 485 ? -7.575 12.775 43.836 1.00 33.59 485 GLU A C 1
ATOM 3965 O O . GLU A 1 485 ? -7.833 13.093 42.674 1.00 33.59 485 GLU A O 1
ATOM 3970 N N . MET A 1 486 ? -6.491 13.227 44.470 1.00 36.59 486 MET A N 1
ATOM 3971 C CA . MET A 1 486 ? -5.451 14.012 43.802 1.00 36.59 486 MET A CA 1
ATOM 3972 C C . MET A 1 486 ? -4.208 13.152 43.575 1.00 36.59 486 MET A C 1
ATOM 3974 O O . MET A 1 486 ? -3.638 12.604 44.521 1.00 36.59 486 MET A O 1
ATOM 3978 N N . LEU A 1 487 ? -3.785 13.053 42.313 1.00 33.38 487 LEU A N 1
ATOM 3979 C CA . LEU A 1 487 ? -2.617 12.289 41.873 1.00 33.38 487 LEU A CA 1
ATOM 3980 C C . LEU A 1 487 ? -1.514 13.248 41.417 1.00 33.38 487 LEU A C 1
ATOM 3982 O O . LEU A 1 487 ? -1.602 13.857 40.352 1.00 33.38 487 LEU A O 1
ATOM 3986 N N . PHE A 1 488 ? -0.454 13.366 42.216 1.00 36.22 488 PHE A N 1
ATOM 3987 C CA . PHE A 1 488 ? 0.745 14.110 41.836 1.00 36.22 488 PHE A CA 1
ATOM 3988 C C . PHE A 1 488 ? 1.735 13.164 41.155 1.00 36.22 488 PHE A C 1
ATOM 3990 O O . PHE A 1 488 ? 2.280 12.275 41.806 1.00 36.22 488 PHE A O 1
ATOM 3997 N N . ASN A 1 489 ? 1.988 13.360 39.857 1.00 33.16 489 ASN A N 1
ATOM 3998 C CA . ASN A 1 489 ? 2.985 12.587 39.115 1.00 33.16 489 ASN A CA 1
ATOM 3999 C C . ASN A 1 489 ? 4.136 13.485 38.635 1.00 33.16 489 ASN A C 1
ATOM 4001 O O . ASN A 1 489 ? 3.921 14.420 37.870 1.00 33.16 489 ASN A O 1
ATOM 4005 N N . LYS A 1 490 ? 5.365 13.111 39.031 1.00 33.66 490 LYS A N 1
ATOM 4006 C CA . LYS A 1 490 ? 6.673 13.675 38.629 1.00 33.66 490 LYS A CA 1
ATOM 4007 C C . LYS A 1 490 ? 6.943 15.138 39.024 1.00 33.66 490 LYS A C 1
ATOM 4009 O O . LYS A 1 490 ? 6.881 16.037 38.195 1.00 33.66 490 LYS A O 1
ATOM 4014 N N . CYS A 1 491 ? 7.465 15.341 40.232 1.00 30.77 491 CYS A N 1
ATOM 4015 C CA . CYS A 1 491 ? 8.357 16.476 40.494 1.00 30.77 491 CYS A CA 1
ATOM 4016 C C . CYS A 1 491 ? 9.808 16.038 40.249 1.00 30.77 491 CYS A C 1
ATOM 4018 O O . CYS A 1 491 ? 10.401 15.344 41.071 1.00 30.77 491 CYS A O 1
ATOM 4020 N N . SER A 1 492 ? 10.393 16.411 39.110 1.00 28.81 492 SER A N 1
ATOM 4021 C CA . SER A 1 492 ? 11.833 16.255 38.871 1.00 28.81 492 SER A CA 1
ATOM 4022 C C . SER A 1 492 ? 12.575 17.517 39.306 1.00 28.81 492 SER A C 1
ATOM 4024 O O . SER A 1 492 ? 12.443 18.561 38.671 1.00 28.81 492 SER A O 1
ATOM 4026 N N . ILE A 1 493 ? 13.384 17.420 40.363 1.00 28.02 493 ILE A N 1
ATOM 4027 C CA . ILE A 1 493 ? 14.321 18.477 40.763 1.00 28.02 493 ILE A CA 1
ATOM 4028 C C . ILE A 1 493 ? 15.618 18.263 39.973 1.00 28.02 493 ILE A C 1
ATOM 4030 O O . ILE A 1 493 ? 16.399 17.371 40.294 1.00 28.02 493 ILE A O 1
ATOM 4034 N N . ASN A 1 494 ? 15.851 19.064 38.931 1.00 24.55 494 ASN A N 1
ATOM 4035 C CA . ASN A 1 494 ? 17.128 19.071 38.214 1.00 24.55 494 ASN A CA 1
ATOM 4036 C C . ASN A 1 494 ? 18.066 20.103 38.853 1.00 24.55 494 ASN A C 1
ATOM 4038 O O . ASN A 1 494 ? 17.865 21.307 38.708 1.00 24.55 494 ASN A O 1
ATOM 4042 N N . VAL A 1 495 ? 19.105 19.641 39.550 1.00 26.61 495 VAL A N 1
ATOM 4043 C CA . VAL A 1 495 ? 20.182 20.509 40.044 1.00 26.61 495 VAL A CA 1
ATOM 4044 C C . VAL A 1 495 ? 21.293 20.530 38.994 1.00 26.61 495 VAL A C 1
ATOM 4046 O O . VAL A 1 495 ? 22.128 19.630 38.954 1.00 26.61 495 VAL A O 1
ATOM 4049 N N . GLN A 1 496 ? 21.320 21.545 38.126 1.00 24.55 496 GLN A N 1
ATOM 4050 C CA . GLN A 1 496 ? 22.511 21.813 37.312 1.00 24.55 496 GLN A CA 1
ATOM 4051 C C . GLN A 1 496 ? 23.562 22.528 38.168 1.00 24.55 496 GLN A C 1
ATOM 4053 O O . GLN A 1 496 ? 23.316 23.607 38.705 1.00 24.55 496 GLN A O 1
ATOM 4058 N N . SER A 1 497 ? 24.753 21.942 38.284 1.00 25.27 497 SER A N 1
ATOM 4059 C CA . SER A 1 497 ? 25.904 22.576 38.923 1.00 25.27 497 SER A CA 1
ATOM 4060 C C . SER A 1 497 ? 26.629 23.492 37.929 1.00 25.27 497 SER A C 1
ATOM 4062 O O . SER A 1 497 ? 27.587 23.097 37.269 1.00 25.27 497 SER A O 1
ATOM 4064 N N . SER A 1 498 ? 26.207 24.754 37.817 1.00 25.55 498 SER A N 1
ATOM 4065 C CA . SER A 1 498 ? 27.011 25.763 37.120 1.00 25.55 498 SER A CA 1
ATOM 4066 C C . SER A 1 498 ? 28.052 26.366 38.073 1.00 25.55 498 SER A C 1
ATOM 4068 O O . SER A 1 498 ? 27.756 27.113 39.006 1.00 25.55 498 SER A O 1
ATOM 4070 N N . ARG A 1 499 ? 29.330 26.048 37.836 1.00 31.42 499 ARG A N 1
ATOM 4071 C CA . ARG A 1 499 ? 30.460 26.833 38.353 1.00 31.42 499 ARG A CA 1
ATOM 4072 C C . ARG A 1 499 ? 30.600 28.111 37.517 1.00 31.42 499 ARG A C 1
ATOM 4074 O O . ARG A 1 499 ? 31.452 28.165 36.644 1.00 31.42 499 ARG A O 1
ATOM 4081 N N . SER A 1 500 ? 29.807 29.145 37.791 1.00 28.28 500 SER A N 1
ATOM 4082 C CA . SER A 1 500 ? 30.211 30.549 37.587 1.00 28.28 500 SER A CA 1
ATOM 4083 C C . SER A 1 500 ? 29.184 31.509 38.195 1.00 28.28 500 SER A C 1
ATOM 4085 O O . SER A 1 500 ? 27.987 31.250 38.250 1.00 28.28 500 SER A O 1
ATOM 4087 N N . LYS A 1 501 ? 29.692 32.604 38.761 1.00 33.66 501 LYS A N 1
ATOM 4088 C CA . LYS A 1 501 ? 28.952 33.571 39.576 1.00 33.66 501 LYS A CA 1
ATOM 4089 C C . LYS A 1 501 ? 27.962 34.393 38.733 1.00 33.66 501 LYS A C 1
ATOM 4091 O O . LYS A 1 501 ? 28.323 34.872 37.666 1.00 33.66 501 LYS A O 1
ATOM 4096 N N . ARG A 1 502 ? 26.798 34.671 39.342 1.00 30.53 502 ARG A N 1
ATOM 4097 C CA . ARG A 1 502 ? 25.712 35.596 38.938 1.00 30.53 502 ARG A CA 1
ATOM 4098 C C . ARG A 1 502 ? 24.805 35.128 37.793 1.00 30.53 502 ARG A C 1
ATOM 4100 O O . ARG A 1 502 ? 24.880 35.628 36.682 1.00 30.53 502 ARG A O 1
ATOM 4107 N N . THR A 1 503 ? 23.852 34.265 38.131 1.00 27.05 503 THR A N 1
ATOM 4108 C CA . THR A 1 503 ? 22.448 34.291 37.666 1.00 27.05 503 THR A CA 1
ATOM 4109 C C . THR A 1 503 ? 21.665 33.313 38.553 1.00 27.05 503 THR A C 1
ATOM 4111 O O . THR A 1 503 ? 22.152 32.221 38.831 1.00 27.05 503 THR A O 1
ATOM 4114 N N . GLN A 1 504 ? 20.509 33.715 39.092 1.00 25.73 504 GLN A N 1
ATOM 4115 C CA . GLN A 1 504 ? 19.643 32.797 39.846 1.00 25.73 504 GLN A CA 1
ATOM 4116 C C . GLN A 1 504 ? 19.133 31.682 38.908 1.00 25.73 504 GLN A C 1
ATOM 4118 O O . GLN A 1 504 ? 18.815 31.982 37.753 1.00 25.73 504 GLN A O 1
ATOM 4123 N N . PRO A 1 505 ? 19.044 30.419 39.363 1.00 25.86 505 PRO A N 1
ATOM 4124 C CA . PRO A 1 505 ? 18.449 29.348 38.573 1.00 25.86 505 PRO A CA 1
ATOM 4125 C C . PRO A 1 505 ? 16.955 29.632 38.372 1.00 25.86 505 PRO A C 1
ATOM 4127 O O . PRO A 1 505 ? 16.218 29.787 39.341 1.00 25.86 505 PRO A O 1
ATOM 4130 N N . LYS A 1 506 ? 16.503 29.709 37.116 1.00 24.25 506 LYS A N 1
ATOM 4131 C CA . LYS A 1 506 ? 15.073 29.716 36.783 1.00 24.25 506 LYS A CA 1
ATOM 4132 C C . LYS A 1 506 ? 14.584 28.272 36.696 1.00 24.25 506 LYS A C 1
ATOM 4134 O O . LYS A 1 506 ? 15.053 27.519 35.844 1.00 24.25 506 LYS A O 1
ATOM 4139 N N . LEU A 1 507 ? 13.657 27.896 37.572 1.00 28.06 507 LEU A N 1
ATOM 4140 C CA . LEU A 1 507 ? 12.844 26.689 37.430 1.00 28.06 507 LEU A CA 1
ATOM 4141 C C . LEU A 1 507 ? 11.752 26.950 36.384 1.00 28.06 507 LEU A C 1
ATOM 4143 O O . LEU A 1 507 ? 11.089 27.981 36.428 1.00 28.06 507 LEU A O 1
ATOM 4147 N N . TYR A 1 508 ? 11.579 26.022 35.445 1.00 25.75 508 TYR A N 1
ATOM 4148 C CA . TYR A 1 508 ? 10.445 26.012 34.523 1.00 25.75 508 TYR A CA 1
ATOM 4149 C C . TYR A 1 508 ? 9.431 24.993 35.041 1.00 25.75 508 TYR A C 1
ATOM 4151 O O . TYR A 1 508 ? 9.684 23.789 34.983 1.00 25.75 508 TYR A O 1
ATOM 4159 N N . THR A 1 509 ? 8.300 25.459 35.566 1.00 26.81 509 THR A N 1
ATOM 4160 C CA . THR A 1 509 ? 7.130 24.612 35.804 1.00 26.81 509 THR A CA 1
ATOM 4161 C C . THR A 1 509 ? 6.375 24.466 34.483 1.00 26.81 509 THR A C 1
ATOM 4163 O O . THR A 1 509 ? 6.132 25.434 33.764 1.00 26.81 509 THR A O 1
ATOM 4166 N N . SER A 1 510 ? 6.064 23.226 34.105 1.00 24.16 510 SER A N 1
ATOM 4167 C CA . SER A 1 510 ? 5.108 22.969 33.027 1.00 24.16 510 SER A CA 1
ATOM 4168 C C . SER A 1 510 ? 3.714 23.043 33.639 1.00 24.16 510 SER A C 1
ATOM 4170 O O . SER A 1 510 ? 3.459 22.438 34.679 1.00 24.16 510 SER A O 1
ATOM 4172 N N . SER A 1 511 ? 2.833 23.836 33.040 1.00 22.41 511 SER A N 1
ATOM 4173 C CA . SER A 1 511 ? 1.456 24.002 33.490 1.00 22.41 511 SER A CA 1
ATOM 4174 C C . SER A 1 511 ? 0.707 22.668 33.393 1.00 22.41 511 SER A C 1
ATOM 4176 O O . SER A 1 511 ? 0.392 22.190 32.305 1.00 22.41 511 SER A O 1
ATOM 4178 N N . CYS A 1 512 ? 0.415 22.056 34.540 1.00 25.34 512 CYS A N 1
ATOM 4179 C CA . CYS A 1 512 ? -0.487 20.911 34.637 1.00 25.34 512 CYS A CA 1
ATOM 4180 C C . CYS A 1 512 ? -1.910 21.426 34.874 1.00 25.34 512 CYS A C 1
ATOM 4182 O O . CYS A 1 512 ? -2.198 21.995 35.922 1.00 25.34 512 CYS A O 1
ATOM 4184 N N . SER A 1 513 ? -2.816 21.223 33.919 1.00 22.83 513 SER A N 1
ATOM 4185 C CA . SER A 1 513 ? -4.248 21.450 34.138 1.00 22.83 513 SER A CA 1
ATOM 4186 C C . SER A 1 513 ? -4.848 20.246 34.866 1.00 22.83 513 SER A C 1
ATOM 4188 O O . SER A 1 513 ? -4.784 19.125 34.366 1.00 22.83 513 SER A O 1
ATOM 4190 N N . ILE A 1 514 ? -5.432 20.472 36.044 1.00 27.00 514 ILE A N 1
ATOM 4191 C CA . ILE A 1 514 ? -6.165 19.460 36.815 1.00 27.00 514 ILE A CA 1
ATOM 4192 C C . ILE A 1 514 ? -7.652 19.597 36.470 1.00 27.00 514 ILE A C 1
ATOM 4194 O O . ILE A 1 514 ? -8.226 20.670 36.634 1.00 27.00 514 ILE A O 1
ATOM 4198 N N . VAL A 1 515 ? -8.276 18.518 35.993 1.00 23.84 515 VAL A N 1
ATOM 4199 C CA . VAL A 1 515 ? -9.731 18.440 35.784 1.00 23.84 515 VAL A CA 1
ATOM 4200 C C . VAL A 1 515 ? -10.333 17.674 36.959 1.00 23.84 515 VAL A C 1
ATOM 4202 O O . VAL A 1 515 ? -10.055 16.490 37.133 1.00 23.84 515 VAL A O 1
ATOM 4205 N N . LEU A 1 516 ? -11.137 18.355 37.776 1.00 25.94 516 LEU A N 1
ATOM 4206 C CA . LEU A 1 516 ? -11.895 17.750 38.871 1.00 25.94 516 LEU A CA 1
ATOM 4207 C C . LEU A 1 516 ? -13.204 17.160 38.336 1.00 25.94 516 LEU A C 1
ATOM 4209 O O . LEU A 1 516 ? -13.993 17.872 37.717 1.00 25.94 516 LEU A O 1
ATOM 4213 N N . MET A 1 517 ? -13.465 15.883 38.620 1.00 23.30 517 MET A N 1
ATOM 4214 C CA . MET A 1 517 ? -14.810 15.313 38.530 1.00 23.30 517 MET A CA 1
ATOM 4215 C C . MET A 1 517 ? -15.300 14.976 39.936 1.00 23.30 517 MET A C 1
ATOM 4217 O O . MET A 1 517 ? -14.671 14.199 40.649 1.00 23.30 517 MET A O 1
ATOM 4221 N N . VAL A 1 518 ? -16.418 15.588 40.321 1.00 24.38 518 VAL A N 1
ATOM 4222 C CA . VAL A 1 518 ? -17.171 15.273 41.540 1.00 24.38 518 VAL A CA 1
ATOM 4223 C C . VAL A 1 518 ? -18.000 14.024 41.242 1.00 24.38 518 VAL A C 1
ATOM 4225 O O . VAL A 1 518 ? -18.667 13.985 40.207 1.00 24.38 518 VAL A O 1
ATOM 4228 N N . LYS A 1 519 ? -17.915 12.998 42.093 1.00 24.81 519 LYS A N 1
ATOM 4229 C CA . LYS A 1 519 ? -18.693 11.762 41.949 1.00 24.81 519 LYS A CA 1
ATOM 4230 C C . LYS A 1 519 ? -19.959 11.807 42.787 1.00 24.81 519 LYS A C 1
ATOM 4232 O O . LYS A 1 519 ? -19.864 12.318 43.925 1.00 24.81 519 LYS A O 1
#